Protein AF-A0A354GZF2-F1 (afdb_monomer)

Mean predicted aligned error: 6.21 Å

Nearest PDB structures (foldseek):
  7dd5-assembly1_A  TM=4.867E-01  e=7.462E-01  Gallus gallus
  7f16-assembly1_R  TM=4.535E-01  e=5.799E-01  Homo sapiens
  1y2o-assembly1_B  TM=2.645E-01  e=9.602E-01  Homo sapiens

Secondary structure (DSSP, 8-state):
------GGGHHHHHHHHHHHHHHHHHHHHHHHHH-HHHHHHHHHHHHHHHHHHHHHHHHHHHHHSEE-SEEESSSSBEEEE-GGGBSSTTSPPP-TT-EEEEETTEE--SHHHHHHHHHHGGGS--EE--HHHHHHHHH-TT----EEEETTEEEEEEEEE-TT-TT--EEEEEEE-EEPPGGGHHHHHHHHHHHHHHHHHHHHHHHH-TT-HHHHHHHHHHHHHHHHHHHHHTHHHHTT-HHHHHHHHHHHHHHHHHHHHHHHHSSS--HHHHHSHHHHHHHHHHHHHHHHHHHHHHHHHHHHHGGG----HHHHHHHHHHHHHHHHHHHHHHHHHHHHHHHHHHHHHHHHHT-SSHHHHHHHHHHHHHHHHHHHHHHHHHHHHHH-HHHIIIIITHHHHHHH-

Sequence (405 aa):
MGFGLRPWHVLPFLHKVCGPSLKRLRILAEAISRQPRARYRLLIVIAAVLVSVYAFGVLAYVIATPEIGVRCVFSQTVNHFYSEFLDPPDQEPMREGDTVVAVAGHPVKDWSQFMRKLTHLLGDPAEPADAAMLQKAVNDKTTESSHLLIDGRHVVRVDYQRAGDPENRLRSVWLKVGPTPPVTLVPSILWLLLKIGLFVVGVIVFWKRPGDSAAAHFFLLCIVSLGAFIGGYHFAHIVTQPALLIVFMTCALLLPPVTLHFYLVFPRAKRVLERHPRWVLALLYGPALIFLLLMLSAYLRLQWLYPSGASDSLYEEAVAVTLKELLWETYVYFVFAAVWYVASVVSLLHSFFTAANAAEKNQVKWILIGAAAALAPIGYTLYLARFYPEKFGGGAGTWPMFTAS

Structure (mmCIF, N/CA/C/O backbone):
data_AF-A0A354GZF2-F1
#
_entry.id   AF-A0A354GZF2-F1
#
loop_
_atom_site.group_PDB
_atom_site.id
_atom_site.type_symbol
_atom_site.label_atom_id
_atom_site.label_alt_id
_atom_site.label_comp_id
_atom_site.label_asym_id
_atom_site.label_entity_id
_atom_site.label_seq_id
_atom_site.pdbx_PDB_ins_code
_atom_site.Cartn_x
_atom_site.Cartn_y
_atom_site.Cartn_z
_atom_site.occupancy
_atom_site.B_iso_or_equiv
_atom_site.auth_seq_id
_atom_site.auth_comp_id
_atom_site.auth_asym_id
_atom_site.auth_atom_id
_atom_site.pdbx_PDB_model_num
ATOM 1 N N . MET A 1 1 ? 59.109 8.772 14.907 1.00 41.41 1 MET A N 1
ATOM 2 C CA . MET A 1 1 ? 58.165 9.676 15.600 1.00 41.41 1 MET A CA 1
ATOM 3 C C . MET A 1 1 ? 56.856 8.925 15.810 1.00 41.41 1 MET A C 1
ATOM 5 O O . MET A 1 1 ? 56.070 8.832 14.881 1.00 41.41 1 MET A O 1
ATOM 9 N N . GLY A 1 2 ? 56.675 8.288 16.970 1.00 41.28 2 GLY A N 1
ATOM 10 C CA . GLY A 1 2 ? 55.483 7.495 17.290 1.00 41.28 2 GLY A CA 1
ATOM 11 C C . GLY A 1 2 ? 54.691 8.159 18.412 1.00 41.28 2 GLY A C 1
ATOM 12 O O . GLY A 1 2 ? 55.147 8.176 19.552 1.00 41.28 2 GLY A O 1
ATOM 13 N N . PHE A 1 3 ? 53.524 8.717 18.091 1.00 45.03 3 PHE A N 1
ATOM 14 C CA . PHE A 1 3 ? 52.575 9.220 19.085 1.00 45.03 3 PHE A CA 1
ATOM 15 C C . PHE A 1 3 ? 51.846 8.037 19.737 1.00 45.03 3 PHE A C 1
ATOM 17 O O . PHE A 1 3 ? 50.824 7.563 19.249 1.00 45.03 3 PHE A O 1
ATOM 24 N N . GLY A 1 4 ? 52.393 7.543 20.848 1.00 51.31 4 GLY A N 1
ATOM 25 C CA . GLY A 1 4 ? 51.741 6.560 21.713 1.00 51.31 4 GLY A CA 1
ATOM 26 C C . GLY A 1 4 ? 50.703 7.221 22.621 1.00 51.31 4 GLY A C 1
ATOM 27 O O . GLY A 1 4 ? 51.009 7.572 23.760 1.00 51.31 4 GLY A O 1
ATOM 28 N N . LEU A 1 5 ? 49.472 7.389 22.135 1.00 52.06 5 LEU A N 1
ATOM 29 C CA . LEU A 1 5 ? 48.336 7.784 22.973 1.00 52.06 5 LEU A CA 1
ATOM 30 C C . LEU A 1 5 ? 47.899 6.590 23.839 1.00 52.06 5 LEU A C 1
ATOM 32 O O . LEU A 1 5 ? 47.406 5.581 23.342 1.00 52.06 5 LEU A O 1
ATOM 36 N N . ARG A 1 6 ? 48.112 6.700 25.157 1.00 57.53 6 ARG A N 1
ATOM 37 C CA . ARG A 1 6 ? 47.715 5.693 26.154 1.00 57.53 6 ARG A CA 1
ATOM 38 C C . ARG A 1 6 ? 46.181 5.701 26.354 1.00 57.53 6 ARG A C 1
ATOM 40 O O . ARG A 1 6 ? 45.641 6.747 26.709 1.00 57.53 6 ARG A O 1
ATOM 47 N N . PRO A 1 7 ? 45.478 4.557 26.237 1.00 56.81 7 PRO A N 1
ATOM 48 C CA . PRO A 1 7 ? 44.006 4.489 26.227 1.00 56.81 7 PRO A CA 1
ATOM 49 C C . PRO A 1 7 ? 43.316 4.558 27.610 1.00 56.81 7 PRO A C 1
ATOM 51 O O . PRO A 1 7 ? 42.101 4.414 27.706 1.00 56.81 7 PRO A O 1
ATOM 54 N N . TRP A 1 8 ? 44.045 4.799 28.704 1.00 57.12 8 TRP A N 1
ATOM 55 C CA . TRP A 1 8 ? 43.540 4.548 30.067 1.00 57.12 8 TRP A CA 1
ATOM 56 C C . TRP A 1 8 ? 42.851 5.733 30.774 1.00 57.12 8 TRP A C 1
ATOM 58 O O . TRP A 1 8 ? 42.323 5.558 31.869 1.00 57.12 8 TRP A O 1
ATOM 68 N N . HIS A 1 9 ? 42.775 6.920 30.162 1.00 55.66 9 HIS A N 1
ATOM 69 C CA . HIS A 1 9 ? 42.144 8.101 30.785 1.00 55.66 9 HIS A CA 1
ATOM 70 C C . HIS A 1 9 ? 40.692 8.382 30.350 1.00 55.66 9 HIS A C 1
ATOM 72 O O . HIS A 1 9 ? 40.062 9.291 30.887 1.00 55.66 9 HIS A O 1
ATOM 78 N N . VAL A 1 10 ? 40.120 7.601 29.426 1.00 57.78 10 VAL A N 1
ATOM 79 C CA . VAL A 1 10 ? 38.781 7.883 28.863 1.00 57.78 10 VAL A CA 1
ATOM 80 C C . VAL A 1 10 ? 37.638 7.334 29.739 1.00 57.78 10 VAL A C 1
ATOM 82 O O . VAL A 1 10 ? 36.577 7.951 29.849 1.00 57.78 10 VAL A O 1
ATOM 85 N N . LEU A 1 11 ? 37.852 6.216 30.440 1.00 60.75 11 LEU A N 1
ATOM 86 C CA . LEU A 1 11 ? 36.817 5.539 31.240 1.00 60.75 11 LEU A CA 1
ATOM 87 C C . LEU A 1 11 ? 36.283 6.340 32.452 1.00 60.75 11 LEU A C 1
ATOM 89 O O . LEU A 1 11 ? 35.062 6.393 32.629 1.00 60.75 11 LEU A O 1
ATOM 93 N N . PRO A 1 12 ? 37.117 7.006 33.278 1.00 67.12 12 PRO A N 1
ATOM 94 C CA . PRO A 1 12 ? 36.627 7.766 34.434 1.00 67.12 12 PRO A CA 1
ATOM 95 C C . PRO A 1 12 ? 35.825 9.011 34.031 1.00 67.12 12 PRO A C 1
ATOM 97 O O . PRO A 1 12 ? 34.889 9.412 34.727 1.00 67.12 12 PRO A O 1
ATOM 100 N N . PHE A 1 13 ? 36.174 9.608 32.887 1.00 64.38 13 PHE A N 1
ATOM 101 C CA . PHE A 1 13 ? 35.490 10.778 32.342 1.00 64.38 13 PHE A CA 1
ATOM 102 C C . PHE A 1 13 ? 34.084 10.419 31.845 1.00 64.38 13 PHE A C 1
ATOM 104 O O . PHE A 1 13 ? 33.115 11.079 32.220 1.00 64.38 13 PHE A O 1
ATOM 111 N N . LEU A 1 14 ? 33.944 9.311 31.107 1.00 60.81 14 LEU A N 1
ATOM 112 C CA . LEU A 1 14 ? 32.639 8.818 30.653 1.00 60.81 14 LEU A CA 1
ATOM 113 C C . LEU A 1 14 ? 31.708 8.471 31.826 1.00 60.81 14 LEU A C 1
ATOM 115 O O . LEU A 1 14 ? 30.529 8.815 31.794 1.00 60.81 14 LEU A O 1
ATOM 119 N N . HIS A 1 15 ? 32.222 7.887 32.913 1.00 68.12 15 HIS A N 1
ATOM 120 C CA . HIS A 1 15 ? 31.400 7.585 34.092 1.00 68.12 15 HIS A CA 1
ATOM 121 C C . HIS A 1 15 ? 30.904 8.854 34.818 1.00 68.12 15 HIS A C 1
ATOM 123 O O . HIS A 1 15 ? 29.751 8.917 35.256 1.00 68.12 15 HIS A O 1
ATOM 129 N N . LYS A 1 16 ? 31.743 9.897 34.910 1.00 73.38 16 LYS A N 1
ATOM 130 C CA . LYS A 1 16 ? 31.389 11.169 35.566 1.00 73.38 16 LYS A CA 1
ATOM 131 C C . LYS A 1 16 ? 30.379 11.988 34.750 1.00 73.38 16 LYS A C 1
ATOM 133 O O . LYS A 1 16 ? 29.520 12.639 35.342 1.00 73.38 16 LYS A O 1
ATOM 138 N N . VAL A 1 17 ? 30.442 11.911 33.418 1.00 70.50 17 VAL A N 1
ATOM 139 C CA . VAL A 1 17 ? 29.518 12.612 32.508 1.00 70.50 17 VAL A CA 1
ATOM 140 C C . VAL A 1 17 ? 28.198 11.846 32.325 1.00 70.50 17 VAL A C 1
ATOM 142 O O . VAL A 1 17 ? 27.131 12.459 32.343 1.00 70.50 17 VAL A O 1
ATOM 145 N N . CYS A 1 18 ? 28.218 10.512 32.219 1.00 72.69 18 CYS A N 1
ATOM 146 C CA . CYS A 1 18 ? 27.004 9.718 31.981 1.00 72.69 18 CYS A CA 1
ATOM 147 C C . CYS A 1 18 ? 26.196 9.392 33.252 1.00 72.69 18 CYS A C 1
ATOM 149 O O . CYS A 1 18 ? 24.983 9.180 33.166 1.00 72.69 18 CYS A O 1
ATOM 151 N N . GLY A 1 19 ? 26.819 9.375 34.436 1.00 77.94 19 GLY A N 1
ATOM 152 C CA . GLY A 1 19 ? 26.169 8.989 35.698 1.00 77.94 19 GLY A CA 1
ATOM 153 C C . GLY A 1 19 ? 24.912 9.802 36.074 1.00 77.94 19 GLY A C 1
ATOM 154 O O . GLY A 1 19 ? 23.886 9.201 36.413 1.00 77.94 19 GLY A O 1
ATOM 155 N N . PRO A 1 20 ? 24.926 11.148 36.001 1.00 81.25 20 PRO A N 1
ATOM 156 C CA . PRO A 1 20 ? 23.752 11.972 36.305 1.00 81.25 20 PRO A CA 1
ATOM 157 C C . PRO A 1 20 ? 22.594 11.756 35.321 1.00 81.25 20 PRO A C 1
ATOM 159 O O . PRO A 1 20 ? 21.433 11.701 35.734 1.00 81.25 20 PRO A O 1
ATOM 162 N N . SER A 1 21 ? 22.903 11.580 34.034 1.00 81.50 21 SER A N 1
ATOM 163 C CA . SER A 1 21 ? 21.917 11.324 32.977 1.00 81.50 21 SER A CA 1
ATOM 164 C C . SER A 1 21 ? 21.248 9.958 33.147 1.00 81.50 21 SER A C 1
ATOM 166 O O . SER A 1 21 ? 20.024 9.862 33.069 1.00 81.50 21 SER A O 1
ATOM 168 N N . LEU A 1 22 ? 22.020 8.920 33.489 1.00 83.06 22 LEU A N 1
ATOM 169 C CA . LEU A 1 22 ? 21.498 7.580 33.784 1.00 83.06 22 LEU A CA 1
ATOM 170 C C . LEU A 1 22 ? 20.569 7.573 35.009 1.00 83.06 22 LEU A C 1
ATOM 172 O O . LEU A 1 22 ? 19.508 6.949 34.975 1.00 83.06 22 LEU A O 1
ATOM 176 N N . LYS A 1 23 ? 20.912 8.311 36.076 1.00 85.19 23 LYS A N 1
ATOM 177 C CA . LYS A 1 23 ? 20.036 8.450 37.255 1.00 85.19 23 LYS A CA 1
ATOM 178 C C . LYS A 1 23 ? 18.715 9.147 36.912 1.00 85.19 23 LYS A C 1
ATOM 180 O O . LYS A 1 23 ? 17.663 8.682 37.344 1.00 85.19 23 LYS A O 1
ATOM 185 N N . ARG A 1 24 ? 18.748 10.218 36.108 1.00 85.88 24 ARG A N 1
ATOM 186 C CA . ARG A 1 24 ? 17.530 10.914 35.645 1.00 85.88 24 ARG A CA 1
ATOM 187 C C . ARG A 1 24 ? 16.649 10.011 34.781 1.00 85.88 24 ARG A C 1
ATOM 189 O O . ARG A 1 24 ? 15.442 9.979 35.001 1.00 85.88 24 ARG A O 1
ATOM 196 N N . LEU A 1 25 ? 17.242 9.239 33.867 1.00 85.50 25 LEU A N 1
ATOM 197 C CA . LEU A 1 25 ? 16.518 8.264 33.043 1.00 85.50 25 LEU A CA 1
ATOM 198 C C . LEU A 1 25 ? 15.829 7.194 33.894 1.00 85.50 25 LEU A C 1
ATOM 200 O O . LEU A 1 25 ? 14.666 6.885 33.650 1.00 85.50 25 LEU A O 1
ATOM 204 N N . ARG A 1 26 ? 16.503 6.674 34.926 1.00 86.88 26 ARG A N 1
ATOM 205 C CA . ARG A 1 26 ? 15.918 5.673 35.828 1.00 86.88 26 ARG A CA 1
ATOM 206 C C . ARG A 1 26 ? 14.739 6.225 36.630 1.00 86.88 26 ARG A C 1
ATOM 208 O O . ARG A 1 26 ? 13.702 5.574 36.690 1.00 86.88 26 ARG A O 1
ATOM 215 N N . ILE A 1 27 ? 14.864 7.430 37.190 1.00 86.81 27 ILE A N 1
ATOM 216 C CA . ILE A 1 27 ? 13.769 8.085 37.929 1.00 86.81 27 ILE A CA 1
ATOM 217 C C . ILE A 1 27 ? 12.573 8.339 37.002 1.00 86.81 27 ILE A C 1
ATOM 219 O O . ILE A 1 27 ? 11.433 8.071 37.379 1.00 86.81 27 ILE A O 1
ATOM 223 N N . LEU A 1 28 ? 12.824 8.804 35.773 1.00 83.94 28 LEU A N 1
ATOM 224 C CA . LEU A 1 28 ? 11.775 9.011 34.775 1.00 83.94 28 LEU A CA 1
ATOM 225 C C . LEU A 1 28 ? 11.090 7.685 34.402 1.00 83.94 28 LEU A C 1
ATOM 227 O O . LEU A 1 28 ? 9.864 7.619 34.364 1.00 83.94 28 LEU A O 1
ATOM 231 N N . ALA A 1 29 ? 11.865 6.618 34.187 1.00 82.94 29 ALA A N 1
ATOM 232 C CA . ALA A 1 29 ? 11.350 5.287 33.869 1.00 82.94 29 ALA A CA 1
ATOM 233 C C . ALA A 1 29 ? 10.509 4.699 35.014 1.00 82.94 29 ALA A C 1
ATOM 235 O O . ALA A 1 29 ? 9.430 4.155 34.773 1.00 82.94 29 ALA A O 1
ATOM 236 N N . GLU A 1 30 ? 10.946 4.853 36.266 1.00 85.62 30 GLU A N 1
ATOM 237 C CA . GLU A 1 30 ? 10.184 4.422 37.442 1.00 85.62 30 GLU A CA 1
ATOM 238 C C . GLU A 1 30 ? 8.891 5.239 37.612 1.00 85.62 30 GLU A C 1
ATOM 240 O O . GLU A 1 30 ? 7.836 4.663 37.889 1.00 85.62 30 GLU A O 1
ATOM 245 N N . ALA A 1 31 ? 8.929 6.555 37.378 1.00 79.56 31 ALA A N 1
ATOM 246 C CA . ALA A 1 31 ? 7.747 7.417 37.427 1.00 79.56 31 ALA A CA 1
ATOM 247 C C . ALA A 1 31 ? 6.725 7.074 36.328 1.00 79.56 31 ALA A C 1
ATOM 249 O O . ALA A 1 31 ? 5.529 6.951 36.608 1.00 79.56 31 ALA A O 1
ATOM 250 N N . ILE A 1 32 ? 7.196 6.851 35.095 1.00 84.69 32 ILE A N 1
ATOM 251 C CA . ILE A 1 32 ? 6.372 6.386 33.971 1.00 84.69 32 ILE A CA 1
ATOM 252 C C . ILE A 1 32 ? 5.775 5.019 34.297 1.00 84.69 32 ILE A C 1
ATOM 254 O O . ILE A 1 32 ? 4.586 4.800 34.083 1.00 84.69 32 ILE A O 1
ATOM 258 N N . SER A 1 33 ? 6.564 4.108 34.868 1.00 84.00 33 SER A N 1
ATOM 259 C CA . SER A 1 33 ? 6.069 2.796 35.261 1.00 84.00 33 SER A CA 1
ATOM 260 C C . SER A 1 33 ? 5.004 2.903 36.355 1.00 84.00 33 SER A C 1
ATOM 262 O O . SER A 1 33 ? 3.982 2.242 36.264 1.00 84.00 33 SER A O 1
ATOM 264 N N . ARG A 1 34 ? 5.137 3.755 37.368 1.00 87.12 34 ARG A N 1
ATOM 265 C CA . ARG A 1 34 ? 4.151 3.773 38.463 1.00 87.12 34 ARG A CA 1
ATOM 266 C C . ARG A 1 34 ? 2.833 4.471 38.121 1.00 87.12 34 ARG A C 1
ATOM 268 O O . ARG A 1 34 ? 1.829 4.184 38.765 1.00 87.12 34 ARG A O 1
ATOM 275 N N . GLN A 1 35 ? 2.802 5.358 37.125 1.00 87.88 35 GLN A N 1
ATOM 276 C CA . GLN A 1 35 ? 1.612 6.149 36.800 1.00 87.88 35 GLN A CA 1
ATOM 277 C C . GLN A 1 35 ? 0.943 5.675 35.497 1.00 87.88 35 GLN A C 1
ATOM 279 O O . GLN A 1 35 ? 1.448 5.972 34.413 1.00 87.88 35 GLN A O 1
ATOM 284 N N . PRO A 1 36 ? -0.247 5.038 35.545 1.00 85.38 36 PRO A N 1
ATOM 285 C CA . PRO A 1 36 ? -0.954 4.576 34.344 1.00 85.38 36 PRO A CA 1
ATOM 286 C C . PRO A 1 36 ? -1.164 5.681 33.300 1.00 85.38 36 PRO A C 1
ATOM 288 O O . PRO A 1 36 ? -0.977 5.464 32.107 1.00 85.38 36 PRO A O 1
ATOM 291 N N . ARG A 1 37 ? -1.467 6.909 33.748 1.00 82.62 37 ARG A N 1
ATOM 292 C CA . ARG A 1 37 ? -1.622 8.080 32.867 1.00 82.62 37 ARG A CA 1
ATOM 293 C C . ARG A 1 37 ? -0.331 8.449 32.132 1.00 82.62 37 ARG A C 1
ATOM 295 O O . ARG A 1 37 ? -0.397 8.828 30.967 1.00 82.62 37 ARG A O 1
ATOM 302 N N . ALA A 1 38 ? 0.823 8.340 32.791 1.00 84.31 38 ALA A N 1
ATOM 303 C CA . ALA A 1 38 ? 2.114 8.602 32.162 1.00 84.31 38 ALA A CA 1
ATOM 304 C C . ALA A 1 38 ? 2.438 7.535 31.107 1.00 84.31 38 ALA A C 1
ATOM 306 O O . ALA A 1 38 ? 2.885 7.888 30.018 1.00 84.31 38 ALA A O 1
ATOM 307 N N . ARG A 1 39 ? 2.118 6.258 31.376 1.00 86.88 39 ARG A N 1
ATOM 308 C CA . ARG A 1 39 ? 2.239 5.169 30.390 1.00 86.88 39 ARG A CA 1
ATOM 309 C C . ARG A 1 39 ? 1.399 5.436 29.143 1.00 86.88 39 ARG A C 1
ATOM 311 O O . ARG A 1 39 ? 1.930 5.362 28.043 1.00 86.88 39 ARG A O 1
ATOM 318 N N . TYR A 1 40 ? 0.123 5.801 29.298 1.00 87.19 40 TYR A N 1
ATOM 319 C CA . TYR A 1 40 ? -0.743 6.098 28.150 1.00 87.19 40 TYR A CA 1
ATOM 320 C C . TYR A 1 40 ? -0.223 7.267 27.316 1.00 87.19 40 TYR A C 1
ATOM 322 O O . TYR A 1 40 ? -0.155 7.165 26.097 1.00 87.19 40 TYR A O 1
ATOM 330 N N . ARG A 1 41 ? 0.210 8.355 27.961 1.00 87.00 41 ARG A N 1
ATOM 331 C CA . ARG A 1 41 ? 0.798 9.501 27.252 1.00 87.00 41 ARG A CA 1
ATOM 332 C C . ARG A 1 41 ? 2.072 9.123 26.509 1.00 87.00 41 ARG A C 1
ATOM 334 O O . ARG A 1 41 ? 2.236 9.527 25.364 1.00 87.00 41 ARG A O 1
ATOM 341 N N . LEU A 1 42 ? 2.941 8.327 27.129 1.00 89.19 42 LEU A N 1
ATOM 342 C CA . LEU A 1 42 ? 4.139 7.825 26.467 1.00 89.19 42 LEU A CA 1
ATOM 343 C C . LEU A 1 42 ? 3.781 6.953 25.256 1.00 89.19 42 LEU A C 1
ATOM 345 O O . LEU A 1 42 ? 4.358 7.146 24.194 1.00 89.19 42 LEU A O 1
ATOM 349 N N . LEU A 1 43 ? 2.808 6.046 25.388 1.00 89.31 43 LEU A N 1
ATOM 350 C CA . LEU A 1 43 ? 2.341 5.206 24.280 1.00 89.31 43 LEU A CA 1
ATOM 351 C C . LEU A 1 43 ? 1.790 6.042 23.120 1.00 89.31 43 LEU A C 1
ATOM 353 O O . LEU A 1 43 ? 2.111 5.753 21.973 1.00 89.31 43 LEU A O 1
ATOM 357 N N . ILE A 1 44 ? 1.021 7.096 23.409 1.00 89.69 44 ILE A N 1
ATOM 358 C CA . ILE A 1 44 ? 0.536 8.039 22.391 1.00 89.69 44 ILE A CA 1
ATOM 359 C C . ILE A 1 44 ? 1.706 8.685 21.655 1.00 89.69 44 ILE A C 1
ATOM 361 O O . ILE A 1 44 ? 1.714 8.702 20.429 1.00 89.69 44 ILE A O 1
ATOM 365 N N . VAL A 1 45 ? 2.691 9.205 22.394 1.00 91.50 45 VAL A N 1
ATOM 366 C CA . VAL A 1 45 ? 3.857 9.877 21.805 1.00 91.50 45 VAL A CA 1
ATOM 367 C C . VAL A 1 45 ? 4.669 8.904 20.953 1.00 91.50 45 VAL A C 1
ATOM 369 O O . VAL A 1 45 ? 4.989 9.229 19.815 1.00 91.50 45 VAL A O 1
ATOM 372 N N . ILE A 1 46 ? 4.950 7.699 21.457 1.00 94.94 46 ILE A N 1
ATOM 373 C CA . ILE A 1 46 ? 5.675 6.665 20.707 1.00 94.94 46 ILE A CA 1
ATOM 374 C C . ILE A 1 46 ? 4.911 6.305 19.432 1.00 94.94 46 ILE A C 1
ATOM 376 O O . ILE A 1 46 ? 5.495 6.316 18.353 1.00 94.94 46 ILE A O 1
ATOM 380 N N . ALA A 1 47 ? 3.609 6.036 19.528 1.00 92.75 47 ALA A N 1
ATOM 381 C CA . ALA A 1 47 ? 2.798 5.685 18.368 1.00 92.75 47 ALA A CA 1
ATOM 382 C C . ALA A 1 47 ? 2.728 6.826 17.340 1.00 92.75 47 ALA A C 1
ATOM 384 O O . ALA A 1 47 ? 2.847 6.571 16.145 1.00 92.75 47 ALA A O 1
ATOM 385 N N . ALA A 1 48 ? 2.597 8.078 17.793 1.00 91.94 48 ALA A N 1
ATOM 386 C CA . ALA A 1 48 ? 2.608 9.256 16.930 1.00 91.94 48 ALA A CA 1
ATOM 387 C C . ALA A 1 48 ? 3.940 9.425 16.197 1.00 91.94 48 ALA A C 1
ATOM 389 O O . ALA A 1 48 ? 3.945 9.683 14.994 1.00 91.94 48 ALA A O 1
ATOM 390 N N . VAL A 1 49 ? 5.062 9.235 16.893 1.00 95.81 49 VAL A N 1
ATOM 391 C CA . VAL A 1 49 ? 6.389 9.270 16.272 1.00 95.81 49 VAL A CA 1
ATOM 392 C C . VAL A 1 49 ? 6.528 8.137 15.260 1.00 95.81 49 VAL A C 1
ATOM 394 O O . VAL A 1 49 ? 6.874 8.405 14.116 1.00 95.81 49 VAL A O 1
ATOM 397 N N . LEU A 1 50 ? 6.205 6.896 15.633 1.00 96.69 50 LEU A N 1
ATOM 398 C CA . LEU A 1 50 ? 6.347 5.735 14.750 1.00 96.69 50 LEU A CA 1
ATOM 399 C C . LEU A 1 50 ? 5.495 5.858 13.484 1.00 96.69 50 LEU A C 1
ATOM 401 O O . LEU A 1 50 ? 6.003 5.632 12.388 1.00 96.69 50 LEU A O 1
ATOM 405 N N . VAL A 1 51 ? 4.225 6.254 13.610 1.00 95.19 51 VAL A N 1
ATOM 406 C CA . VAL A 1 51 ? 3.342 6.393 12.444 1.00 95.19 51 VAL A CA 1
ATOM 407 C C . VAL A 1 51 ? 3.751 7.572 11.557 1.00 95.19 51 VAL A C 1
ATOM 409 O O . VAL A 1 51 ? 3.649 7.476 10.338 1.00 95.19 51 VAL A O 1
ATOM 412 N N . SER A 1 52 ? 4.280 8.654 12.143 1.00 95.00 52 SER A N 1
ATOM 413 C CA . SER A 1 52 ? 4.816 9.786 11.377 1.00 95.00 52 SER A CA 1
ATOM 414 C C . SER A 1 52 ? 6.085 9.387 10.628 1.00 95.00 52 SER A C 1
ATOM 416 O O . SER A 1 52 ? 6.183 9.629 9.431 1.00 95.00 52 SER A O 1
ATOM 418 N N . VAL A 1 53 ? 7.032 8.727 11.306 1.00 97.31 53 VAL A N 1
ATOM 419 C CA . VAL A 1 53 ? 8.260 8.199 10.690 1.00 97.31 53 VAL A CA 1
ATOM 420 C C . VAL A 1 53 ? 7.916 7.250 9.548 1.00 97.31 53 VAL A C 1
ATOM 422 O O . VAL A 1 53 ? 8.509 7.356 8.482 1.00 97.31 53 VAL A O 1
ATOM 425 N N . TYR A 1 54 ? 6.927 6.375 9.734 1.00 97.38 54 TYR A N 1
ATOM 426 C CA . TYR A 1 54 ? 6.438 5.512 8.666 1.00 97.38 54 TYR A CA 1
ATOM 427 C C . TYR A 1 54 ? 5.869 6.317 7.489 1.00 97.38 54 TYR A C 1
ATOM 429 O O . TYR A 1 54 ? 6.318 6.135 6.362 1.00 97.38 54 TYR A O 1
ATOM 437 N N . ALA A 1 55 ? 4.923 7.230 7.733 1.00 96.12 55 ALA A N 1
ATOM 438 C CA . ALA A 1 55 ? 4.254 7.973 6.666 1.00 96.12 55 ALA A CA 1
ATOM 439 C C . ALA A 1 55 ? 5.230 8.846 5.857 1.00 96.12 55 ALA A C 1
ATOM 441 O O . ALA A 1 55 ? 5.229 8.802 4.627 1.00 96.12 55 ALA A O 1
ATOM 442 N N . PHE A 1 56 ? 6.102 9.595 6.539 1.00 96.44 56 PHE A N 1
ATOM 443 C CA . PHE A 1 56 ? 7.141 10.385 5.878 1.00 96.44 56 PHE A CA 1
ATOM 444 C C . PHE A 1 56 ? 8.214 9.502 5.238 1.00 96.44 56 PHE A C 1
ATOM 446 O O . PHE A 1 56 ? 8.719 9.853 4.177 1.00 96.44 56 PHE A O 1
ATOM 453 N N . GLY A 1 57 ? 8.527 8.349 5.833 1.00 96.94 57 GLY A N 1
ATOM 454 C CA . GLY A 1 57 ? 9.450 7.368 5.268 1.00 96.94 57 GLY A CA 1
ATOM 455 C C . GLY A 1 57 ? 8.952 6.790 3.945 1.00 96.94 57 GLY A C 1
ATOM 456 O O . GLY A 1 57 ? 9.721 6.734 2.993 1.00 96.94 57 GLY A O 1
ATOM 457 N N . VAL A 1 58 ? 7.665 6.436 3.852 1.00 96.69 58 VAL A N 1
ATOM 458 C CA . VAL A 1 58 ? 7.041 5.992 2.594 1.00 96.69 58 VAL A CA 1
ATOM 459 C C . VAL A 1 58 ? 7.117 7.091 1.536 1.00 96.69 58 VAL A C 1
ATOM 461 O O . VAL A 1 58 ? 7.579 6.829 0.432 1.00 96.69 58 VAL A O 1
ATOM 464 N N . LEU A 1 59 ? 6.727 8.326 1.866 1.00 95.25 59 LEU A N 1
ATOM 465 C CA . LEU A 1 59 ? 6.772 9.433 0.903 1.00 95.25 59 LEU A CA 1
ATOM 466 C C . LEU A 1 59 ? 8.193 9.757 0.438 1.00 95.25 59 LEU A C 1
ATOM 468 O O . LEU A 1 59 ? 8.423 9.918 -0.757 1.00 95.25 59 LEU A O 1
ATOM 472 N N . ALA A 1 60 ? 9.148 9.825 1.366 1.00 95.50 60 ALA A N 1
ATOM 473 C CA . ALA A 1 60 ? 10.549 10.054 1.037 1.00 95.50 60 ALA A CA 1
ATOM 474 C C . ALA A 1 60 ? 11.096 8.933 0.144 1.00 95.50 60 ALA A C 1
ATOM 476 O O . ALA A 1 60 ? 11.790 9.213 -0.829 1.00 95.50 60 ALA A O 1
ATOM 477 N N . TYR A 1 61 ? 10.738 7.680 0.436 1.00 94.38 61 TYR A N 1
ATOM 478 C CA . TYR A 1 61 ? 11.129 6.534 -0.375 1.00 94.38 61 TYR A CA 1
ATOM 479 C C . TYR A 1 61 ? 10.550 6.610 -1.792 1.00 94.38 61 TYR A C 1
ATOM 481 O O . TYR A 1 61 ? 11.290 6.446 -2.754 1.00 94.38 61 TYR A O 1
ATOM 489 N N . VAL A 1 62 ? 9.263 6.931 -1.945 1.00 93.38 62 VAL A N 1
ATOM 490 C CA . VAL A 1 62 ? 8.607 7.073 -3.260 1.00 93.38 62 VAL A CA 1
ATOM 491 C C . VAL A 1 62 ? 9.225 8.203 -4.086 1.00 93.38 62 VAL A C 1
ATOM 493 O O . VAL A 1 62 ? 9.429 8.047 -5.286 1.00 93.38 62 VAL A O 1
ATOM 496 N N . ILE A 1 63 ? 9.556 9.331 -3.453 1.00 93.50 63 ILE A N 1
ATOM 497 C CA . ILE A 1 63 ? 10.217 10.464 -4.122 1.00 93.50 63 ILE A CA 1
ATOM 498 C C . ILE A 1 63 ? 11.640 10.092 -4.563 1.00 93.50 63 ILE A C 1
ATOM 500 O O . ILE A 1 63 ? 12.086 10.533 -5.620 1.00 93.50 63 ILE A O 1
ATOM 504 N N . ALA A 1 64 ? 12.350 9.298 -3.759 1.00 92.50 64 ALA A N 1
ATOM 505 C CA . ALA A 1 64 ? 13.723 8.884 -4.037 1.00 92.50 64 ALA A CA 1
ATOM 506 C C . ALA A 1 64 ? 13.830 7.680 -4.989 1.00 92.50 64 ALA A C 1
ATOM 508 O O . ALA A 1 64 ? 14.901 7.444 -5.546 1.00 92.50 64 ALA A O 1
ATOM 509 N N . THR A 1 65 ? 12.757 6.902 -5.155 1.00 91.69 65 THR A N 1
ATOM 510 C CA . THR A 1 65 ? 12.757 5.715 -6.017 1.00 91.69 65 THR A CA 1
ATOM 511 C C . THR A 1 65 ? 12.762 6.152 -7.483 1.00 91.69 65 THR A C 1
ATOM 513 O O . THR A 1 65 ? 11.888 6.927 -7.877 1.00 91.69 65 THR A O 1
ATOM 516 N N . PRO A 1 66 ? 13.725 5.683 -8.297 1.00 92.31 66 PRO A N 1
ATOM 517 C CA . PRO A 1 66 ? 13.760 6.006 -9.715 1.00 92.31 66 PRO A CA 1
ATOM 518 C C . PRO A 1 66 ? 12.592 5.357 -10.460 1.00 92.31 66 PRO A C 1
ATOM 520 O O . PRO A 1 66 ? 12.240 4.201 -10.220 1.00 92.31 66 PRO A O 1
ATOM 523 N N . GLU A 1 67 ? 12.043 6.088 -11.421 1.00 94.31 67 GLU A N 1
ATOM 524 C CA . GLU A 1 67 ? 11.040 5.611 -12.364 1.00 94.31 67 GLU A CA 1
ATOM 525 C C . GLU A 1 67 ? 11.492 5.855 -13.808 1.00 94.31 67 GLU A C 1
ATOM 527 O O . GLU A 1 67 ? 12.366 6.678 -14.088 1.00 94.31 67 GLU A O 1
ATOM 532 N N . ILE A 1 68 ? 10.855 5.138 -14.734 1.00 96.50 68 ILE A N 1
ATOM 533 C CA . ILE A 1 68 ? 11.033 5.288 -16.188 1.00 96.50 68 ILE A CA 1
ATOM 534 C C . ILE A 1 68 ? 9.744 5.759 -16.876 1.00 96.50 68 ILE A C 1
ATOM 536 O O . ILE A 1 68 ? 9.613 5.665 -18.089 1.00 96.50 68 ILE A O 1
ATOM 540 N N . GLY A 1 69 ? 8.744 6.198 -16.106 1.00 94.62 69 GLY A N 1
ATOM 541 C CA . GLY A 1 69 ? 7.459 6.649 -16.642 1.00 94.62 69 GLY A CA 1
ATOM 542 C C . GLY A 1 69 ? 6.511 5.542 -17.107 1.00 94.62 69 GLY A C 1
ATOM 543 O O . GLY A 1 69 ? 5.449 5.843 -17.643 1.00 94.62 69 GLY A O 1
ATOM 544 N N . VAL A 1 70 ? 6.853 4.270 -16.894 1.00 95.19 70 VAL A N 1
ATOM 545 C CA . VAL A 1 70 ? 6.011 3.117 -17.244 1.00 95.19 70 VAL A CA 1
ATOM 546 C C . VAL A 1 70 ? 5.386 2.545 -15.978 1.00 95.19 70 VAL A C 1
ATOM 548 O O . VAL A 1 70 ? 6.101 2.090 -15.085 1.00 95.19 70 VAL A O 1
ATOM 551 N N . ARG A 1 71 ? 4.051 2.537 -15.901 1.00 91.69 71 ARG A N 1
ATOM 552 C CA . ARG A 1 71 ? 3.316 1.897 -14.805 1.00 91.69 71 ARG A CA 1
ATOM 553 C C . ARG A 1 71 ? 2.774 0.549 -15.240 1.00 91.69 71 ARG A C 1
ATOM 555 O O . ARG A 1 71 ? 1.878 0.488 -16.077 1.00 91.69 71 ARG A O 1
ATOM 562 N N . CYS A 1 72 ? 3.285 -0.496 -14.602 1.00 90.62 72 CYS A N 1
ATOM 563 C CA . CYS A 1 72 ? 2.774 -1.857 -14.684 1.00 90.62 72 CYS A CA 1
ATOM 564 C C . CYS A 1 72 ? 2.449 -2.326 -13.262 1.00 90.62 72 CYS A C 1
ATOM 566 O O . CYS A 1 72 ? 3.252 -2.117 -12.348 1.00 90.62 72 CYS A O 1
ATOM 568 N N . VAL A 1 73 ? 1.294 -2.952 -13.052 1.00 84.94 73 VAL A N 1
ATOM 569 C CA . VAL A 1 73 ? 0.878 -3.472 -11.744 1.00 84.94 73 VAL A CA 1
ATOM 570 C C . VAL A 1 73 ? 0.322 -4.880 -11.911 1.00 84.94 73 VAL A C 1
ATOM 572 O O . VAL A 1 73 ? -0.615 -5.096 -12.671 1.00 84.94 73 VAL A O 1
ATOM 575 N N . PHE A 1 74 ? 0.908 -5.841 -11.191 1.00 81.88 74 PHE A N 1
ATOM 576 C CA . PHE A 1 74 ? 0.562 -7.274 -11.215 1.00 81.88 74 PHE A CA 1
ATOM 577 C C . PHE A 1 74 ? 0.727 -7.992 -12.567 1.00 81.88 74 PHE A C 1
ATOM 579 O O . PHE A 1 74 ? 0.555 -9.207 -12.630 1.00 81.88 74 PHE A O 1
ATOM 586 N N . SER A 1 75 ? 1.109 -7.285 -13.628 1.00 87.88 75 SER A N 1
ATOM 587 C CA . SER A 1 75 ? 1.426 -7.841 -14.941 1.00 87.88 75 SER A CA 1
ATOM 588 C C . SER A 1 75 ? 2.561 -7.051 -15.600 1.00 87.88 75 SER A C 1
ATOM 590 O O . SER A 1 75 ? 3.099 -6.101 -15.029 1.00 87.88 75 SER A O 1
ATOM 592 N N . GLN A 1 76 ? 2.943 -7.464 -16.805 1.00 92.31 76 GLN A N 1
ATOM 593 C CA . GLN A 1 76 ? 3.880 -6.733 -17.664 1.00 92.31 76 GLN A CA 1
ATOM 594 C C . GLN A 1 76 ? 3.173 -5.704 -18.551 1.00 92.31 76 GLN A C 1
ATOM 596 O O . GLN A 1 76 ? 3.815 -5.026 -19.352 1.00 92.31 76 GLN A O 1
ATOM 601 N N . THR A 1 77 ? 1.850 -5.622 -18.440 1.00 94.00 77 THR A N 1
ATOM 602 C CA . THR A 1 77 ? 1.024 -4.765 -19.271 1.00 94.00 77 THR A CA 1
ATOM 603 C C . THR A 1 77 ? 1.088 -3.334 -18.760 1.00 94.00 77 THR A C 1
ATOM 605 O O . THR A 1 77 ? 0.850 -3.070 -17.581 1.00 94.00 77 THR A O 1
ATOM 608 N N . VAL A 1 78 ? 1.373 -2.403 -19.663 1.00 94.75 78 VAL A N 1
ATOM 609 C CA . VAL A 1 78 ? 1.380 -0.970 -19.397 1.00 94.75 78 VAL A CA 1
ATOM 610 C C . VAL A 1 78 ? -0.035 -0.535 -19.041 1.00 94.75 78 VAL A C 1
ATOM 612 O O . VAL A 1 78 ? -0.941 -0.566 -19.873 1.00 94.75 78 VAL A O 1
ATOM 615 N N . ASN A 1 79 ? -0.226 -0.119 -17.794 1.00 91.94 79 ASN A N 1
ATOM 616 C CA . ASN A 1 79 ? -1.472 0.474 -17.318 1.00 91.94 79 ASN A CA 1
ATOM 617 C C . ASN A 1 79 ? -1.520 1.969 -17.609 1.00 91.94 79 ASN A C 1
ATOM 619 O O . ASN A 1 79 ? -2.596 2.511 -17.816 1.00 91.94 79 ASN A O 1
ATOM 623 N N . HIS A 1 80 ? -0.360 2.627 -17.578 1.00 92.25 80 HIS A N 1
ATOM 624 C CA . HIS A 1 80 ? -0.225 4.047 -17.860 1.00 92.25 80 HIS A CA 1
ATOM 625 C C . HIS A 1 80 ? 1.214 4.381 -18.273 1.00 92.25 80 HIS A C 1
ATOM 627 O O . HIS A 1 80 ? 2.161 3.766 -17.771 1.00 92.25 80 HIS A O 1
ATOM 633 N N . PHE A 1 81 ? 1.376 5.366 -19.159 1.00 94.75 81 PHE A N 1
ATOM 634 C CA . PHE A 1 81 ? 2.675 5.837 -19.634 1.00 94.75 81 PHE A CA 1
ATOM 635 C C . PHE A 1 81 ? 2.779 7.364 -19.548 1.00 94.75 81 PHE A C 1
ATOM 637 O O . PHE A 1 81 ? 1.929 8.083 -20.072 1.00 94.75 81 PHE A O 1
ATOM 644 N N . TYR A 1 82 ? 3.845 7.840 -18.912 1.00 94.94 82 TYR A N 1
ATOM 645 C CA . TYR A 1 82 ? 4.190 9.250 -18.760 1.00 94.94 82 TYR A CA 1
ATOM 646 C C . TYR A 1 82 ? 5.111 9.683 -19.904 1.00 94.94 82 TYR A C 1
ATOM 648 O O . TYR A 1 82 ? 6.317 9.426 -19.879 1.00 94.94 82 TYR A O 1
ATOM 656 N N . SER A 1 83 ? 4.552 10.343 -20.921 1.00 95.00 83 SER A N 1
ATOM 657 C CA . SER A 1 83 ? 5.301 10.772 -22.113 1.00 95.00 83 SER A CA 1
ATOM 658 C C . SER A 1 83 ? 6.459 11.718 -21.799 1.00 95.00 83 SER A C 1
ATOM 660 O O . SER A 1 83 ? 7.399 11.815 -22.580 1.00 95.00 83 SER A O 1
ATOM 662 N N . GLU A 1 84 ? 6.437 12.394 -20.649 1.00 95.50 84 GLU A N 1
ATOM 663 C CA . GLU A 1 84 ? 7.547 13.226 -20.196 1.00 95.50 84 GLU A CA 1
ATOM 664 C C . GLU A 1 84 ? 8.843 12.440 -19.953 1.00 95.50 84 GLU A C 1
ATOM 666 O O . GLU A 1 84 ? 9.894 13.071 -19.861 1.00 95.50 84 GLU A O 1
ATOM 671 N N . PHE A 1 85 ? 8.804 11.104 -19.857 1.00 96.88 85 PHE A N 1
ATOM 672 C CA . PHE A 1 85 ? 9.995 10.256 -19.739 1.00 96.88 85 PHE A CA 1
ATOM 673 C C . PHE A 1 85 ? 10.642 9.895 -21.077 1.00 96.88 85 PHE A C 1
ATOM 675 O O . PHE A 1 85 ? 11.748 9.362 -21.064 1.00 96.88 85 PHE A O 1
ATOM 682 N N . LEU A 1 86 ? 10.013 10.205 -22.213 1.00 97.00 86 LEU A N 1
ATOM 683 C CA . LEU A 1 86 ? 10.622 9.987 -23.525 1.00 97.00 86 LEU A CA 1
ATOM 684 C C . LEU A 1 86 ? 11.907 10.807 -23.674 1.00 97.00 86 LEU A C 1
ATOM 686 O O . LEU A 1 86 ? 11.921 12.014 -23.414 1.00 97.00 86 LEU A O 1
ATOM 690 N N . ASP A 1 87 ? 12.976 10.145 -24.107 1.00 95.50 87 ASP A N 1
ATOM 691 C CA . ASP A 1 87 ? 14.243 10.792 -24.440 1.00 95.50 87 ASP A CA 1
ATOM 692 C C . ASP A 1 87 ? 14.909 10.032 -25.600 1.00 9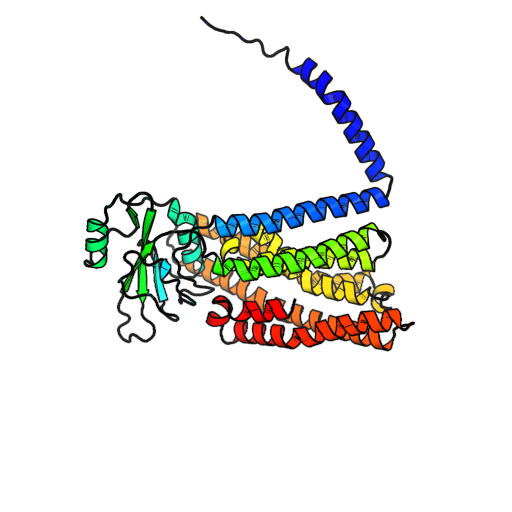5.50 87 ASP A C 1
ATOM 694 O O . ASP A 1 87 ? 15.411 8.927 -25.374 1.00 95.50 87 ASP A O 1
ATOM 698 N N . PRO A 1 88 ? 14.869 10.545 -26.848 1.00 94.75 88 PRO A N 1
ATOM 699 C CA . PRO A 1 88 ? 14.291 11.820 -27.302 1.00 94.75 88 PRO A CA 1
ATOM 700 C C . PRO A 1 88 ? 12.743 11.886 -27.262 1.00 94.75 88 PRO A C 1
ATOM 702 O O . PRO A 1 88 ? 12.087 10.841 -27.293 1.00 94.75 88 PRO A O 1
ATOM 705 N N . PRO A 1 89 ? 12.130 13.088 -27.209 1.00 93.81 89 PRO A N 1
ATOM 706 C CA . PRO A 1 89 ? 10.680 13.263 -27.028 1.00 93.81 89 PRO A CA 1
ATOM 707 C C . PRO A 1 89 ? 9.816 12.957 -28.266 1.00 93.81 89 PRO A C 1
ATOM 709 O O . PRO A 1 89 ? 8.602 12.834 -28.142 1.00 93.81 89 PRO A O 1
ATOM 712 N N . ASP A 1 90 ? 10.409 12.859 -29.454 1.00 93.12 90 ASP A N 1
ATOM 713 C CA . ASP A 1 90 ? 9.740 12.630 -30.744 1.00 93.12 90 ASP A CA 1
ATOM 714 C C . ASP A 1 90 ? 9.522 11.142 -31.081 1.00 93.12 90 ASP A C 1
ATOM 716 O O . ASP A 1 90 ? 8.914 10.811 -32.100 1.00 93.12 90 ASP A O 1
ATOM 720 N N . GLN A 1 91 ? 9.974 10.235 -30.211 1.00 94.38 91 GLN A N 1
ATOM 721 C CA . GLN A 1 91 ? 9.742 8.797 -30.338 1.00 94.38 91 GLN A CA 1
ATOM 722 C C . GLN A 1 91 ? 8.250 8.431 -30.242 1.00 94.38 91 GLN A C 1
ATOM 724 O O . GLN A 1 91 ? 7.461 9.100 -29.574 1.00 94.38 91 GLN A O 1
ATOM 729 N N . GLU A 1 92 ? 7.860 7.303 -30.850 1.00 94.38 92 GLU A N 1
ATOM 730 C CA . GLU A 1 92 ? 6.512 6.757 -30.658 1.00 94.38 92 GLU A CA 1
ATOM 731 C C . GLU A 1 92 ? 6.327 6.304 -29.191 1.00 94.38 92 GLU A C 1
ATOM 733 O O . GLU A 1 92 ? 7.048 5.406 -28.740 1.00 94.38 92 GLU A O 1
ATOM 738 N N . PRO A 1 93 ? 5.354 6.861 -28.441 1.00 96.31 93 PRO A N 1
ATOM 739 C CA . PRO A 1 93 ? 5.135 6.493 -27.047 1.00 96.31 93 PRO A CA 1
ATOM 740 C C . PRO A 1 93 ? 4.588 5.068 -26.889 1.00 96.31 93 PRO A C 1
ATOM 742 O O . PRO A 1 93 ? 3.908 4.506 -27.762 1.00 96.31 93 PRO A O 1
ATOM 745 N N . MET A 1 94 ? 4.810 4.496 -25.705 1.00 96.75 94 MET A N 1
ATOM 746 C CA . MET A 1 94 ? 4.055 3.323 -25.261 1.00 96.75 94 MET A CA 1
ATOM 747 C C . MET A 1 94 ? 2.582 3.703 -25.045 1.00 96.75 94 MET A C 1
ATOM 749 O O . MET A 1 94 ? 2.252 4.859 -24.778 1.00 96.75 94 MET A O 1
ATOM 753 N N . ARG A 1 95 ? 1.683 2.729 -25.179 1.00 95.50 95 ARG A N 1
ATOM 754 C CA . ARG A 1 95 ? 0.236 2.894 -24.985 1.00 95.50 95 ARG A CA 1
ATOM 755 C C . ARG A 1 95 ? -0.247 1.917 -23.925 1.00 95.50 95 ARG A C 1
ATOM 757 O O . ARG A 1 95 ? 0.365 0.875 -23.693 1.00 95.50 95 ARG A O 1
ATOM 764 N N . GLU A 1 96 ? -1.374 2.252 -23.310 1.00 93.75 96 GLU A N 1
ATOM 765 C CA . GLU A 1 96 ? -2.058 1.338 -22.400 1.00 93.75 96 GLU A CA 1
ATOM 766 C C . GLU A 1 96 ? -2.375 0.019 -23.120 1.00 93.75 96 GLU A C 1
ATOM 768 O O . GLU A 1 96 ? -2.877 0.018 -24.247 1.00 93.75 96 GLU A O 1
ATOM 773 N N . GLY A 1 97 ? -2.049 -1.101 -22.476 1.00 93.12 97 GLY A N 1
ATOM 774 C CA . GLY A 1 97 ? -2.187 -2.444 -23.037 1.00 93.12 97 GLY A CA 1
ATOM 775 C C . GLY A 1 97 ? -0.911 -3.031 -23.650 1.00 93.12 97 GLY A C 1
ATOM 776 O O . GLY A 1 97 ? -0.880 -4.239 -23.876 1.00 93.12 97 GLY A O 1
ATOM 777 N N . ASP A 1 98 ? 0.131 -2.235 -23.915 1.00 96.50 98 ASP A N 1
ATOM 778 C CA . ASP A 1 98 ? 1.418 -2.771 -24.383 1.00 96.50 98 ASP A CA 1
ATOM 779 C C . ASP A 1 98 ? 2.044 -3.700 -23.339 1.00 96.50 98 ASP A C 1
ATOM 781 O O . ASP A 1 98 ? 1.848 -3.504 -22.144 1.00 96.50 98 ASP A O 1
ATOM 785 N N . THR A 1 99 ? 2.853 -4.668 -23.762 1.00 96.50 99 THR A N 1
ATOM 786 C CA . THR A 1 99 ? 3.528 -5.611 -22.855 1.00 96.50 99 THR A CA 1
ATOM 787 C C . THR A 1 99 ? 5.021 -5.321 -22.800 1.00 96.50 99 THR A C 1
ATOM 789 O O . THR A 1 99 ? 5.696 -5.399 -23.823 1.00 96.50 99 THR A O 1
ATOM 792 N N . VAL A 1 100 ? 5.558 -5.020 -21.616 1.00 97.19 100 VAL A N 1
ATOM 793 C CA . VAL A 1 100 ? 7.001 -4.829 -21.393 1.00 97.19 100 VAL A CA 1
ATOM 794 C C . VAL A 1 100 ? 7.720 -6.177 -21.417 1.00 97.19 100 VAL A C 1
ATOM 796 O O . VAL A 1 100 ? 7.420 -7.057 -20.614 1.00 97.19 100 VAL A O 1
ATOM 799 N N . VAL A 1 101 ? 8.704 -6.315 -22.303 1.00 96.56 101 VAL A N 1
ATOM 800 C CA . VAL A 1 101 ? 9.483 -7.546 -22.511 1.00 96.56 101 VAL A CA 1
ATOM 801 C C . VAL A 1 101 ? 10.888 -7.432 -21.923 1.00 96.56 101 VAL A C 1
ATOM 803 O O . VAL A 1 101 ? 11.398 -8.407 -21.378 1.00 96.56 101 VAL A O 1
ATOM 806 N N . ALA A 1 102 ? 11.522 -6.261 -21.998 1.00 95.88 102 ALA A N 1
ATOM 807 C CA . ALA A 1 102 ? 12.836 -6.041 -21.399 1.00 95.88 102 ALA A CA 1
ATOM 808 C C . ALA A 1 102 ? 13.025 -4.596 -20.930 1.00 95.88 102 ALA A C 1
ATOM 810 O O . ALA A 1 102 ? 12.453 -3.664 -21.494 1.00 95.88 102 ALA A O 1
ATOM 811 N N . VAL A 1 103 ? 13.861 -4.413 -19.908 1.00 96.69 103 VAL A N 1
ATOM 812 C CA . VAL A 1 103 ? 14.249 -3.098 -19.376 1.00 96.69 103 VAL A CA 1
ATOM 813 C C . VAL A 1 103 ? 15.763 -3.044 -19.253 1.00 96.69 103 VAL A C 1
ATOM 815 O O . VAL A 1 103 ? 16.371 -3.895 -18.600 1.00 96.69 103 VAL A O 1
ATOM 818 N N . ALA A 1 104 ? 16.373 -2.044 -19.887 1.00 95.31 104 ALA A N 1
ATOM 819 C CA . ALA A 1 104 ? 17.821 -1.897 -19.986 1.00 95.31 104 ALA A CA 1
ATOM 820 C C . ALA A 1 104 ? 18.505 -3.186 -20.483 1.00 95.31 104 ALA A C 1
ATOM 822 O O . ALA A 1 104 ? 19.560 -3.578 -19.995 1.00 95.31 104 ALA A O 1
ATOM 823 N N . GLY A 1 105 ? 17.893 -3.872 -21.455 1.00 92.44 105 GLY A N 1
ATOM 824 C CA . GLY A 1 105 ? 18.430 -5.103 -22.049 1.00 92.44 105 GLY A CA 1
ATOM 825 C C . GLY A 1 105 ? 18.247 -6.359 -21.192 1.00 92.44 105 GLY A C 1
ATOM 826 O O . GLY A 1 105 ? 18.596 -7.449 -21.635 1.00 92.44 105 GLY A O 1
ATOM 827 N N . HIS A 1 106 ? 17.661 -6.245 -19.997 1.00 92.81 106 HIS A N 1
ATOM 828 C CA . HIS A 1 106 ? 17.318 -7.405 -19.181 1.00 92.81 106 HIS A CA 1
ATOM 829 C C . HIS A 1 106 ? 15.896 -7.861 -19.489 1.00 92.81 106 HIS A C 1
ATOM 831 O O . HIS A 1 106 ? 14.967 -7.067 -19.300 1.00 92.81 106 HIS A O 1
ATOM 837 N N . PRO A 1 107 ? 15.702 -9.123 -19.912 1.00 93.38 107 PRO A N 1
ATOM 838 C CA . PRO A 1 107 ? 14.377 -9.692 -20.058 1.00 93.38 107 PRO A CA 1
ATOM 839 C C . PRO A 1 107 ? 13.616 -9.621 -18.740 1.00 93.38 107 PRO A C 1
ATOM 841 O O . PRO A 1 107 ? 14.145 -9.913 -17.667 1.00 93.38 107 PRO A O 1
ATOM 844 N N . VAL A 1 108 ? 12.354 -9.247 -18.847 1.00 92.69 108 VAL A N 1
ATOM 845 C CA . VAL A 1 108 ? 11.385 -9.255 -17.766 1.00 92.69 108 VAL A CA 1
ATOM 846 C C . VAL A 1 108 ? 10.326 -10.268 -18.177 1.00 92.69 108 VAL A C 1
ATOM 848 O O . VAL A 1 108 ? 9.846 -10.222 -19.307 1.00 92.69 108 VAL A O 1
ATOM 851 N N . LYS A 1 109 ? 9.981 -11.204 -17.290 1.00 89.62 109 LYS A N 1
ATOM 852 C CA . LYS A 1 109 ? 8.899 -12.187 -17.511 1.00 89.62 109 LYS A CA 1
ATOM 853 C C . LYS A 1 109 ? 7.659 -11.923 -16.662 1.00 89.62 109 LYS A C 1
ATOM 855 O O . LYS A 1 109 ? 6.591 -12.456 -16.933 1.00 89.62 109 LYS A O 1
ATOM 860 N N . ASP A 1 110 ? 7.803 -11.127 -15.610 1.00 88.00 110 ASP A N 1
ATOM 861 C CA . ASP A 1 110 ? 6.737 -10.853 -14.660 1.00 88.00 110 ASP A CA 1
ATOM 862 C C . ASP A 1 110 ? 6.932 -9.487 -13.983 1.00 88.00 110 ASP A C 1
ATOM 864 O O . ASP A 1 110 ? 7.983 -8.845 -14.077 1.00 88.00 110 ASP A O 1
ATOM 868 N N . TRP A 1 111 ? 5.893 -9.039 -13.279 1.00 88.62 111 TRP A N 1
ATOM 869 C CA . TRP A 1 111 ? 5.882 -7.752 -12.586 1.00 88.62 111 TRP A CA 1
ATOM 870 C C . TRP A 1 111 ? 6.965 -7.632 -11.500 1.00 88.62 111 TRP A C 1
ATOM 872 O O . TRP A 1 111 ? 7.514 -6.555 -11.278 1.00 88.62 111 TRP A O 1
ATOM 882 N N . SER A 1 112 ? 7.321 -8.730 -10.831 1.00 86.31 112 SER A N 1
ATOM 883 C CA . SER A 1 112 ? 8.328 -8.702 -9.768 1.00 86.31 112 SER A CA 1
ATOM 884 C C . SER A 1 112 ? 9.737 -8.461 -10.322 1.00 86.31 112 SER A C 1
ATOM 886 O O . SER A 1 112 ? 10.508 -7.690 -9.744 1.00 86.31 112 SER A O 1
ATOM 888 N N . GLN A 1 113 ? 10.054 -9.056 -11.477 1.00 88.06 113 GLN A N 1
ATOM 889 C CA . GLN A 1 113 ? 11.307 -8.831 -12.195 1.00 88.06 113 GLN A CA 1
ATOM 890 C C . GLN A 1 113 ? 11.401 -7.387 -12.686 1.00 88.06 113 GLN A C 1
ATOM 892 O O . GLN A 1 113 ? 12.456 -6.769 -12.543 1.00 88.06 113 GLN A O 1
ATOM 897 N N . PHE A 1 114 ? 10.289 -6.832 -13.179 1.00 92.06 114 PHE A N 1
ATOM 898 C CA . PHE A 1 114 ? 10.196 -5.430 -13.583 1.00 92.06 114 PHE A CA 1
ATOM 899 C C . PHE A 1 114 ? 10.539 -4.488 -12.420 1.00 92.06 114 PHE A C 1
ATOM 901 O O . PHE A 1 114 ? 11.475 -3.694 -12.514 1.00 92.06 114 PHE A O 1
ATOM 908 N N . MET A 1 115 ? 9.839 -4.628 -11.288 1.00 90.38 115 MET A N 1
ATOM 909 C CA . MET A 1 115 ? 10.033 -3.771 -10.111 1.00 90.38 115 MET A CA 1
ATOM 910 C C . MET A 1 115 ? 11.443 -3.882 -9.525 1.00 90.38 115 MET A C 1
ATOM 912 O O . MET A 1 115 ? 12.040 -2.881 -9.116 1.00 90.38 115 MET A O 1
ATOM 916 N N . ARG A 1 116 ? 12.007 -5.095 -9.501 1.00 87.06 116 ARG A N 1
ATOM 917 C CA . ARG A 1 116 ? 13.384 -5.309 -9.050 1.00 87.06 116 ARG A CA 1
ATOM 918 C C . ARG A 1 116 ? 14.379 -4.625 -9.981 1.00 87.06 116 ARG A C 1
ATOM 920 O O . ARG A 1 116 ? 15.260 -3.920 -9.493 1.00 87.06 116 ARG A O 1
ATOM 927 N N . LYS A 1 117 ? 14.231 -4.797 -11.300 1.00 91.12 117 LYS A N 1
ATOM 928 C CA . LYS A 1 117 ? 15.124 -4.160 -12.274 1.00 91.12 117 LYS A CA 1
ATOM 929 C C . LYS A 1 117 ? 15.089 -2.639 -12.139 1.00 91.12 117 LYS A C 1
ATOM 931 O O . LYS A 1 117 ? 16.145 -2.025 -12.132 1.00 91.12 117 LYS A O 1
ATOM 936 N N . LEU A 1 118 ? 13.912 -2.048 -11.928 1.00 91.69 118 LEU A N 1
ATOM 937 C CA . LEU A 1 118 ? 13.785 -0.615 -11.647 1.00 91.69 118 LEU A CA 1
ATOM 938 C C . LEU A 1 118 ? 14.514 -0.184 -10.369 1.00 91.69 118 LEU A C 1
ATOM 940 O O . LEU A 1 118 ? 15.224 0.818 -10.374 1.00 91.69 118 LEU A O 1
ATOM 944 N N . THR A 1 119 ? 14.389 -0.960 -9.291 1.00 88.12 119 THR A N 1
ATOM 945 C CA . THR A 1 119 ? 15.018 -0.640 -7.997 1.00 88.12 119 THR A CA 1
ATOM 946 C C . THR A 1 119 ? 16.551 -0.651 -8.079 1.00 88.12 119 THR A C 1
ATOM 948 O O . THR A 1 119 ? 17.208 0.144 -7.412 1.00 88.12 119 THR A O 1
ATOM 951 N N . HIS A 1 120 ? 17.129 -1.527 -8.907 1.00 88.81 120 HIS A N 1
ATOM 952 C CA . HIS A 1 120 ? 18.581 -1.644 -9.084 1.00 88.81 120 HIS A CA 1
ATOM 953 C C . HIS A 1 120 ? 19.140 -0.833 -10.259 1.00 88.81 120 HIS A C 1
ATOM 955 O O . HIS A 1 120 ? 20.356 -0.743 -10.399 1.00 88.81 120 HIS A O 1
ATOM 961 N N . LEU A 1 121 ? 18.279 -0.182 -11.047 1.00 90.56 121 LEU A N 1
ATOM 962 C CA . LEU A 1 121 ? 18.643 0.436 -12.321 1.00 90.56 121 LEU A CA 1
ATOM 963 C C . LEU A 1 121 ? 19.771 1.468 -12.213 1.00 90.56 121 LEU A C 1
ATOM 965 O O . LEU A 1 121 ? 20.624 1.538 -13.086 1.00 90.56 121 LEU A O 1
ATOM 969 N N . LEU A 1 122 ? 19.790 2.268 -11.143 1.00 89.00 122 LEU A N 1
ATOM 970 C CA . LEU A 1 122 ? 20.838 3.276 -10.923 1.00 89.00 122 LEU A CA 1
ATOM 971 C C . LEU A 1 122 ? 22.181 2.677 -10.473 1.00 89.00 122 LEU A C 1
ATOM 973 O O . LEU A 1 122 ? 23.194 3.368 -10.515 1.00 89.00 122 LEU A O 1
ATOM 977 N N . GLY A 1 123 ? 22.192 1.427 -10.006 1.00 89.06 123 GLY A N 1
ATOM 978 C CA . GLY A 1 123 ? 23.412 0.708 -9.637 1.00 89.06 123 GLY A CA 1
ATOM 979 C C . GLY A 1 123 ? 24.035 -0.075 -10.794 1.00 89.06 123 GLY A C 1
ATOM 980 O O . GLY A 1 123 ? 25.183 -0.502 -10.676 1.00 89.06 123 GLY A O 1
ATOM 981 N N . ASP A 1 124 ? 23.297 -0.266 -11.888 1.00 89.69 124 ASP A N 1
ATOM 982 C CA . ASP A 1 124 ? 23.777 -0.987 -13.062 1.00 89.69 124 ASP A CA 1
ATOM 983 C C . ASP A 1 124 ? 24.751 -0.126 -13.889 1.00 89.69 124 ASP A C 1
ATOM 985 O O . ASP A 1 124 ? 24.608 1.101 -13.945 1.00 89.69 124 ASP A O 1
ATOM 989 N N . PRO A 1 125 ? 25.762 -0.744 -14.529 1.00 91.81 125 PRO A N 1
ATOM 990 C CA . PRO A 1 125 ? 26.724 -0.017 -15.346 1.00 91.81 125 PRO A CA 1
ATOM 991 C C . PRO A 1 125 ? 26.030 0.626 -16.553 1.00 91.81 125 PRO A C 1
ATOM 993 O O . PRO A 1 125 ? 25.421 -0.063 -17.367 1.00 91.81 125 PRO A O 1
ATOM 996 N N . ALA A 1 126 ? 26.170 1.947 -16.676 1.00 94.69 126 ALA A N 1
ATOM 997 C CA . ALA A 1 126 ? 25.680 2.725 -17.808 1.00 94.69 126 ALA A CA 1
ATOM 998 C C . ALA A 1 126 ? 26.846 3.143 -18.712 1.00 94.69 126 ALA A C 1
ATOM 1000 O O . ALA A 1 126 ? 27.888 3.590 -18.224 1.00 94.69 126 ALA A O 1
ATOM 1001 N N . GLU A 1 127 ? 26.665 3.033 -20.024 1.00 94.88 127 GLU A N 1
ATOM 1002 C CA . GLU A 1 127 ? 27.672 3.441 -21.001 1.00 94.88 127 GLU A CA 1
ATOM 1003 C C . GLU A 1 127 ? 27.672 4.970 -21.157 1.00 94.88 127 GLU A C 1
ATOM 1005 O O . GLU A 1 127 ? 26.621 5.552 -21.442 1.00 94.88 127 GLU A O 1
ATOM 1010 N N . PRO A 1 128 ? 28.815 5.658 -20.982 1.00 95.56 128 PRO A N 1
ATOM 1011 C CA . PRO A 1 128 ? 28.906 7.085 -21.266 1.00 95.56 128 PRO A CA 1
ATOM 1012 C C . PRO A 1 128 ? 28.585 7.355 -22.738 1.00 95.56 128 PRO A C 1
ATOM 1014 O O . PRO A 1 128 ? 29.197 6.759 -23.623 1.00 95.56 128 PRO A O 1
ATOM 1017 N N . ALA A 1 129 ? 27.645 8.259 -22.997 1.00 94.44 129 ALA A N 1
ATOM 1018 C CA . ALA A 1 129 ? 27.200 8.580 -24.346 1.00 94.44 129 ALA A CA 1
ATOM 1019 C C . ALA A 1 129 ? 26.839 10.062 -24.479 1.00 94.44 129 ALA A C 1
ATOM 1021 O O . ALA A 1 129 ? 26.585 10.753 -23.493 1.00 94.44 129 ALA A O 1
ATOM 1022 N N . ASP A 1 130 ? 26.800 10.544 -25.718 1.00 94.12 130 ASP A N 1
ATOM 1023 C CA . ASP A 1 130 ? 26.294 11.869 -26.064 1.00 94.12 130 ASP A CA 1
ATOM 1024 C C . ASP A 1 130 ? 24.920 11.784 -26.758 1.00 94.12 130 ASP A C 1
ATOM 1026 O O . ASP A 1 130 ? 24.378 10.705 -27.025 1.00 94.12 130 ASP A O 1
ATOM 1030 N N . ALA A 1 131 ? 24.335 12.944 -27.060 1.00 92.38 131 ALA A N 1
ATOM 1031 C CA . ALA A 1 131 ? 23.049 13.020 -27.751 1.00 92.38 131 ALA A CA 1
ATOM 1032 C C . ALA A 1 131 ? 23.080 12.384 -29.157 1.00 92.38 131 ALA A C 1
ATOM 1034 O O . ALA A 1 131 ? 22.065 11.860 -29.617 1.00 92.38 131 ALA A O 1
ATOM 1035 N N . ALA A 1 132 ? 24.231 12.393 -29.841 1.00 92.44 132 ALA A N 1
ATOM 1036 C CA . ALA A 1 132 ? 24.366 11.798 -31.168 1.00 92.44 132 ALA A CA 1
ATOM 1037 C C . ALA A 1 132 ? 24.336 10.264 -31.098 1.00 92.44 132 ALA A C 1
ATOM 1039 O O . ALA A 1 132 ? 23.693 9.619 -31.929 1.00 92.44 132 ALA A O 1
ATOM 1040 N N . MET A 1 133 ? 24.971 9.677 -30.079 1.00 91.62 133 MET A N 1
ATOM 1041 C CA . MET A 1 133 ? 24.906 8.246 -29.792 1.00 91.62 133 MET A CA 1
ATOM 1042 C C . MET A 1 133 ? 23.487 7.804 -29.436 1.00 91.62 133 MET A C 1
ATOM 1044 O O . MET A 1 133 ? 23.036 6.789 -29.963 1.00 91.62 133 MET A O 1
ATOM 1048 N N . LEU A 1 134 ? 22.754 8.578 -28.626 1.00 92.62 134 LEU A N 1
ATOM 1049 C CA . LEU A 1 134 ? 21.344 8.291 -28.341 1.00 92.62 134 LEU A CA 1
ATOM 1050 C C . LEU A 1 134 ? 20.499 8.318 -29.614 1.00 92.62 134 LEU A C 1
ATOM 1052 O O . LEU A 1 134 ? 19.762 7.373 -29.878 1.00 92.62 134 LEU A O 1
ATOM 1056 N N . GLN A 1 135 ? 20.639 9.356 -30.441 1.00 92.31 135 GLN A N 1
ATOM 1057 C CA . GLN A 1 135 ? 19.891 9.446 -31.695 1.00 92.31 135 GLN A CA 1
ATOM 1058 C C . GLN A 1 135 ? 20.205 8.270 -32.628 1.00 92.31 135 GLN A C 1
ATOM 1060 O O . GLN A 1 135 ? 19.308 7.723 -33.274 1.00 92.31 135 GLN A O 1
ATOM 1065 N N . LYS A 1 136 ? 21.474 7.847 -32.678 1.00 92.06 136 LYS A N 1
ATOM 1066 C CA . LYS A 1 136 ? 21.880 6.644 -33.406 1.00 92.06 136 LYS A CA 1
ATOM 1067 C C . LYS A 1 136 ? 21.204 5.402 -32.827 1.00 92.06 136 LYS A C 1
ATOM 1069 O O . LYS A 1 136 ? 20.648 4.635 -33.599 1.00 92.06 136 LYS A O 1
ATOM 1074 N N . ALA A 1 137 ? 21.190 5.235 -31.507 1.00 91.50 137 ALA A N 1
ATOM 1075 C CA . ALA A 1 137 ? 20.593 4.085 -30.829 1.00 91.50 137 ALA A CA 1
ATOM 1076 C C . ALA A 1 137 ? 19.056 4.026 -30.943 1.00 91.50 137 ALA A C 1
ATOM 1078 O O . ALA A 1 137 ? 18.462 2.950 -30.903 1.00 91.50 137 ALA A O 1
ATOM 1079 N N . VAL A 1 138 ? 18.397 5.175 -31.105 1.00 91.69 138 VAL A N 1
ATOM 1080 C CA . VAL A 1 138 ? 16.957 5.276 -31.396 1.00 91.69 138 VAL A CA 1
ATOM 1081 C C . VAL A 1 138 ? 16.659 4.826 -32.829 1.00 91.69 138 VAL A C 1
ATOM 1083 O O . VAL A 1 138 ? 15.695 4.099 -33.066 1.00 91.69 138 VAL A O 1
ATOM 1086 N N . ASN A 1 139 ? 17.498 5.234 -33.785 1.00 89.38 139 ASN A N 1
ATOM 1087 C CA . ASN A 1 139 ? 17.325 4.911 -35.203 1.00 89.38 139 ASN A CA 1
ATOM 1088 C C . ASN A 1 139 ? 17.782 3.482 -35.546 1.00 89.38 139 ASN A C 1
ATOM 1090 O O . ASN A 1 139 ? 17.223 2.849 -36.443 1.00 89.38 139 ASN A O 1
ATOM 1094 N N . ASP A 1 140 ? 18.791 2.974 -34.840 1.00 87.81 140 ASP A N 1
ATOM 1095 C CA . ASP A 1 140 ? 19.397 1.666 -35.055 1.00 87.81 140 ASP A CA 1
ATOM 1096 C C . ASP A 1 140 ? 18.947 0.662 -33.988 1.00 87.81 140 ASP A C 1
ATOM 1098 O O . ASP A 1 140 ? 19.513 0.555 -32.896 1.00 87.81 140 ASP A O 1
ATOM 1102 N N . LYS A 1 141 ? 17.943 -0.139 -34.356 1.00 72.94 141 LYS A N 1
ATOM 1103 C CA . LYS A 1 141 ? 17.387 -1.207 -33.514 1.00 72.94 141 LYS A CA 1
ATOM 1104 C C . LYS A 1 141 ? 18.370 -2.347 -33.220 1.00 72.94 141 LYS A C 1
ATOM 1106 O O . LYS A 1 141 ? 18.038 -3.208 -32.412 1.00 72.94 141 LYS A O 1
ATOM 1111 N N . THR A 1 142 ? 19.538 -2.387 -33.868 1.00 76.06 142 THR A N 1
ATOM 1112 C CA . THR A 1 142 ? 20.567 -3.417 -33.638 1.00 76.06 142 THR A CA 1
ATOM 1113 C C . THR A 1 142 ? 21.603 -3.015 -32.592 1.00 76.06 142 THR A C 1
ATOM 1115 O O . THR A 1 142 ? 22.478 -3.811 -32.261 1.00 76.06 142 THR A O 1
ATOM 1118 N N . THR A 1 143 ? 21.493 -1.806 -32.036 1.00 80.12 143 THR A N 1
ATOM 1119 C CA . THR A 1 143 ? 22.421 -1.310 -31.017 1.00 80.12 143 THR A CA 1
ATOM 1120 C C . THR A 1 143 ? 22.408 -2.214 -29.777 1.00 80.12 143 THR A C 1
ATOM 1122 O O . THR A 1 143 ? 21.354 -2.456 -29.182 1.00 80.12 143 THR A O 1
ATOM 1125 N N . GLU A 1 144 ? 23.581 -2.704 -29.370 1.00 85.00 144 GLU A N 1
ATOM 1126 C CA . GLU A 1 144 ? 23.729 -3.543 -28.169 1.00 85.00 144 GLU A CA 1
ATOM 1127 C C . GLU A 1 144 ? 23.522 -2.741 -26.876 1.00 85.00 144 GLU A C 1
ATOM 1129 O O . GLU A 1 144 ? 22.987 -3.272 -25.902 1.00 85.00 144 GLU A O 1
ATOM 1134 N N . SER A 1 145 ? 23.854 -1.445 -26.888 1.00 90.31 145 SER A N 1
ATOM 1135 C CA . SER A 1 145 ? 23.648 -0.540 -25.761 1.00 90.31 145 SER A CA 1
ATOM 1136 C C . SER A 1 145 ? 22.171 -0.467 -25.368 1.00 90.31 145 SER A C 1
ATOM 1138 O O . SER A 1 145 ? 21.287 -0.187 -26.184 1.00 90.31 145 SER A O 1
ATOM 1140 N N . SER A 1 146 ? 21.906 -0.680 -24.084 1.00 94.19 146 SER A N 1
ATOM 1141 C CA . SER A 1 146 ? 20.566 -0.647 -23.492 1.00 94.19 146 SER A CA 1
ATOM 1142 C C . SER A 1 146 ? 20.450 0.326 -22.313 1.00 94.19 146 SER A C 1
ATOM 1144 O O . SER A 1 146 ? 19.340 0.598 -21.847 1.00 94.19 146 SER A O 1
ATOM 1146 N N . HIS A 1 147 ? 21.580 0.863 -21.842 1.00 96.31 147 HIS A N 1
ATOM 1147 C CA . HIS A 1 147 ? 21.677 1.792 -20.719 1.00 96.31 147 HIS A CA 1
ATOM 1148 C C . HIS A 1 147 ? 22.791 2.805 -20.970 1.00 96.31 147 HIS A C 1
ATOM 1150 O O . HIS A 1 147 ? 23.968 2.457 -21.002 1.00 96.31 147 HIS A O 1
ATOM 1156 N N . LEU A 1 148 ? 22.406 4.064 -21.150 1.00 96.50 148 LEU A N 1
ATOM 1157 C CA . LEU A 1 148 ? 23.299 5.166 -21.477 1.00 96.50 148 LEU A CA 1
ATOM 1158 C C . LEU A 1 148 ? 23.334 6.190 -20.338 1.00 96.50 148 LEU A C 1
ATOM 1160 O O . LEU A 1 148 ? 22.324 6.423 -19.670 1.00 96.50 148 LEU A O 1
ATOM 1164 N N . LEU A 1 149 ? 24.488 6.824 -20.137 1.00 96.69 149 LEU A N 1
ATOM 1165 C CA . LEU A 1 149 ? 24.679 7.969 -19.251 1.00 96.69 149 LEU A CA 1
ATOM 1166 C C . LEU A 1 149 ? 25.013 9.202 -20.096 1.00 96.69 149 LEU A C 1
ATOM 1168 O O . LEU A 1 149 ? 26.121 9.313 -20.619 1.00 96.69 149 LEU A O 1
ATOM 1172 N N . ILE A 1 150 ? 24.058 10.124 -20.208 1.00 95.81 150 ILE A N 1
ATOM 1173 C CA . ILE A 1 150 ? 24.134 11.307 -21.073 1.00 95.81 150 ILE A CA 1
ATOM 1174 C C . ILE A 1 150 ? 23.999 12.548 -20.202 1.00 95.81 150 ILE A C 1
ATOM 1176 O O . ILE A 1 150 ? 22.977 12.737 -19.540 1.00 95.81 150 ILE A O 1
ATOM 1180 N N . ASP A 1 151 ? 25.036 13.383 -20.162 1.00 93.81 151 ASP A N 1
ATOM 1181 C CA . ASP A 1 151 ? 25.089 14.589 -19.319 1.00 93.81 151 ASP A CA 1
ATOM 1182 C C . ASP A 1 151 ? 24.742 14.313 -17.839 1.00 93.81 151 ASP A C 1
ATOM 1184 O O . ASP A 1 151 ? 24.059 15.093 -17.174 1.00 93.81 151 ASP A O 1
ATOM 1188 N N . GLY A 1 152 ? 25.163 13.152 -17.323 1.00 92.75 152 GLY A N 1
ATOM 1189 C CA . GLY A 1 152 ? 24.866 12.710 -15.955 1.00 92.75 152 GLY A CA 1
ATOM 1190 C C . GLY A 1 152 ? 23.438 12.190 -15.732 1.00 92.75 152 GLY A C 1
ATOM 1191 O O . GLY A 1 152 ? 23.075 11.890 -14.596 1.00 92.75 152 GLY A O 1
ATOM 1192 N N . ARG A 1 153 ? 22.625 12.060 -16.786 1.00 95.06 153 ARG A N 1
ATOM 1193 C CA . ARG A 1 153 ? 21.275 11.479 -16.745 1.00 95.06 153 ARG A CA 1
ATOM 1194 C C . ARG A 1 153 ? 21.303 10.062 -17.308 1.00 95.06 153 ARG A C 1
ATOM 1196 O O . ARG A 1 153 ? 21.880 9.826 -18.366 1.00 95.06 153 ARG A O 1
ATOM 1203 N N . HIS A 1 154 ? 20.659 9.123 -16.624 1.00 96.88 154 HIS A N 1
ATOM 1204 C CA . HIS A 1 154 ? 20.511 7.765 -17.140 1.00 96.88 154 HIS A CA 1
ATOM 1205 C C . HIS A 1 154 ? 19.359 7.712 -18.149 1.00 96.88 154 HIS A C 1
ATOM 1207 O O . HIS A 1 154 ? 18.273 8.223 -17.872 1.00 96.88 154 HIS A O 1
ATOM 1213 N N . VAL A 1 155 ? 19.583 7.063 -19.287 1.00 97.19 155 VAL A N 1
ATOM 1214 C CA . VAL A 1 155 ? 18.569 6.779 -20.308 1.00 97.19 155 VAL A CA 1
ATOM 1215 C C . VAL A 1 155 ? 18.611 5.287 -20.607 1.00 97.19 155 VAL A C 1
ATOM 1217 O O . VAL A 1 155 ? 19.684 4.712 -20.785 1.00 97.19 155 VAL A O 1
ATOM 1220 N N . VAL A 1 156 ? 17.456 4.635 -20.610 1.00 97.25 156 VAL A N 1
ATOM 1221 C CA . VAL A 1 156 ? 17.348 3.180 -20.725 1.00 97.25 156 VAL A CA 1
ATOM 1222 C C . VAL A 1 156 ? 16.416 2.788 -21.852 1.00 97.25 156 VAL A C 1
ATOM 1224 O O . VAL A 1 156 ? 15.381 3.418 -22.074 1.00 97.25 156 VAL A O 1
ATOM 1227 N N . ARG A 1 157 ? 16.773 1.710 -22.545 1.00 97.00 157 ARG A N 1
ATOM 1228 C CA . ARG A 1 157 ? 15.919 1.096 -23.555 1.00 97.00 157 ARG A CA 1
ATOM 1229 C C . ARG A 1 157 ? 14.893 0.191 -22.884 1.00 97.00 157 ARG A C 1
ATOM 1231 O O . ARG A 1 157 ? 15.250 -0.678 -22.085 1.00 97.00 157 ARG A O 1
ATOM 1238 N N . VAL A 1 158 ? 13.628 0.374 -23.234 1.00 97.38 158 VAL A N 1
ATOM 1239 C CA . VAL A 1 158 ? 12.535 -0.532 -22.882 1.00 97.38 158 VAL A CA 1
ATOM 1240 C C . VAL A 1 158 ? 12.048 -1.211 -24.145 1.00 97.38 158 VAL A C 1
ATOM 1242 O O . VAL A 1 158 ? 11.586 -0.543 -25.070 1.00 97.38 158 VAL A O 1
ATOM 1245 N N . ASP A 1 159 ? 12.133 -2.537 -24.161 1.00 96.81 159 ASP A N 1
ATOM 1246 C CA . ASP A 1 159 ? 11.626 -3.354 -25.256 1.00 96.81 159 ASP A CA 1
ATOM 1247 C C . ASP A 1 159 ? 10.219 -3.845 -24.900 1.00 96.81 159 ASP A C 1
ATOM 1249 O O . ASP A 1 159 ? 9.972 -4.313 -23.784 1.00 96.81 159 ASP A O 1
ATOM 1253 N N . TYR A 1 160 ? 9.278 -3.714 -25.830 1.00 97.31 160 TYR A N 1
ATOM 1254 C CA . TYR A 1 160 ? 7.862 -3.969 -25.593 1.00 97.31 160 TYR A CA 1
ATOM 1255 C C . TYR A 1 160 ? 7.140 -4.499 -26.837 1.00 97.31 160 TYR A C 1
ATOM 1257 O O . TYR A 1 160 ? 7.597 -4.347 -27.971 1.00 97.31 160 TYR A O 1
ATOM 1265 N N . GLN A 1 161 ? 5.984 -5.119 -26.618 1.00 97.06 161 GLN A N 1
ATOM 1266 C CA . GLN A 1 161 ? 5.072 -5.585 -27.660 1.00 97.06 161 GLN A CA 1
ATOM 1267 C C . GLN A 1 161 ? 3.810 -4.728 -27.677 1.00 97.06 161 GLN A C 1
ATOM 1269 O O . GLN A 1 161 ? 3.251 -4.390 -26.633 1.00 97.06 161 GLN A O 1
ATOM 1274 N N . ARG A 1 162 ? 3.371 -4.369 -28.883 1.00 96.62 162 ARG A N 1
ATOM 1275 C CA . ARG A 1 162 ? 2.207 -3.513 -29.106 1.00 96.62 162 ARG A CA 1
ATOM 1276 C C . ARG A 1 162 ? 0.919 -4.309 -28.910 1.00 96.62 162 ARG A C 1
ATOM 1278 O O . ARG A 1 162 ? 0.738 -5.349 -29.540 1.00 96.62 162 ARG A O 1
ATOM 1285 N N . ALA A 1 163 ? 0.001 -3.789 -28.098 1.00 93.69 163 ALA A N 1
ATOM 1286 C CA . ALA A 1 163 ? -1.314 -4.406 -27.931 1.00 93.69 163 ALA A CA 1
ATOM 1287 C C . ALA A 1 163 ? -2.038 -4.554 -29.280 1.00 93.69 163 ALA A C 1
ATOM 1289 O O . ALA A 1 163 ? -2.195 -3.576 -30.015 1.00 93.69 163 ALA A O 1
ATOM 1290 N N . GLY A 1 164 ? -2.493 -5.767 -29.597 1.00 91.75 164 GLY A N 1
ATOM 1291 C CA . GLY A 1 164 ? -3.228 -6.050 -30.833 1.00 91.75 164 GLY A CA 1
ATOM 1292 C C . GLY A 1 164 ? -2.371 -6.144 -32.100 1.00 91.75 164 GLY A C 1
ATOM 1293 O O . GLY A 1 164 ? -2.941 -6.237 -33.183 1.00 91.75 164 GLY A O 1
ATOM 1294 N N . ASP A 1 165 ? -1.039 -6.133 -31.995 1.00 93.38 165 ASP A N 1
ATOM 1295 C CA . ASP A 1 165 ? -0.153 -6.426 -33.125 1.00 93.38 165 ASP A CA 1
ATOM 1296 C C . ASP A 1 165 ? -0.113 -7.947 -33.372 1.00 93.38 165 ASP A C 1
ATOM 1298 O O . ASP A 1 165 ? 0.451 -8.677 -32.554 1.00 93.38 165 ASP A O 1
ATOM 1302 N N . PRO A 1 166 ? -0.707 -8.456 -34.470 1.00 88.50 166 PRO A N 1
ATOM 1303 C CA . PRO A 1 166 ? -0.813 -9.895 -34.713 1.00 88.50 166 PRO A CA 1
ATOM 1304 C C . PRO A 1 166 ? 0.548 -10.561 -34.931 1.00 88.50 166 PRO A C 1
ATOM 1306 O O . PRO A 1 166 ? 0.672 -11.773 -34.769 1.00 88.50 166 PRO A O 1
ATOM 1309 N N . GLU A 1 167 ? 1.571 -9.786 -35.292 1.00 90.94 167 GLU A N 1
ATOM 1310 C CA . GLU A 1 167 ? 2.916 -10.294 -35.535 1.00 90.94 167 GLU A CA 1
ATOM 1311 C C . GLU A 1 167 ? 3.794 -10.284 -34.274 1.00 90.94 167 GLU A C 1
ATOM 1313 O O . GLU A 1 167 ? 4.938 -10.732 -34.333 1.00 90.94 167 GLU A O 1
ATOM 1318 N N . ASN A 1 168 ? 3.289 -9.780 -33.136 1.00 89.31 168 ASN A N 1
ATOM 1319 C CA . ASN A 1 168 ? 4.037 -9.642 -31.878 1.00 89.31 168 ASN A CA 1
ATOM 1320 C C . ASN A 1 168 ? 5.420 -8.991 -32.072 1.00 89.31 168 A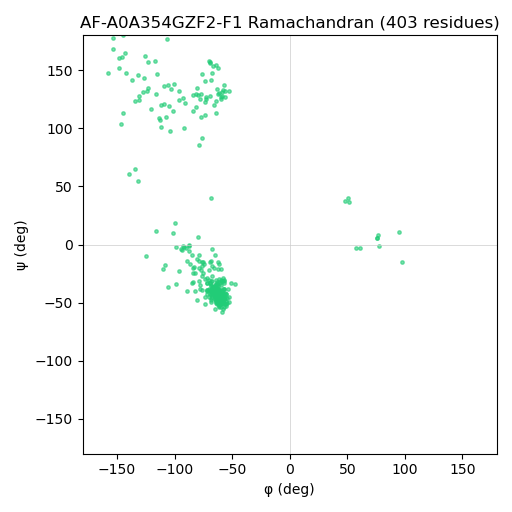SN A C 1
ATOM 1322 O O . ASN A 1 168 ? 6.405 -9.370 -31.428 1.00 89.31 168 ASN A O 1
ATOM 1326 N N . ARG A 1 169 ? 5.510 -8.008 -32.981 1.00 93.88 169 ARG A N 1
ATOM 1327 C CA . ARG A 1 169 ? 6.776 -7.348 -33.312 1.00 93.88 169 ARG A CA 1
ATOM 1328 C C . ARG A 1 169 ? 7.336 -6.649 -32.080 1.00 93.88 169 ARG A C 1
ATOM 1330 O O . ARG A 1 169 ? 6.653 -5.845 -31.442 1.00 93.88 169 ARG A O 1
ATOM 1337 N N . LEU A 1 170 ? 8.609 -6.912 -31.797 1.00 94.00 170 LEU A N 1
ATOM 1338 C CA . LEU A 1 170 ? 9.333 -6.215 -30.745 1.00 94.00 170 LEU A CA 1
ATOM 1339 C C . LEU A 1 170 ? 9.568 -4.758 -31.163 1.00 94.00 170 LEU A C 1
ATOM 1341 O O . LEU A 1 170 ? 10.068 -4.467 -32.256 1.00 94.00 170 LEU A O 1
ATOM 1345 N N . ARG A 1 171 ? 9.182 -3.839 -30.286 1.00 94.94 171 ARG A N 1
ATOM 1346 C CA . ARG A 1 171 ? 9.448 -2.406 -30.396 1.00 94.94 171 ARG A CA 1
ATOM 1347 C C . ARG A 1 171 ? 10.317 -1.981 -29.225 1.00 94.94 171 ARG A C 1
ATOM 1349 O O . ARG A 1 171 ? 10.317 -2.635 -28.190 1.00 94.94 171 ARG A O 1
ATOM 1356 N N . SER A 1 172 ? 11.015 -0.871 -29.393 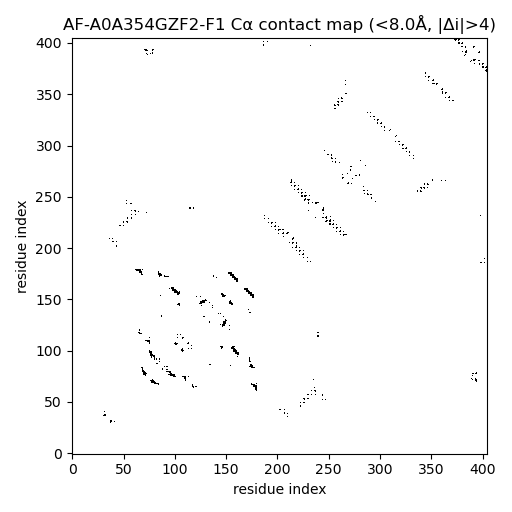1.00 95.69 172 SER A N 1
ATOM 1357 C CA . SER A 1 172 ? 11.886 -0.315 -28.365 1.00 95.69 172 SER A CA 1
ATOM 1358 C C . SER A 1 172 ? 11.597 1.167 -28.216 1.00 95.69 172 SER A C 1
ATOM 1360 O O . SER A 1 172 ? 11.264 1.834 -29.198 1.00 95.69 172 SER A O 1
ATOM 1362 N N . VAL A 1 173 ? 11.715 1.668 -26.995 1.00 96.62 173 VAL A N 1
ATOM 1363 C CA . VAL A 1 173 ? 11.639 3.094 -26.680 1.00 96.62 173 VAL A CA 1
ATOM 1364 C C . VAL A 1 173 ? 12.736 3.449 -25.686 1.00 96.62 173 VAL A C 1
ATOM 1366 O O . VAL A 1 173 ? 13.042 2.660 -24.790 1.00 96.62 173 VAL A O 1
ATOM 1369 N N . TRP A 1 174 ? 13.340 4.621 -25.850 1.00 97.50 174 TRP A N 1
ATOM 1370 C CA . TRP A 1 174 ? 14.344 5.145 -24.932 1.00 97.50 174 TRP A CA 1
ATOM 1371 C C . TRP A 1 174 ? 13.706 6.104 -23.932 1.00 97.50 174 TRP A C 1
ATOM 1373 O O . TRP A 1 174 ? 13.031 7.064 -24.314 1.00 97.50 174 TRP A O 1
ATOM 1383 N N . LEU A 1 175 ? 13.898 5.809 -22.647 1.00 97.69 175 LEU A N 1
ATOM 1384 C CA . LEU A 1 175 ? 13.273 6.512 -21.534 1.00 97.69 175 LEU A CA 1
ATOM 1385 C C . LEU A 1 175 ? 14.344 7.037 -20.587 1.00 97.69 175 LEU A C 1
ATOM 1387 O O . LEU A 1 175 ? 15.236 6.293 -20.177 1.00 97.69 175 LEU A O 1
ATOM 1391 N N . LYS A 1 176 ? 14.248 8.304 -20.188 1.00 96.94 176 LYS A N 1
ATOM 1392 C CA . LYS A 1 176 ? 15.089 8.825 -19.107 1.00 96.94 176 LYS A CA 1
ATOM 1393 C C . LYS A 1 176 ? 14.702 8.166 -17.785 1.00 96.94 176 LYS A C 1
ATOM 1395 O O . LYS A 1 176 ? 13.538 7.864 -17.555 1.00 96.94 176 LYS A O 1
ATOM 1400 N N . VAL A 1 177 ? 15.663 7.976 -16.895 1.00 96.69 177 VAL A N 1
ATOM 1401 C CA . VAL A 1 177 ? 15.415 7.557 -15.513 1.00 96.69 177 VAL A CA 1
ATOM 1402 C C . VAL A 1 177 ? 15.311 8.816 -14.663 1.00 96.69 177 VAL A C 1
ATOM 1404 O O . VAL A 1 177 ? 16.199 9.670 -14.700 1.00 96.69 177 VAL A O 1
ATOM 1407 N N . GLY A 1 178 ? 14.223 8.962 -13.913 1.00 94.56 178 GLY A N 1
ATOM 1408 C CA . GLY A 1 178 ? 13.945 10.187 -13.169 1.00 94.56 178 GLY A CA 1
ATOM 1409 C C . GLY A 1 178 ? 13.082 9.971 -11.930 1.00 94.56 178 GLY A C 1
ATOM 1410 O O . GLY A 1 178 ? 12.667 8.847 -11.654 1.00 94.56 178 GLY A O 1
ATOM 1411 N N . PRO A 1 179 ? 12.826 11.040 -11.158 1.00 92.56 179 PRO A N 1
ATOM 1412 C CA . PRO A 1 179 ? 11.945 10.970 -10.001 1.00 92.56 179 PRO A CA 1
ATOM 1413 C C . PRO A 1 179 ? 10.484 10.767 -10.418 1.00 92.56 179 PRO A C 1
ATOM 1415 O O . PRO A 1 179 ? 10.068 11.176 -11.505 1.00 92.56 179 PRO A O 1
ATOM 1418 N N . THR A 1 180 ? 9.698 10.210 -9.500 1.00 90.31 180 THR A N 1
ATOM 1419 C CA . THR A 1 180 ? 8.248 10.038 -9.639 1.00 90.31 180 THR A CA 1
ATOM 1420 C C . THR A 1 180 ? 7.544 11.362 -9.999 1.00 90.31 180 THR A C 1
ATOM 1422 O O . THR A 1 180 ? 7.774 12.372 -9.318 1.00 90.31 180 THR A O 1
ATOM 1425 N N . PRO A 1 181 ? 6.644 11.405 -11.007 1.00 90.25 181 PRO A N 1
ATOM 1426 C CA . PRO A 1 181 ? 5.962 12.636 -11.399 1.00 90.25 181 PRO A CA 1
ATOM 1427 C C . PRO A 1 181 ? 5.158 13.252 -10.247 1.00 90.25 181 PRO A C 1
ATOM 1429 O O . PRO A 1 181 ? 4.333 12.556 -9.640 1.00 90.25 181 PRO A O 1
ATOM 1432 N N . PRO A 1 182 ? 5.295 14.564 -9.968 1.00 89.25 182 PRO A N 1
ATOM 1433 C CA . PRO A 1 182 ? 4.638 15.206 -8.827 1.00 89.25 182 PRO A CA 1
ATOM 1434 C C . PRO A 1 182 ? 3.112 15.062 -8.816 1.00 89.25 182 PRO A C 1
ATOM 1436 O O . PRO A 1 182 ? 2.505 14.973 -7.749 1.00 89.25 182 PRO A O 1
ATOM 1439 N N . VAL A 1 183 ? 2.481 14.988 -9.995 1.00 88.69 183 VAL A N 1
ATOM 1440 C CA . VAL A 1 183 ? 1.024 14.815 -10.140 1.00 88.69 183 VAL A CA 1
ATOM 1441 C C . VAL A 1 183 ? 0.517 13.555 -9.431 1.00 88.69 183 VAL A C 1
ATOM 1443 O O . VAL A 1 183 ? -0.585 13.536 -8.887 1.00 88.69 183 VAL A O 1
ATOM 1446 N N . THR A 1 184 ? 1.349 12.520 -9.356 1.00 87.81 184 THR A N 1
ATOM 1447 C CA . THR A 1 184 ? 1.011 11.238 -8.728 1.00 87.81 184 THR A CA 1
ATOM 1448 C C . THR A 1 184 ? 1.044 11.294 -7.201 1.00 87.81 184 THR A C 1
ATOM 1450 O O . THR A 1 184 ? 0.414 10.468 -6.536 1.00 87.81 184 THR A O 1
ATOM 1453 N N . LEU A 1 185 ? 1.719 12.299 -6.633 1.00 91.75 185 LEU A N 1
ATOM 1454 C CA . LEU A 1 185 ? 1.782 12.540 -5.193 1.00 91.75 185 LEU A CA 1
ATOM 1455 C C . LEU A 1 185 ? 0.580 13.342 -4.691 1.00 91.75 185 LEU A C 1
ATOM 1457 O O . LEU A 1 185 ? 0.274 13.279 -3.502 1.00 91.75 185 LEU A O 1
ATOM 1461 N N . VAL A 1 186 ? -0.128 14.062 -5.570 1.00 92.69 186 VAL A N 1
ATOM 1462 C CA . VAL A 1 186 ? -1.253 14.930 -5.185 1.00 92.69 186 VAL A CA 1
ATOM 1463 C C . VAL A 1 186 ? -2.328 14.166 -4.400 1.00 92.69 186 VAL A C 1
ATOM 1465 O O . VAL A 1 186 ? -2.642 14.605 -3.288 1.00 92.69 186 VAL A O 1
ATOM 1468 N N . PRO A 1 187 ? -2.851 13.009 -4.864 1.00 92.00 187 PRO A N 1
ATOM 1469 C CA . PRO A 1 187 ? -3.839 12.262 -4.088 1.00 92.00 187 PRO A CA 1
ATOM 1470 C C . PRO A 1 187 ? -3.277 11.793 -2.744 1.00 92.00 187 PRO A C 1
ATOM 1472 O O . PRO A 1 187 ? -3.953 11.909 -1.726 1.00 92.00 187 PRO A O 1
ATOM 1475 N N . SER A 1 188 ? -2.017 11.344 -2.707 1.00 91.88 188 SER A N 1
ATOM 1476 C CA . SER A 1 188 ? -1.366 10.915 -1.464 1.00 91.88 188 SER A CA 1
ATOM 1477 C C . SER A 1 188 ? -1.235 12.043 -0.443 1.00 91.88 188 SER A C 1
ATOM 1479 O O . SER A 1 188 ? -1.415 11.793 0.746 1.00 91.88 188 SER A O 1
ATOM 1481 N N . ILE A 1 189 ? -0.897 13.261 -0.876 1.00 94.12 189 ILE A N 1
ATOM 1482 C CA . ILE A 1 189 ? -0.746 14.422 0.008 1.00 94.12 189 ILE A CA 1
ATOM 1483 C C . ILE A 1 189 ? -2.109 14.823 0.570 1.00 94.12 189 ILE A C 1
ATOM 1485 O O . 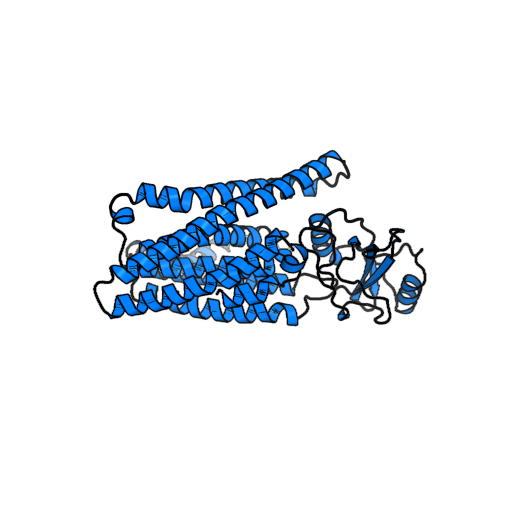ILE A 1 189 ? -2.240 15.008 1.779 1.00 94.12 189 ILE A O 1
ATOM 1489 N N . LEU A 1 190 ? -3.140 14.897 -0.278 1.00 94.19 190 LEU A N 1
ATOM 1490 C CA . LEU A 1 190 ? -4.506 15.188 0.164 1.00 94.19 190 LEU A CA 1
ATOM 1491 C C . LEU A 1 190 ? -4.994 14.149 1.180 1.00 94.19 190 LEU A C 1
ATOM 1493 O O . LEU A 1 190 ? -5.553 14.502 2.222 1.00 94.19 190 LEU A O 1
ATOM 1497 N N . TRP A 1 191 ? -4.732 12.869 0.916 1.00 92.38 191 TRP A N 1
ATOM 1498 C CA . TRP A 1 191 ? -5.111 11.787 1.817 1.00 92.38 191 TRP A CA 1
ATOM 1499 C C . TRP A 1 191 ? -4.338 11.837 3.132 1.00 92.38 191 TRP A C 1
ATOM 1501 O O . TRP A 1 191 ? -4.926 11.659 4.199 1.00 92.38 191 TRP A O 1
ATOM 1511 N N . LEU A 1 192 ? -3.038 12.137 3.076 1.00 94.06 192 LEU A N 1
ATOM 1512 C CA . LEU A 1 192 ? -2.212 12.320 4.263 1.00 94.06 192 LEU A CA 1
ATOM 1513 C C . LEU A 1 192 ? -2.759 13.452 5.137 1.00 94.06 192 LEU A C 1
ATOM 1515 O O . LEU A 1 192 ? -2.900 13.257 6.340 1.00 94.06 192 LEU A O 1
ATOM 1519 N N . LEU A 1 193 ? -3.122 14.601 4.558 1.00 95.69 193 LEU A N 1
ATOM 1520 C CA . LEU A 1 193 ? -3.704 15.721 5.306 1.00 95.69 193 LEU A CA 1
ATOM 1521 C C . LEU A 1 193 ? -5.014 15.324 6.001 1.00 95.69 193 LEU A C 1
ATOM 1523 O O . LEU A 1 193 ? -5.183 15.594 7.193 1.00 95.69 193 LEU A O 1
ATOM 1527 N N . LEU A 1 194 ? -5.903 14.619 5.291 1.00 94.12 194 LEU A N 1
ATOM 1528 C CA . LEU A 1 194 ? -7.146 14.091 5.861 1.00 94.12 194 LEU A CA 1
ATOM 1529 C C . LEU A 1 194 ? -6.865 13.157 7.052 1.00 94.12 194 LEU A C 1
ATOM 1531 O O . LEU A 1 194 ? -7.458 13.301 8.125 1.00 94.12 194 LEU A O 1
ATOM 1535 N N . LYS A 1 195 ? -5.928 12.215 6.891 1.00 93.81 195 LYS A N 1
ATOM 1536 C CA . LYS A 1 195 ? -5.592 11.240 7.938 1.00 93.81 195 LYS A CA 1
ATOM 1537 C C . LYS A 1 195 ? -4.826 11.865 9.103 1.00 93.81 195 LYS A C 1
ATOM 1539 O O . LYS A 1 195 ? -5.069 11.460 10.236 1.00 93.81 195 LYS A O 1
ATOM 1544 N N . ILE A 1 196 ? -3.983 12.875 8.874 1.00 94.31 196 ILE A N 1
ATOM 1545 C CA . ILE A 1 196 ? -3.355 13.668 9.943 1.00 94.31 196 ILE A CA 1
ATOM 1546 C C . ILE A 1 196 ? -4.433 14.377 10.764 1.00 94.31 196 ILE A C 1
ATOM 1548 O O . ILE A 1 196 ? -4.384 14.318 11.990 1.00 94.31 196 ILE A O 1
ATOM 1552 N N . GLY A 1 197 ? -5.435 14.987 10.121 1.00 95.44 197 GLY A N 1
ATOM 1553 C CA . GLY A 1 197 ? -6.558 15.616 10.820 1.00 95.44 197 GLY A CA 1
ATOM 1554 C C . GLY A 1 197 ? -7.287 14.635 11.744 1.00 95.44 197 GLY A C 1
ATOM 1555 O O . GLY A 1 197 ? -7.435 14.896 12.941 1.00 95.44 197 GLY A O 1
ATOM 1556 N N . LEU A 1 198 ? -7.664 13.466 11.216 1.00 93.88 198 LEU A N 1
ATOM 1557 C CA . LEU A 1 198 ? -8.311 12.408 11.997 1.00 93.88 198 LEU A CA 1
ATOM 1558 C C . LEU A 1 198 ? -7.412 11.899 13.139 1.00 93.88 198 LEU A C 1
ATOM 1560 O O . LEU A 1 198 ? -7.866 11.752 14.275 1.00 93.88 198 LEU A O 1
ATOM 1564 N N . PHE A 1 199 ? -6.125 11.688 12.859 1.00 95.44 199 PHE A N 1
ATOM 1565 C CA . PHE A 1 199 ? -5.139 11.235 13.833 1.00 95.44 199 PHE A CA 1
ATOM 1566 C C . PHE A 1 199 ? -4.951 12.233 14.979 1.00 95.44 199 PHE A C 1
ATOM 1568 O O . PHE A 1 199 ? -4.959 11.832 16.142 1.00 95.44 199 PHE A O 1
ATOM 1575 N N . VAL A 1 200 ? -4.855 13.533 14.683 1.00 96.06 200 VAL A N 1
ATOM 1576 C CA . VAL A 1 200 ? -4.757 14.597 15.694 1.00 96.06 200 VAL A CA 1
ATOM 1577 C C . VAL A 1 200 ? -5.996 14.611 16.588 1.00 96.06 200 VAL A C 1
ATOM 1579 O O . VAL A 1 200 ? -5.863 14.693 17.810 1.00 96.06 200 VAL A O 1
ATOM 1582 N N . VAL A 1 201 ? -7.199 14.456 16.021 1.00 96.12 201 VAL A N 1
ATOM 1583 C CA . VAL A 1 201 ? -8.426 14.307 16.822 1.00 96.12 201 VAL A CA 1
ATOM 1584 C C . VAL A 1 201 ? -8.334 13.069 17.719 1.00 96.12 201 VAL A C 1
ATOM 1586 O O . VAL A 1 201 ? -8.621 13.168 18.912 1.00 96.12 201 VAL A O 1
ATOM 1589 N N . GLY A 1 202 ? -7.865 11.931 17.195 1.00 95.44 202 GLY A N 1
ATOM 1590 C CA . GLY A 1 202 ? -7.636 10.707 17.970 1.00 95.44 202 GLY A CA 1
ATOM 1591 C C . GLY A 1 202 ? -6.676 10.906 19.144 1.00 95.44 202 GLY A C 1
ATOM 1592 O O . GLY A 1 202 ? -7.000 10.535 20.275 1.00 95.44 202 GLY A O 1
ATOM 1593 N N . VAL A 1 203 ? -5.539 11.567 18.904 1.00 94.94 203 VAL A N 1
ATOM 1594 C CA . VAL A 1 203 ? -4.563 11.947 19.936 1.00 94.94 203 VAL A CA 1
ATOM 1595 C C . VAL A 1 203 ? -5.222 12.816 21.004 1.00 94.94 203 VAL A C 1
ATOM 1597 O O . VAL A 1 203 ? -5.113 12.509 22.189 1.00 94.94 203 VAL A O 1
ATOM 1600 N N . ILE A 1 204 ? -5.934 13.878 20.612 1.00 96.12 204 ILE A N 1
ATOM 1601 C CA . ILE A 1 204 ? -6.571 14.814 21.551 1.00 96.12 204 ILE A CA 1
ATOM 1602 C C . ILE A 1 204 ? -7.620 14.100 22.408 1.00 96.12 204 ILE A C 1
ATOM 1604 O O . ILE A 1 204 ? -7.661 14.297 23.626 1.00 96.12 204 ILE A O 1
ATOM 1608 N N . VAL A 1 205 ? -8.471 13.276 21.792 1.00 94.44 205 VAL A N 1
ATOM 1609 C CA . VAL A 1 205 ? -9.544 12.552 22.483 1.00 94.44 205 VAL A CA 1
ATOM 1610 C C . VAL A 1 205 ? -8.957 11.560 23.485 1.00 94.44 205 VAL A C 1
ATOM 1612 O O . VAL A 1 205 ? -9.332 11.592 24.660 1.00 94.44 205 VAL A O 1
ATOM 1615 N N . PHE A 1 206 ? -7.988 10.744 23.068 1.00 94.19 206 PHE A N 1
ATOM 1616 C CA . PHE A 1 206 ? -7.366 9.760 23.950 1.00 94.19 206 PHE A CA 1
ATOM 1617 C C . PHE A 1 206 ? -6.511 10.412 25.048 1.00 94.19 206 PHE A C 1
ATOM 1619 O O . PHE A 1 206 ? -6.5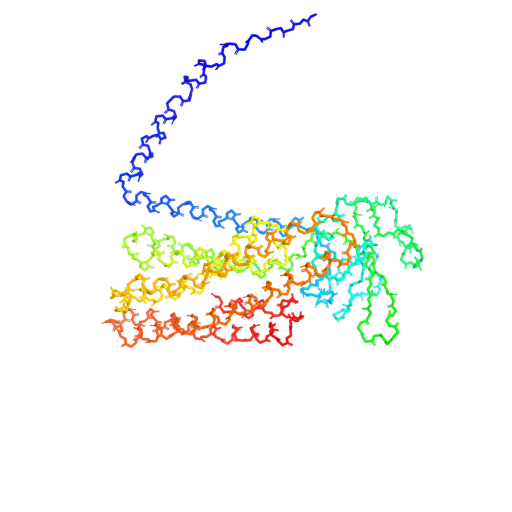38 9.975 26.197 1.00 94.19 206 PHE A O 1
ATOM 1626 N N . TRP A 1 207 ? -5.846 11.534 24.757 1.00 93.31 207 TRP A N 1
ATOM 1627 C CA . TRP A 1 207 ? -5.108 12.307 25.760 1.00 93.31 207 TRP A CA 1
ATOM 1628 C C . TRP A 1 207 ? -6.018 12.905 26.838 1.00 93.31 207 TRP A C 1
ATOM 1630 O O . TRP A 1 207 ? -5.663 12.910 28.021 1.00 93.31 207 TRP A O 1
ATOM 1640 N N . LYS A 1 208 ? -7.192 13.418 26.443 1.00 94.31 208 LYS A N 1
ATOM 1641 C CA . LYS A 1 208 ? -8.188 13.973 27.373 1.00 94.31 208 LYS A CA 1
ATOM 1642 C C . LYS A 1 208 ? -8.915 12.884 28.164 1.00 94.31 208 LYS A C 1
ATOM 1644 O O . LYS A 1 208 ? -9.330 13.147 29.291 1.00 94.31 208 LYS A O 1
ATOM 1649 N N . ARG A 1 209 ? -9.074 11.680 27.603 1.00 92.69 209 ARG A N 1
ATOM 1650 C CA . ARG A 1 209 ? -9.832 10.567 28.203 1.00 92.69 209 ARG A CA 1
ATOM 1651 C C . ARG A 1 209 ? -9.072 9.229 28.121 1.00 92.69 209 ARG A C 1
ATOM 1653 O O . ARG A 1 209 ? -9.557 8.292 27.497 1.00 92.69 209 ARG A O 1
ATOM 1660 N N . PRO A 1 210 ? -7.916 9.077 28.791 1.00 88.50 210 PRO A N 1
ATOM 1661 C CA . PRO A 1 210 ? -7.078 7.879 28.652 1.00 88.50 210 PRO A CA 1
ATOM 1662 C C . PRO A 1 210 ? -7.686 6.603 29.260 1.00 88.50 210 PRO A C 1
ATOM 1664 O O . PRO A 1 210 ? -7.199 5.512 28.993 1.00 88.50 210 PRO A O 1
ATOM 1667 N N . GLY A 1 211 ? -8.716 6.728 30.105 1.00 88.94 211 GLY A N 1
ATOM 1668 C CA . GLY A 1 211 ? -9.454 5.590 30.667 1.00 88.94 211 GLY A CA 1
ATOM 1669 C C . GLY A 1 211 ? -10.699 5.191 29.869 1.00 88.94 211 GLY A C 1
ATOM 1670 O O . GLY A 1 211 ? -11.348 4.215 30.227 1.00 88.94 211 GLY A O 1
ATOM 1671 N N . ASP A 1 212 ? -11.052 5.946 28.827 1.00 92.75 212 ASP A N 1
ATOM 1672 C CA . ASP A 1 212 ? -12.191 5.646 27.962 1.00 92.75 212 ASP A CA 1
ATOM 1673 C C . ASP A 1 212 ? -11.750 4.642 26.888 1.00 92.75 212 ASP A C 1
ATOM 1675 O O . ASP A 1 212 ? -10.887 4.933 26.053 1.00 92.75 212 ASP A O 1
ATOM 1679 N N . SER A 1 213 ? -12.324 3.438 26.921 1.00 91.44 213 SER A N 1
ATOM 1680 C CA . SER A 1 213 ? -11.978 2.382 25.972 1.00 91.44 213 SER A CA 1
ATOM 1681 C C . SER A 1 213 ? -12.316 2.786 24.539 1.00 91.44 213 SER A C 1
ATOM 1683 O O . SER A 1 213 ? -11.537 2.480 23.639 1.00 91.44 213 SER A O 1
ATOM 1685 N N . ALA A 1 214 ? -13.405 3.519 24.296 1.00 94.31 214 ALA A N 1
ATOM 1686 C CA . ALA A 1 214 ? -13.760 3.963 22.952 1.00 94.31 214 ALA A CA 1
ATOM 1687 C C . ALA A 1 214 ? -12.708 4.932 22.393 1.00 94.31 214 ALA A C 1
ATOM 1689 O O . ALA A 1 214 ? -12.323 4.819 21.230 1.00 94.31 214 ALA A O 1
ATOM 1690 N N . ALA A 1 215 ? -12.182 5.829 23.234 1.00 94.94 215 ALA A N 1
ATOM 1691 C CA . ALA A 1 215 ? -11.111 6.751 22.859 1.00 94.94 215 ALA A CA 1
ATOM 1692 C C . ALA A 1 215 ? -9.816 6.016 22.474 1.00 94.94 215 ALA A C 1
ATOM 1694 O O . ALA A 1 215 ? -9.183 6.367 21.478 1.00 94.94 215 ALA A O 1
ATOM 1695 N N . ALA A 1 216 ? -9.444 4.972 23.222 1.00 93.94 216 ALA A N 1
ATOM 1696 C CA . ALA A 1 216 ? -8.273 4.152 22.916 1.00 93.94 216 ALA A CA 1
ATOM 1697 C C . ALA A 1 216 ? -8.420 3.407 21.576 1.00 93.94 216 ALA A C 1
ATOM 1699 O O . ALA A 1 216 ? -7.501 3.419 20.758 1.00 93.94 216 ALA A O 1
ATOM 1700 N N . HIS A 1 217 ? -9.586 2.803 21.321 1.00 95.50 217 HIS A N 1
ATOM 1701 C CA . HIS A 1 217 ? -9.854 2.103 20.059 1.00 95.50 217 HIS A CA 1
ATOM 1702 C C . HIS A 1 217 ? -9.951 3.064 18.874 1.00 95.50 217 HIS A C 1
ATOM 1704 O O . HIS A 1 217 ? -9.469 2.736 17.795 1.00 95.50 217 HIS A O 1
ATOM 1710 N N . PHE A 1 218 ? -10.505 4.263 19.071 1.00 96.44 218 PHE A N 1
ATOM 1711 C CA . PHE A 1 218 ? -10.505 5.304 18.046 1.00 96.44 218 PHE A CA 1
ATOM 1712 C C . PHE A 1 218 ? -9.080 5.744 17.691 1.00 96.44 218 PHE A C 1
ATOM 1714 O O . PHE A 1 218 ? -8.736 5.842 16.515 1.00 96.44 218 PHE A O 1
ATOM 1721 N N . PHE A 1 219 ? -8.221 5.952 18.693 1.00 96.50 219 PHE A N 1
ATOM 1722 C CA . PHE A 1 219 ? -6.813 6.272 18.462 1.00 96.50 219 PHE A CA 1
ATOM 1723 C C . PHE A 1 219 ? -6.078 5.142 17.725 1.00 96.50 219 PHE A C 1
ATOM 1725 O O . PHE A 1 219 ? -5.365 5.406 16.756 1.00 96.50 219 PHE A O 1
ATOM 1732 N N . LEU A 1 220 ? -6.306 3.883 18.118 1.00 96.81 220 LEU A N 1
ATOM 1733 C CA . LEU A 1 220 ? -5.762 2.719 17.415 1.00 96.81 220 LEU A CA 1
ATOM 1734 C C . LEU A 1 220 ? -6.243 2.667 15.959 1.00 96.81 220 LEU A C 1
ATOM 1736 O O . LEU A 1 220 ? -5.424 2.506 15.058 1.00 96.81 220 LEU A O 1
ATOM 1740 N N . LEU A 1 221 ? -7.541 2.872 15.716 1.00 97.19 221 LEU A N 1
ATOM 1741 C CA . LEU A 1 221 ? -8.117 2.946 14.373 1.00 97.19 221 LEU A CA 1
ATOM 1742 C C . LEU A 1 221 ? -7.433 4.024 13.527 1.00 97.19 221 LEU A C 1
ATOM 1744 O O . LEU A 1 221 ? -7.119 3.767 12.369 1.00 97.19 221 LEU A O 1
ATOM 1748 N N . CYS A 1 222 ? -7.134 5.194 14.099 1.00 97.25 222 CYS A N 1
ATOM 1749 C CA . CYS A 1 222 ? -6.410 6.252 13.395 1.00 97.25 222 CYS A CA 1
ATOM 1750 C C . CYS A 1 222 ? -4.998 5.813 12.976 1.00 97.25 222 CYS A C 1
ATOM 1752 O O . CYS A 1 222 ? -4.605 6.062 11.838 1.00 97.25 222 CYS A O 1
ATOM 1754 N N . ILE A 1 223 ? -4.250 5.141 13.862 1.00 97.00 223 ILE A N 1
ATOM 1755 C CA . ILE A 1 223 ? -2.902 4.624 13.559 1.00 97.00 223 ILE A CA 1
ATOM 1756 C C . ILE A 1 223 ? -2.969 3.608 12.421 1.00 97.00 223 ILE A C 1
ATOM 1758 O O . ILE A 1 223 ? -2.262 3.733 11.422 1.00 97.00 223 ILE A O 1
ATOM 1762 N N . VAL A 1 224 ? -3.831 2.603 12.580 1.00 97.81 224 VAL A N 1
ATOM 1763 C CA . VAL A 1 224 ? -3.934 1.475 11.652 1.00 97.81 224 VAL A CA 1
ATOM 1764 C C . VAL A 1 224 ? -4.448 1.955 10.292 1.00 97.81 224 VAL A C 1
ATOM 1766 O O . VAL A 1 224 ? -3.912 1.566 9.260 1.00 97.81 224 VAL A O 1
ATOM 1769 N N . SER A 1 225 ? -5.417 2.874 10.284 1.00 96.25 225 SER A N 1
ATOM 1770 C CA . SER A 1 225 ? -5.896 3.544 9.075 1.00 96.25 225 SER A CA 1
ATOM 1771 C C . SER A 1 225 ? -4.762 4.300 8.383 1.00 96.25 225 SER A C 1
ATOM 1773 O O . SER A 1 225 ? -4.543 4.094 7.196 1.00 96.25 225 SER A O 1
ATOM 1775 N N . LEU A 1 226 ? -4.038 5.180 9.082 1.00 95.88 226 LEU A N 1
ATOM 1776 C CA . LEU A 1 226 ? -2.964 5.969 8.468 1.00 95.88 226 LEU A CA 1
ATOM 1777 C C . LEU A 1 226 ? -1.891 5.065 7.838 1.00 95.88 226 LEU A C 1
ATOM 1779 O O . LEU A 1 226 ? -1.514 5.285 6.689 1.00 95.88 226 LEU A O 1
ATOM 1783 N N . GLY A 1 227 ? -1.468 4.016 8.552 1.00 96.44 227 GLY A N 1
ATOM 1784 C CA . GLY A 1 227 ? -0.509 3.038 8.038 1.00 96.44 227 GLY A CA 1
ATOM 1785 C C . GLY A 1 227 ? -1.016 2.287 6.801 1.00 96.44 227 GLY A C 1
ATOM 1786 O O . GLY A 1 227 ? -0.318 2.204 5.793 1.00 96.44 227 GLY A O 1
ATOM 1787 N N . ALA A 1 228 ? -2.258 1.799 6.847 1.00 96.00 228 ALA A N 1
ATOM 1788 C CA . ALA A 1 228 ? -2.864 1.050 5.750 1.00 96.00 228 ALA A CA 1
ATOM 1789 C C . ALA A 1 228 ? -3.053 1.908 4.490 1.00 96.00 228 ALA A C 1
ATOM 1791 O O . ALA A 1 228 ? -2.767 1.445 3.392 1.00 96.00 228 ALA A O 1
ATOM 1792 N N . PHE A 1 229 ? -3.508 3.157 4.628 1.00 92.94 229 PHE A N 1
ATOM 1793 C CA . PHE A 1 229 ? -3.778 4.012 3.469 1.00 92.94 229 PHE A CA 1
ATOM 1794 C C . PHE A 1 229 ? -2.501 4.529 2.808 1.00 92.94 229 PHE A C 1
ATOM 1796 O O . PHE A 1 229 ? -2.388 4.447 1.587 1.00 92.94 229 PHE A O 1
ATOM 1803 N N . ILE A 1 230 ? -1.527 5.016 3.588 1.00 94.94 230 ILE A N 1
ATOM 1804 C CA . ILE A 1 230 ? -0.259 5.498 3.019 1.00 94.94 230 ILE A CA 1
ATOM 1805 C C . ILE A 1 230 ? 0.510 4.345 2.370 1.00 94.94 230 ILE A C 1
ATOM 1807 O O . ILE A 1 230 ? 0.991 4.489 1.248 1.00 94.94 230 ILE A O 1
ATOM 1811 N N . GLY A 1 231 ? 0.573 3.188 3.035 1.00 94.81 231 GLY A N 1
ATOM 1812 C CA . GLY A 1 231 ? 1.207 2.003 2.468 1.00 94.81 231 GLY A CA 1
ATOM 1813 C C . GLY A 1 231 ? 0.467 1.445 1.256 1.00 94.81 231 GLY A C 1
ATOM 1814 O O . GLY A 1 231 ? 1.100 1.086 0.273 1.00 94.81 231 GLY A O 1
ATOM 1815 N N . GLY A 1 232 ? -0.866 1.412 1.298 1.00 92.62 232 GLY A N 1
ATOM 1816 C CA . GLY A 1 232 ? -1.688 0.851 0.227 1.00 92.62 232 GLY A CA 1
ATOM 1817 C C . GLY A 1 232 ? -1.646 1.683 -1.046 1.00 92.62 232 GLY A C 1
ATOM 1818 O O . GLY A 1 232 ? -1.539 1.122 -2.131 1.00 92.62 232 GLY A O 1
ATOM 1819 N N . TYR A 1 233 ? -1.664 3.013 -0.920 1.00 91.81 233 TYR A N 1
ATOM 1820 C CA . TYR A 1 233 ? -1.549 3.907 -2.073 1.00 91.81 233 TYR A CA 1
ATOM 1821 C C . TYR A 1 233 ? -0.193 3.765 -2.777 1.00 91.81 233 TYR A C 1
ATOM 1823 O O . TYR A 1 233 ? -0.129 3.751 -4.002 1.00 91.81 233 TYR A O 1
ATOM 1831 N N . HIS A 1 234 ? 0.883 3.598 -2.004 1.00 92.88 234 HIS A N 1
ATOM 1832 C CA . HIS A 1 234 ? 2.251 3.465 -2.516 1.00 92.88 234 HIS A CA 1
ATOM 1833 C C . HIS A 1 234 ? 2.742 2.016 -2.585 1.00 92.88 234 HIS A C 1
ATOM 1835 O O . HIS A 1 234 ? 3.948 1.783 -2.670 1.00 92.88 234 HIS A O 1
ATOM 1841 N N . PHE A 1 235 ? 1.831 1.036 -2.550 1.00 91.81 235 PHE A N 1
ATOM 1842 C CA . PHE A 1 235 ? 2.170 -0.386 -2.438 1.00 91.81 235 PHE A CA 1
ATOM 1843 C C . PHE A 1 235 ? 3.183 -0.829 -3.499 1.00 91.81 235 PHE A C 1
ATOM 1845 O O . PHE A 1 235 ? 4.167 -1.486 -3.165 1.00 91.81 235 PHE A O 1
ATOM 1852 N N . ALA A 1 236 ? 2.974 -0.417 -4.755 1.00 88.75 236 ALA A N 1
ATOM 1853 C CA . ALA A 1 236 ? 3.848 -0.774 -5.869 1.00 88.75 236 ALA A CA 1
ATOM 1854 C C . ALA A 1 236 ? 5.301 -0.328 -5.648 1.00 88.75 236 ALA A C 1
ATOM 1856 O O . ALA A 1 236 ? 6.211 -1.032 -6.062 1.00 88.75 236 ALA A O 1
ATOM 1857 N N . HIS A 1 237 ? 5.530 0.783 -4.944 1.00 89.88 237 HIS A N 1
ATOM 1858 C CA . HIS A 1 237 ? 6.876 1.238 -4.605 1.00 89.88 237 HIS A CA 1
ATOM 1859 C C . HIS A 1 237 ? 7.433 0.481 -3.401 1.00 89.88 237 HIS A C 1
ATOM 1861 O O . HIS A 1 237 ? 8.557 -0.001 -3.433 1.00 89.88 237 HIS A O 1
ATOM 1867 N N . ILE A 1 238 ? 6.653 0.346 -2.326 1.00 94.00 238 ILE A N 1
ATOM 1868 C CA . ILE A 1 238 ? 7.168 -0.204 -1.063 1.00 94.00 238 ILE A CA 1
ATOM 1869 C C . ILE A 1 238 ? 7.281 -1.734 -1.051 1.00 94.00 238 ILE A C 1
ATOM 1871 O O . ILE A 1 238 ? 7.851 -2.280 -0.109 1.00 94.00 238 ILE A O 1
ATOM 1875 N N . VAL A 1 239 ? 6.760 -2.437 -2.065 1.00 91.25 239 VAL A N 1
ATOM 1876 C CA . VAL A 1 239 ? 6.802 -3.909 -2.159 1.00 91.25 239 VAL A CA 1
ATOM 1877 C C . VAL A 1 239 ? 8.230 -4.470 -2.136 1.00 91.25 239 VAL A C 1
ATOM 1879 O O . VAL A 1 239 ? 8.459 -5.576 -1.644 1.00 91.25 239 VAL A O 1
ATOM 1882 N N . THR A 1 240 ? 9.208 -3.695 -2.608 1.00 88.12 240 THR A N 1
ATOM 1883 C CA . THR A 1 240 ? 10.629 -4.066 -2.596 1.00 88.12 240 THR A CA 1
ATOM 1884 C C . THR A 1 240 ? 11.340 -3.683 -1.294 1.00 88.12 240 THR A C 1
ATOM 1886 O O . THR A 1 240 ? 12.481 -4.094 -1.101 1.00 88.12 240 THR A O 1
ATOM 1889 N N . GLN A 1 241 ? 10.679 -2.969 -0.371 1.00 92.94 241 GLN A N 1
ATOM 1890 C CA . GLN A 1 241 ? 11.267 -2.484 0.879 1.00 92.94 241 GLN A CA 1
ATOM 1891 C C . GLN A 1 241 ? 10.666 -3.187 2.118 1.00 92.94 241 GLN A C 1
ATOM 1893 O O . GLN A 1 241 ? 9.593 -2.789 2.591 1.00 92.94 241 GLN A O 1
ATOM 1898 N N . PRO A 1 242 ? 11.363 -4.177 2.722 1.00 93.44 242 PRO A N 1
ATOM 1899 C CA . PRO A 1 242 ? 10.799 -5.046 3.759 1.00 93.44 242 PRO A CA 1
ATOM 1900 C C . PRO A 1 242 ? 10.184 -4.312 4.951 1.00 93.44 242 PRO A C 1
ATOM 1902 O O . PRO A 1 242 ? 9.069 -4.619 5.367 1.00 93.44 242 PRO A O 1
ATOM 1905 N N . ALA A 1 243 ? 10.883 -3.314 5.496 1.00 95.81 243 ALA A N 1
ATOM 1906 C CA . ALA A 1 243 ? 10.419 -2.608 6.688 1.00 95.81 243 ALA A CA 1
ATOM 1907 C C . ALA A 1 243 ? 9.106 -1.844 6.442 1.00 95.81 243 ALA A C 1
ATOM 1909 O O . ALA A 1 243 ? 8.200 -1.884 7.274 1.00 95.81 243 ALA A O 1
ATOM 1910 N N . LEU A 1 244 ? 8.983 -1.175 5.290 1.00 96.88 244 LEU A N 1
ATOM 1911 C CA . LEU A 1 244 ? 7.780 -0.418 4.937 1.00 96.88 244 LEU A CA 1
ATOM 1912 C C . LEU A 1 244 ? 6.619 -1.355 4.598 1.00 96.88 244 LEU A C 1
ATOM 1914 O O . LEU A 1 244 ? 5.482 -1.104 5.009 1.00 96.88 244 LEU A O 1
ATOM 1918 N N . LEU A 1 245 ? 6.913 -2.455 3.902 1.00 96.06 245 LEU A N 1
ATOM 1919 C CA . LEU A 1 245 ? 5.920 -3.449 3.525 1.00 96.06 245 LEU A CA 1
ATOM 1920 C C . LEU A 1 245 ? 5.321 -4.162 4.742 1.00 96.06 245 LEU A C 1
ATOM 1922 O O . LEU A 1 245 ? 4.105 -4.306 4.817 1.00 96.06 245 LEU A O 1
ATOM 1926 N N . ILE A 1 246 ? 6.138 -4.558 5.724 1.00 97.06 246 ILE A N 1
ATOM 1927 C CA . ILE A 1 246 ? 5.657 -5.235 6.942 1.00 97.06 246 ILE A CA 1
ATOM 1928 C C . ILE A 1 246 ? 4.713 -4.329 7.739 1.00 97.06 246 ILE A C 1
ATOM 1930 O O . ILE A 1 246 ? 3.669 -4.788 8.217 1.00 97.06 246 ILE A O 1
ATOM 1934 N N . VAL A 1 247 ? 5.045 -3.040 7.869 1.00 98.06 247 VAL A N 1
ATOM 1935 C CA . VAL A 1 247 ? 4.162 -2.071 8.535 1.00 98.06 247 VAL A CA 1
ATOM 1936 C C . VAL A 1 247 ? 2.854 -1.923 7.758 1.00 98.06 247 VAL A C 1
ATOM 1938 O O . VAL A 1 247 ? 1.787 -1.999 8.367 1.00 98.06 247 VAL A O 1
ATOM 1941 N N . PHE A 1 248 ? 2.917 -1.800 6.426 1.00 97.88 248 PHE A N 1
ATOM 1942 C CA . PHE A 1 248 ? 1.721 -1.762 5.583 1.00 97.88 248 PHE A CA 1
ATOM 1943 C C . PHE A 1 248 ? 0.849 -3.010 5.767 1.00 97.88 248 PHE A C 1
ATOM 1945 O O . PHE A 1 248 ? -0.326 -2.867 6.094 1.00 97.88 248 PHE A O 1
ATOM 1952 N N . MET A 1 249 ? 1.409 -4.215 5.618 1.00 97.62 249 MET A N 1
ATOM 1953 C CA . MET A 1 249 ? 0.688 -5.487 5.764 1.00 97.62 249 MET A CA 1
ATOM 1954 C C . MET A 1 249 ? 0.009 -5.586 7.130 1.00 97.62 249 MET A C 1
ATOM 1956 O O . MET A 1 249 ? -1.180 -5.886 7.219 1.00 97.62 249 MET A O 1
ATOM 1960 N N . THR A 1 250 ? 0.744 -5.265 8.198 1.00 98.19 250 THR A N 1
ATOM 1961 C CA . THR A 1 250 ? 0.214 -5.281 9.565 1.00 98.19 250 THR A CA 1
ATOM 1962 C C . THR A 1 250 ? -0.963 -4.321 9.702 1.00 98.19 250 THR A C 1
ATOM 1964 O O . THR A 1 250 ? -2.013 -4.693 10.224 1.00 98.19 250 THR A O 1
ATOM 1967 N N . CYS A 1 251 ? -0.827 -3.090 9.208 1.00 98.31 251 CYS A N 1
ATOM 1968 C CA . CYS A 1 251 ? -1.899 -2.109 9.281 1.00 98.31 251 CYS A CA 1
ATOM 1969 C C . CYS A 1 251 ? -3.105 -2.491 8.409 1.00 98.31 251 CYS A C 1
ATOM 1971 O O . CYS A 1 251 ? -4.238 -2.430 8.877 1.00 98.31 251 CYS A O 1
ATOM 1973 N N . ALA A 1 252 ? -2.886 -2.930 7.171 1.00 97.44 252 ALA A N 1
ATOM 1974 C CA . ALA A 1 252 ? -3.948 -3.319 6.248 1.00 97.44 252 ALA A CA 1
ATOM 1975 C C . ALA A 1 252 ? -4.777 -4.495 6.790 1.00 97.44 252 ALA A C 1
ATOM 1977 O O . ALA A 1 252 ? -6.006 -4.436 6.776 1.00 97.44 252 ALA A O 1
ATOM 1978 N N . LEU A 1 253 ? -4.118 -5.516 7.348 1.00 98.12 253 LEU A N 1
ATOM 1979 C CA . LEU A 1 253 ? -4.779 -6.692 7.923 1.00 98.12 253 LEU A CA 1
ATOM 1980 C C . LEU A 1 253 ? -5.424 -6.417 9.292 1.00 98.12 253 LEU A C 1
ATOM 1982 O O . LEU A 1 253 ? -6.358 -7.110 9.696 1.00 98.12 253 LEU A O 1
ATOM 1986 N N . LEU A 1 254 ? -4.960 -5.415 10.038 1.00 98.38 254 LEU A N 1
ATOM 1987 C CA . LEU A 1 254 ? -5.600 -5.022 11.296 1.00 98.38 254 LEU A CA 1
ATOM 1988 C C . LEU A 1 254 ? -6.737 -4.014 11.100 1.00 98.38 254 LEU A C 1
ATOM 1990 O O . LEU A 1 254 ? -7.555 -3.855 12.006 1.00 98.38 254 LEU A O 1
ATOM 1994 N N . LEU A 1 255 ? -6.834 -3.343 9.950 1.00 97.94 255 LEU A N 1
ATOM 1995 C CA . LEU A 1 255 ? -7.818 -2.282 9.741 1.00 97.94 255 LEU A CA 1
ATOM 1996 C C . LEU A 1 255 ? -9.275 -2.777 9.874 1.00 97.94 255 LEU A C 1
ATOM 1998 O O . LEU A 1 255 ? -10.002 -2.193 10.686 1.00 97.94 255 LEU A O 1
ATOM 2002 N N . PRO A 1 256 ? -9.729 -3.849 9.189 1.00 97.94 256 PRO A N 1
ATOM 2003 C CA . PRO A 1 256 ? -11.091 -4.361 9.364 1.00 97.94 256 PRO A CA 1
ATOM 2004 C C . PRO A 1 256 ? -11.432 -4.784 10.807 1.00 97.94 256 PRO A C 1
ATOM 2006 O O . PRO A 1 256 ? -12.456 -4.323 11.325 1.00 97.94 256 PRO A O 1
ATOM 2009 N N . PRO A 1 257 ? -10.612 -5.592 11.519 1.00 98.44 257 PRO A N 1
ATOM 2010 C CA . PRO A 1 257 ? -10.921 -5.974 12.895 1.00 98.44 257 PRO A CA 1
ATOM 2011 C C . PRO A 1 257 ? -10.849 -4.823 13.888 1.00 98.44 257 PRO A C 1
ATOM 2013 O O . PRO A 1 257 ? -11.708 -4.747 14.761 1.00 98.44 257 PRO A O 1
ATOM 2016 N N . VAL A 1 258 ? -9.902 -3.891 13.753 1.00 98.38 258 VAL A N 1
ATOM 2017 C CA . VAL A 1 258 ? -9.849 -2.699 14.616 1.00 98.38 258 VAL A CA 1
ATOM 2018 C C . VAL A 1 258 ? -11.073 -1.807 14.397 1.00 98.38 258 VAL A C 1
ATOM 2020 O O . VAL A 1 258 ? -11.638 -1.310 15.371 1.00 98.38 258 VAL A O 1
ATOM 2023 N N . THR A 1 259 ? -11.520 -1.646 13.148 1.00 98.06 259 THR A N 1
ATOM 2024 C CA . THR A 1 259 ? -12.732 -0.879 12.812 1.00 98.06 259 THR A CA 1
ATOM 2025 C C . THR A 1 259 ? -13.969 -1.487 13.468 1.00 98.06 259 THR A C 1
ATOM 2027 O O . THR A 1 259 ? -14.695 -0.800 14.190 1.00 98.06 259 THR A O 1
ATOM 2030 N N . LEU A 1 260 ? -14.176 -2.796 13.296 1.00 98.31 260 LEU A N 1
ATOM 2031 C CA . LEU A 1 260 ? -15.298 -3.492 13.918 1.00 98.31 260 LEU A CA 1
ATOM 2032 C C . LEU A 1 260 ? -15.197 -3.461 15.450 1.00 98.31 260 LEU A C 1
ATOM 2034 O O . LEU A 1 260 ? -16.196 -3.204 16.118 1.00 98.31 260 LEU A O 1
ATOM 2038 N N . HIS A 1 261 ? -14.002 -3.636 16.023 1.00 98.31 261 HIS A N 1
ATOM 2039 C CA . HIS A 1 261 ? -13.804 -3.538 17.470 1.00 98.31 261 HIS A CA 1
ATOM 2040 C C . HIS A 1 261 ? -14.229 -2.165 17.998 1.00 98.31 261 HIS A C 1
ATOM 2042 O O . HIS A 1 261 ? -14.971 -2.083 18.977 1.00 98.31 261 HIS A O 1
ATOM 2048 N N . PHE A 1 262 ? -13.820 -1.089 17.322 1.00 97.88 262 PHE A N 1
ATOM 2049 C CA . PHE A 1 262 ? -14.221 0.262 17.692 1.00 97.88 262 PHE A CA 1
ATOM 2050 C C . PHE A 1 262 ? -15.748 0.401 17.725 1.00 97.88 262 PHE A C 1
ATOM 2052 O O . PHE A 1 262 ? -16.283 0.890 18.716 1.00 97.88 262 PHE A O 1
ATOM 2059 N N . TYR A 1 263 ? -16.475 -0.106 16.726 1.00 97.62 263 TYR A N 1
ATOM 2060 C CA . TYR A 1 263 ? -17.944 -0.039 16.704 1.00 97.62 263 TYR A CA 1
ATOM 2061 C C . TYR A 1 263 ? -18.657 -1.033 17.625 1.00 97.62 263 TYR A C 1
ATOM 2063 O O . TYR A 1 263 ? -19.854 -0.884 17.878 1.00 97.62 263 TYR A O 1
ATOM 2071 N N . LEU A 1 264 ? -17.964 -2.052 18.131 1.00 97.88 264 LEU A N 1
ATOM 2072 C CA . LEU A 1 264 ? -18.469 -2.898 19.214 1.00 97.88 264 LEU A CA 1
ATOM 2073 C C . LEU A 1 264 ? -18.317 -2.227 20.586 1.00 97.88 264 LEU A C 1
ATOM 2075 O O . LEU A 1 264 ? -19.011 -2.611 21.527 1.00 97.88 264 LEU A O 1
ATOM 2079 N N . VAL A 1 265 ? -17.431 -1.235 20.701 1.00 97.12 265 VAL A N 1
ATOM 2080 C CA . VAL A 1 265 ? -17.183 -0.462 21.926 1.00 97.12 265 VAL A CA 1
ATOM 2081 C C . VAL A 1 265 ? -17.919 0.885 21.910 1.00 97.12 265 VAL A C 1
ATOM 2083 O O . VAL A 1 265 ? -18.382 1.340 22.953 1.00 97.12 265 VAL A O 1
ATOM 2086 N N . PHE A 1 266 ? -18.062 1.519 20.745 1.00 95.88 266 PHE A N 1
ATOM 2087 C CA . PHE A 1 266 ? -18.666 2.839 20.573 1.00 95.88 266 PHE A CA 1
ATOM 2088 C C . PHE A 1 266 ? -20.122 2.758 20.066 1.00 95.88 266 PHE A C 1
ATOM 2090 O O . PHE A 1 266 ? -20.415 1.995 19.143 1.00 95.88 266 PHE A O 1
ATOM 2097 N N . PRO A 1 267 ? -21.057 3.575 20.597 1.00 94.75 267 PRO A N 1
ATOM 2098 C CA . PRO A 1 267 ? -20.897 4.538 21.695 1.00 94.75 267 PRO A CA 1
ATOM 2099 C C . PRO A 1 267 ? -20.905 3.883 23.085 1.00 94.75 267 PRO A C 1
ATOM 2101 O O . PRO A 1 267 ? -20.533 4.517 24.067 1.00 94.75 267 PRO A O 1
ATOM 2104 N N . ARG A 1 268 ? -21.336 2.619 23.168 1.00 93.88 268 ARG A N 1
ATOM 2105 C CA . ARG A 1 268 ? -21.318 1.782 24.371 1.00 93.88 268 ARG A CA 1
ATOM 2106 C C . ARG A 1 268 ? -20.974 0.353 23.981 1.00 93.88 268 ARG A C 1
ATOM 2108 O O . ARG A 1 268 ? -21.381 -0.100 22.906 1.00 93.88 268 ARG A O 1
ATOM 2115 N N . ALA A 1 269 ? -20.287 -0.352 24.877 1.00 95.50 269 ALA A N 1
ATOM 2116 C CA . ALA A 1 269 ? -19.910 -1.737 24.658 1.00 95.50 269 ALA A CA 1
ATOM 2117 C C . ALA A 1 269 ? -21.146 -2.612 24.405 1.00 95.50 269 ALA A C 1
ATOM 2119 O O . ALA A 1 269 ? -22.159 -2.531 25.104 1.00 95.50 269 ALA A O 1
ATOM 2120 N N . LYS A 1 270 ? -21.083 -3.445 23.366 1.00 95.88 270 LYS A N 1
ATOM 2121 C CA . LYS A 1 270 ? -22.141 -4.415 23.076 1.00 95.88 270 LYS A CA 1
ATOM 2122 C C . LYS A 1 270 ? -22.083 -5.564 24.083 1.00 95.88 270 LYS A C 1
ATOM 2124 O O . LYS A 1 270 ? -21.011 -6.101 24.352 1.00 95.88 270 LYS A O 1
ATOM 2129 N N . ARG A 1 271 ? -23.253 -6.039 24.528 1.00 95.25 271 ARG A N 1
ATOM 2130 C CA . ARG A 1 271 ? -23.389 -7.157 25.487 1.00 95.25 271 ARG A CA 1
ATOM 2131 C C . ARG A 1 271 ? -22.604 -8.411 25.097 1.00 95.25 271 ARG A C 1
ATOM 2133 O O . ARG A 1 271 ? -22.131 -9.132 25.964 1.00 95.25 271 ARG A O 1
ATOM 2140 N N . VAL A 1 272 ? -22.469 -8.691 23.799 1.00 95.19 272 VAL A N 1
ATOM 2141 C CA . VAL A 1 272 ? -21.709 -9.851 23.303 1.00 95.19 272 VAL A CA 1
ATOM 2142 C C . VAL A 1 272 ? -20.222 -9.728 23.655 1.00 95.19 272 VAL A C 1
ATOM 2144 O O . VAL A 1 272 ? -19.626 -10.700 24.114 1.00 95.19 272 VAL A O 1
ATOM 2147 N N . LEU A 1 273 ? -19.645 -8.529 23.510 1.00 95.50 273 LEU A N 1
ATOM 2148 C CA . LEU A 1 273 ? -18.256 -8.246 23.877 1.00 95.50 273 LEU A CA 1
ATOM 2149 C C . LEU A 1 273 ? -18.057 -8.311 25.398 1.00 95.50 273 LEU A C 1
ATOM 2151 O O . LEU A 1 273 ? -17.052 -8.841 25.856 1.00 95.50 273 LEU A O 1
ATOM 2155 N N . GLU A 1 274 ? -19.028 -7.836 26.179 1.00 95.88 274 GLU A N 1
ATOM 2156 C CA . GLU A 1 274 ? -18.982 -7.901 27.647 1.00 95.88 274 GLU A CA 1
ATOM 2157 C C . GLU A 1 274 ? -19.102 -9.340 28.170 1.00 95.88 274 GLU A C 1
ATOM 2159 O O . GLU A 1 274 ? -18.402 -9.727 29.104 1.00 95.88 274 GLU A O 1
ATOM 2164 N N . ARG A 1 275 ? -19.970 -10.152 27.553 1.00 97.31 275 ARG A N 1
ATOM 2165 C CA . ARG A 1 275 ? -20.245 -11.528 27.989 1.00 97.31 275 ARG A CA 1
ATOM 2166 C C . ARG A 1 275 ? -19.157 -12.513 27.566 1.00 97.31 275 ARG A C 1
ATOM 2168 O O . ARG A 1 275 ? -18.836 -13.427 28.323 1.00 97.31 275 ARG A O 1
ATOM 2175 N N . HIS A 1 276 ? -18.599 -12.348 26.366 1.00 97.38 276 HIS A N 1
ATOM 2176 C CA . HIS A 1 276 ? -17.635 -13.284 25.783 1.00 97.38 276 HIS A CA 1
ATOM 2177 C C . HIS A 1 276 ? -16.389 -12.581 25.213 1.00 97.38 276 HIS A C 1
ATOM 2179 O O . HIS A 1 276 ? -16.034 -12.816 24.056 1.00 97.38 276 HIS A O 1
ATOM 2185 N N . PRO A 1 277 ? -15.666 -11.764 26.006 1.00 96.19 277 PRO A N 1
ATOM 2186 C CA . PRO A 1 277 ? -14.604 -10.900 25.489 1.00 96.19 277 PRO A CA 1
ATOM 2187 C C . PRO A 1 277 ? -13.502 -11.683 24.772 1.00 96.19 277 PRO A C 1
ATOM 2189 O O . PRO A 1 277 ? -13.107 -11.328 23.669 1.00 96.19 277 PRO A O 1
ATOM 2192 N N . ARG A 1 278 ? -13.037 -12.798 25.349 1.00 97.69 278 ARG A N 1
ATOM 2193 C CA . ARG A 1 278 ? -11.946 -13.598 24.765 1.00 97.69 278 ARG A CA 1
ATOM 2194 C C . ARG A 1 278 ? -12.326 -14.221 23.424 1.00 97.69 278 ARG A C 1
ATOM 2196 O O . ARG A 1 278 ? -11.533 -14.167 22.495 1.00 97.69 278 ARG A O 1
ATOM 2203 N N . TRP A 1 279 ? -13.532 -14.778 23.322 1.00 98.00 279 TRP A N 1
ATOM 2204 C CA . TRP A 1 279 ? -14.014 -15.404 22.090 1.00 98.00 279 TRP A CA 1
ATOM 2205 C C . TRP A 1 279 ? -14.274 -14.377 20.995 1.00 98.00 279 TRP A C 1
ATOM 2207 O O . TRP A 1 279 ? -13.874 -14.598 19.857 1.00 98.00 279 TRP A O 1
ATOM 2217 N N . VAL A 1 280 ? -14.877 -13.237 21.341 1.00 97.31 280 VAL A N 1
ATOM 2218 C CA . VAL A 1 280 ? -15.097 -12.144 20.386 1.00 97.31 280 VAL A CA 1
ATOM 2219 C C . VAL A 1 280 ? -13.762 -11.616 19.872 1.00 97.31 280 VAL A C 1
ATOM 2221 O O . VAL A 1 280 ? -13.593 -11.497 18.666 1.00 97.31 280 VAL A O 1
ATOM 2224 N N . LEU A 1 281 ? -12.788 -11.366 20.753 1.00 97.31 281 LEU A N 1
ATOM 2225 C CA . LEU A 1 281 ? -11.462 -10.895 20.346 1.00 97.31 281 LEU A CA 1
ATOM 2226 C C . LEU A 1 281 ? -10.699 -11.940 19.519 1.00 97.31 281 LEU A C 1
ATOM 2228 O O . LEU A 1 281 ? -10.071 -11.575 18.529 1.00 97.31 281 LEU A O 1
ATOM 2232 N N . ALA A 1 282 ? -10.777 -13.223 19.880 1.00 98.00 282 ALA A N 1
ATOM 2233 C CA . ALA A 1 282 ? -10.158 -14.303 19.114 1.00 98.00 282 ALA A CA 1
ATOM 2234 C C . ALA A 1 282 ? -10.773 -14.434 17.714 1.00 98.00 282 ALA A C 1
ATOM 2236 O O . ALA A 1 282 ? -10.038 -14.541 16.739 1.00 98.00 282 ALA A O 1
ATOM 2237 N N . LEU A 1 283 ? -12.101 -14.362 17.594 1.00 97.31 283 LEU A N 1
ATOM 2238 C CA . LEU A 1 283 ? -12.786 -14.394 16.300 1.00 97.31 283 LEU A CA 1
ATOM 2239 C C . LEU A 1 283 ? -12.474 -13.150 15.461 1.00 97.31 283 LEU A C 1
ATOM 2241 O O . LEU A 1 283 ? -12.346 -13.238 14.245 1.00 97.31 283 LEU A O 1
ATOM 2245 N N . LEU A 1 284 ? -12.343 -11.996 16.114 1.00 97.25 284 LEU A N 1
ATOM 2246 C CA . LEU A 1 284 ? -12.122 -10.723 15.449 1.00 97.25 284 LEU A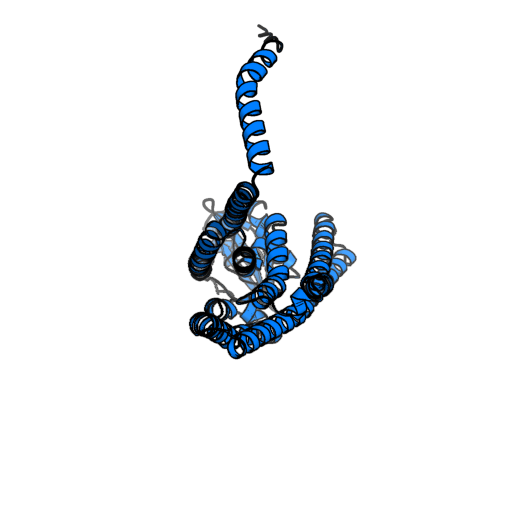 CA 1
ATOM 2247 C C . LEU A 1 284 ? -10.697 -10.600 14.904 1.00 97.25 284 LEU A C 1
ATOM 2249 O O . LEU A 1 284 ? -10.524 -10.276 13.733 1.00 97.25 284 LEU A O 1
ATOM 2253 N N . TYR A 1 285 ? -9.689 -10.863 15.739 1.00 98.31 285 TYR A N 1
ATOM 2254 C CA . TYR A 1 285 ? -8.275 -10.673 15.399 1.00 98.31 285 TYR A CA 1
ATOM 2255 C C . TYR A 1 285 ? -7.581 -11.947 14.913 1.00 98.31 285 TYR A C 1
ATOM 2257 O O . TYR A 1 285 ? -6.581 -11.848 14.209 1.00 98.31 285 TYR A O 1
ATOM 2265 N N . GLY A 1 286 ? -8.089 -13.133 15.258 1.00 98.25 286 GLY A N 1
ATOM 2266 C CA . GLY A 1 286 ? -7.489 -14.417 14.888 1.00 98.25 286 GLY A CA 1
ATOM 2267 C C . GLY A 1 286 ? -7.283 -14.570 13.382 1.00 98.25 286 GLY A C 1
ATOM 2268 O O . GLY A 1 286 ? -6.145 -14.794 12.974 1.00 98.25 286 GLY A O 1
ATOM 2269 N N . PRO A 1 287 ? -8.318 -14.370 12.541 1.00 98.12 287 PRO A N 1
ATOM 2270 C CA . PRO A 1 287 ? -8.163 -14.417 11.090 1.00 98.12 287 PRO A CA 1
ATOM 2271 C C . PRO A 1 287 ? -7.088 -13.447 10.590 1.00 98.12 287 PRO A C 1
ATOM 2273 O O . PRO A 1 287 ? -6.173 -13.866 9.894 1.00 98.12 287 PRO A O 1
ATOM 2276 N N . ALA A 1 288 ? -7.116 -12.182 11.018 1.00 98.00 288 ALA A N 1
ATOM 2277 C CA . ALA A 1 288 ? -6.109 -11.195 10.624 1.00 98.00 288 ALA A CA 1
ATOM 2278 C C . ALA A 1 288 ? -4.674 -11.601 11.003 1.00 98.00 288 ALA A C 1
ATOM 2280 O O . ALA A 1 288 ? -3.760 -11.416 10.204 1.00 98.00 288 ALA A O 1
ATOM 2281 N N . LEU A 1 289 ? -4.472 -12.183 12.190 1.00 98.38 289 LEU A N 1
ATOM 2282 C CA . LEU A 1 289 ? -3.160 -12.669 12.625 1.00 98.38 289 LEU A CA 1
ATOM 2283 C C . LEU A 1 289 ? -2.694 -13.886 11.819 1.00 98.38 289 LEU A C 1
ATOM 2285 O O . LEU A 1 289 ? -1.523 -13.951 11.459 1.00 98.38 289 LEU A O 1
ATOM 2289 N N . ILE A 1 290 ? -3.592 -14.824 11.506 1.00 98.44 290 ILE A N 1
ATOM 2290 C CA . ILE A 1 290 ? -3.271 -15.984 10.661 1.00 98.44 290 ILE A CA 1
ATOM 2291 C C . ILE A 1 290 ? -2.845 -15.510 9.269 1.00 98.44 290 ILE A C 1
ATOM 2293 O O . ILE A 1 290 ? -1.772 -15.888 8.809 1.00 98.44 290 ILE A O 1
ATOM 2297 N N . PHE A 1 291 ? -3.626 -14.632 8.634 1.00 98.25 291 PHE A N 1
ATOM 2298 C CA . PHE A 1 291 ? -3.276 -14.069 7.327 1.00 98.25 291 PHE A CA 1
ATOM 2299 C C . PHE A 1 291 ? -1.968 -13.275 7.368 1.00 98.25 291 PHE A C 1
ATOM 2301 O O . PHE A 1 291 ? -1.164 -13.401 6.453 1.00 98.25 291 PHE A O 1
ATOM 2308 N N . LEU A 1 292 ? -1.698 -12.523 8.439 1.00 98.06 292 LEU A N 1
ATOM 2309 C CA . LEU A 1 292 ? -0.429 -11.803 8.580 1.00 98.06 292 LEU A CA 1
ATOM 2310 C C . LEU A 1 292 ? 0.764 -12.763 8.624 1.00 98.06 292 LEU A C 1
ATOM 2312 O O . LEU A 1 292 ? 1.775 -12.505 7.977 1.00 98.06 292 LEU A O 1
ATOM 2316 N N . LEU A 1 293 ? 0.649 -13.871 9.360 1.00 98.31 293 LEU A N 1
ATOM 2317 C CA . LEU A 1 293 ? 1.703 -14.884 9.432 1.00 98.31 293 LEU A CA 1
ATOM 2318 C C . LEU A 1 293 ? 1.908 -15.599 8.092 1.00 98.31 293 LEU A C 1
ATOM 2320 O O . LEU A 1 293 ? 3.054 -15.819 7.702 1.00 98.31 293 LEU A O 1
ATOM 2324 N N . LEU A 1 294 ? 0.823 -15.928 7.385 1.00 97.88 294 LEU A N 1
ATOM 2325 C CA . LEU A 1 294 ? 0.877 -16.547 6.057 1.00 97.88 294 LEU A CA 1
ATOM 2326 C C . LEU A 1 294 ? 1.537 -15.614 5.032 1.00 97.88 294 LEU A C 1
ATOM 2328 O O . LEU A 1 294 ? 2.549 -15.987 4.435 1.00 97.88 294 LEU A O 1
ATOM 2332 N N . MET A 1 295 ? 1.072 -14.363 4.941 1.00 96.38 295 MET A N 1
ATOM 2333 C CA . MET A 1 295 ? 1.626 -13.372 4.016 1.00 96.38 295 MET A CA 1
ATOM 2334 C C . MET A 1 295 ? 3.092 -13.058 4.330 1.00 96.38 295 MET A C 1
ATOM 2336 O O . MET A 1 295 ? 3.912 -12.955 3.417 1.00 96.38 295 MET A O 1
ATOM 2340 N N . LEU A 1 296 ? 3.459 -12.950 5.613 1.00 96.56 296 LEU A N 1
ATOM 2341 C CA . LEU A 1 296 ? 4.851 -12.740 6.011 1.00 96.56 296 LEU A CA 1
ATOM 2342 C C . LEU A 1 296 ? 5.721 -13.955 5.662 1.00 96.56 296 LEU A C 1
ATOM 2344 O O . LEU A 1 296 ? 6.835 -13.785 5.175 1.00 96.56 296 LEU A O 1
ATOM 2348 N N . SER A 1 297 ? 5.218 -15.175 5.864 1.00 97.12 297 SER A N 1
ATOM 2349 C CA . SER A 1 297 ? 5.925 -16.402 5.486 1.00 97.12 297 SER A CA 1
ATOM 2350 C C . SER A 1 297 ? 6.154 -16.482 3.975 1.00 97.12 297 SER A C 1
ATOM 2352 O O . SER A 1 297 ? 7.277 -16.731 3.538 1.00 97.12 297 SER A O 1
ATOM 2354 N N . ALA A 1 298 ? 5.126 -16.224 3.165 1.00 94.88 298 ALA A N 1
ATOM 2355 C CA . ALA A 1 298 ? 5.241 -16.202 1.711 1.00 94.88 298 ALA A CA 1
ATOM 2356 C C . ALA A 1 298 ? 6.183 -15.088 1.221 1.00 94.88 298 ALA A C 1
ATOM 2358 O O . ALA A 1 298 ? 7.023 -15.325 0.354 1.00 94.88 298 ALA A O 1
ATOM 2359 N N . TYR A 1 299 ? 6.135 -13.906 1.838 1.00 92.94 299 TYR A N 1
ATOM 2360 C CA . TYR A 1 299 ? 7.073 -12.825 1.544 1.00 92.94 299 TYR A CA 1
ATOM 2361 C C . TYR A 1 299 ? 8.527 -13.196 1.869 1.00 92.94 299 TYR A C 1
ATOM 2363 O O . TYR A 1 299 ? 9.417 -12.981 1.047 1.00 92.94 299 TYR A O 1
ATOM 2371 N N . LEU A 1 300 ? 8.785 -13.790 3.038 1.00 93.00 300 LEU A N 1
ATOM 2372 C CA . LEU A 1 300 ? 10.128 -14.238 3.417 1.00 93.00 300 LEU A CA 1
ATOM 2373 C C . LEU A 1 300 ? 10.637 -15.358 2.498 1.00 93.00 300 LEU A C 1
ATOM 2375 O O . LEU A 1 300 ? 11.817 -15.361 2.154 1.00 93.00 300 LEU A O 1
ATOM 2379 N N . ARG A 1 301 ? 9.757 -16.265 2.044 1.00 92.44 301 ARG A N 1
ATOM 2380 C CA . ARG A 1 301 ? 10.090 -17.262 1.012 1.00 92.44 301 ARG A CA 1
ATOM 2381 C C . ARG A 1 301 ? 10.518 -16.591 -0.293 1.00 92.44 301 ARG A C 1
ATOM 2383 O O . ARG A 1 301 ? 11.556 -16.955 -0.831 1.00 92.44 301 ARG A O 1
ATOM 2390 N N . LEU A 1 302 ? 9.790 -15.575 -0.765 1.00 89.19 302 LEU A N 1
ATOM 2391 C CA . LEU A 1 302 ? 10.195 -14.808 -1.950 1.00 89.19 302 LEU A CA 1
ATOM 2392 C C . LEU A 1 302 ? 11.557 -14.136 -1.760 1.00 89.19 302 LEU A C 1
ATOM 2394 O O . LEU A 1 302 ? 12.426 -14.265 -2.617 1.00 89.19 302 LEU A O 1
ATOM 2398 N N . GLN A 1 303 ? 11.773 -13.471 -0.623 1.00 87.69 303 GLN A N 1
ATOM 2399 C CA . GLN A 1 303 ? 13.059 -12.840 -0.300 1.00 87.69 303 GLN A CA 1
ATOM 2400 C C . GLN A 1 303 ? 14.217 -13.844 -0.270 1.00 87.69 303 GLN A C 1
ATOM 2402 O O . GLN A 1 303 ? 15.337 -13.479 -0.606 1.00 87.69 303 GLN A O 1
ATOM 2407 N N . TRP A 1 304 ? 13.962 -15.100 0.100 1.00 87.25 304 TRP A N 1
ATOM 2408 C CA . TRP A 1 304 ? 14.965 -16.164 0.076 1.00 87.25 304 TRP A CA 1
ATOM 2409 C C . TRP A 1 304 ? 15.222 -16.729 -1.328 1.00 87.25 304 TRP A C 1
ATOM 2411 O O . TRP A 1 304 ? 16.354 -17.084 -1.644 1.00 87.25 304 TRP A O 1
ATOM 2421 N N . LEU A 1 305 ? 14.193 -16.815 -2.175 1.00 84.56 305 LEU A N 1
ATOM 2422 C CA . LEU A 1 305 ? 14.301 -17.363 -3.532 1.00 84.56 305 LEU A CA 1
ATOM 2423 C C . LEU A 1 305 ? 15.054 -16.429 -4.497 1.00 84.56 305 LEU A C 1
ATOM 2425 O O . LEU A 1 305 ? 15.684 -16.901 -5.439 1.00 84.56 305 LEU A O 1
ATOM 2429 N N . TYR A 1 306 ? 15.018 -15.111 -4.277 1.00 75.19 306 TYR A N 1
ATOM 2430 C CA . TYR A 1 306 ? 15.596 -14.138 -5.214 1.00 75.19 306 TYR A CA 1
ATOM 2431 C C . TYR A 1 306 ? 17.131 -13.993 -5.221 1.00 75.19 306 TYR A C 1
ATOM 2433 O O . TYR A 1 306 ? 17.683 -13.839 -6.312 1.00 75.19 306 TYR A O 1
ATOM 2441 N N . PRO A 1 307 ? 17.857 -14.034 -4.085 1.00 66.94 307 PRO A N 1
ATOM 2442 C CA . PRO A 1 307 ? 19.318 -13.935 -4.064 1.00 66.94 307 PRO A CA 1
ATOM 2443 C C . PRO A 1 307 ? 20.029 -15.064 -4.814 1.00 66.94 307 PRO A C 1
ATOM 2445 O O . PRO A 1 307 ? 21.210 -14.934 -5.121 1.00 66.94 307 PRO A O 1
ATOM 2448 N N . SER A 1 308 ? 19.337 -16.171 -5.104 1.00 59.34 308 SER A N 1
ATOM 2449 C CA . SER A 1 308 ? 19.953 -17.365 -5.676 1.00 59.34 308 SER A CA 1
ATOM 2450 C C . SER A 1 308 ? 20.442 -17.195 -7.114 1.00 59.34 308 SER A C 1
ATOM 2452 O O . SER A 1 308 ? 21.228 -18.033 -7.538 1.00 59.34 308 SER A O 1
ATOM 2454 N N . GLY A 1 309 ? 20.041 -16.142 -7.847 1.00 52.09 309 GLY A N 1
ATOM 2455 C CA . GLY A 1 309 ? 20.630 -15.725 -9.137 1.00 52.09 309 GLY A CA 1
ATOM 2456 C C . GLY A 1 309 ? 20.637 -16.767 -10.267 1.00 52.09 309 GLY A C 1
ATOM 2457 O O . GLY A 1 309 ? 21.060 -16.469 -11.380 1.00 52.09 309 GLY A O 1
ATOM 2458 N N . ALA A 1 310 ? 20.177 -17.985 -9.999 1.00 50.91 310 ALA A N 1
ATOM 2459 C CA . ALA A 1 310 ? 20.160 -19.085 -10.927 1.00 50.91 310 ALA A CA 1
ATOM 2460 C C . ALA A 1 310 ? 18.941 -18.918 -11.828 1.00 50.91 310 ALA A C 1
ATOM 2462 O O . ALA A 1 310 ? 17.801 -18.949 -11.365 1.00 50.91 310 ALA A O 1
ATOM 2463 N N . SER A 1 311 ? 19.193 -18.776 -13.127 1.00 59.69 311 SER A N 1
ATOM 2464 C CA . SER A 1 311 ? 18.205 -18.873 -14.204 1.00 59.69 311 SER A CA 1
ATOM 2465 C C . SER A 1 311 ? 17.681 -20.308 -14.366 1.00 59.69 311 SER A C 1
ATOM 2467 O O . SER A 1 311 ? 17.563 -20.809 -15.483 1.00 59.69 311 SER A O 1
ATOM 2469 N N . ASP A 1 312 ? 17.445 -21.004 -13.253 1.00 72.31 312 ASP A N 1
ATOM 2470 C CA . ASP A 1 312 ? 16.856 -22.331 -13.252 1.00 72.31 312 ASP A CA 1
ATOM 2471 C C . ASP A 1 312 ? 15.335 -22.191 -13.318 1.00 72.31 312 ASP A C 1
ATOM 2473 O O . ASP A 1 312 ? 14.713 -21.484 -12.519 1.00 72.31 312 ASP A O 1
ATOM 2477 N N . SER A 1 313 ? 14.745 -22.907 -14.268 1.00 75.50 313 SER A N 1
ATOM 2478 C CA . SER A 1 313 ? 13.301 -23.048 -14.451 1.00 75.50 313 SER A CA 1
ATOM 2479 C C . SER A 1 313 ? 12.550 -23.365 -13.150 1.00 75.50 313 SER A C 1
ATOM 2481 O O . SER A 1 313 ? 11.449 -22.860 -12.938 1.00 75.50 313 SER A O 1
ATOM 2483 N N . LEU A 1 314 ? 13.175 -24.122 -12.240 1.00 79.44 314 LEU A N 1
ATOM 2484 C CA . LEU A 1 314 ? 12.598 -24.485 -10.945 1.00 79.44 314 LEU A CA 1
ATOM 2485 C C . LEU A 1 314 ? 12.416 -23.279 -10.005 1.00 79.44 314 LEU A C 1
ATOM 2487 O O . LEU A 1 314 ? 11.424 -23.211 -9.277 1.00 79.44 314 LE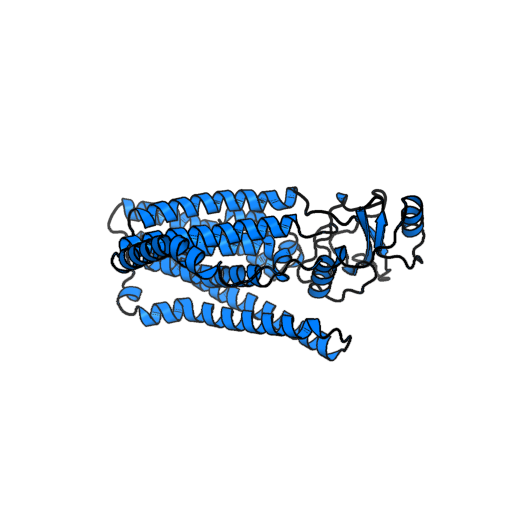U A O 1
ATOM 2491 N N . TYR A 1 315 ? 13.337 -22.307 -10.017 1.00 82.12 315 TYR A N 1
ATOM 2492 C CA . TYR A 1 315 ? 13.205 -21.094 -9.200 1.00 82.12 315 TYR A CA 1
ATOM 2493 C C . TYR A 1 315 ? 12.118 -20.170 -9.744 1.00 82.12 315 TYR A C 1
ATOM 2495 O O . TYR A 1 315 ? 11.354 -19.602 -8.962 1.00 82.12 315 TYR A O 1
ATOM 2503 N N . GLU A 1 316 ? 12.025 -20.038 -11.070 1.00 81.25 316 GLU A N 1
ATOM 2504 C CA . GLU A 1 316 ? 10.977 -19.239 -11.715 1.00 81.25 316 GLU A CA 1
ATOM 2505 C C . GLU A 1 316 ? 9.583 -19.778 -11.369 1.00 81.25 316 GLU A C 1
ATOM 2507 O O . GLU A 1 316 ? 8.699 -19.009 -10.981 1.00 81.25 316 GLU A O 1
ATOM 2512 N N . GLU A 1 317 ? 9.401 -21.100 -11.424 1.00 86.31 317 GLU A N 1
ATOM 2513 C CA . GLU A 1 317 ? 8.145 -21.743 -11.036 1.00 86.31 317 GLU A CA 1
ATOM 2514 C C . GLU A 1 317 ? 7.825 -21.516 -9.549 1.00 86.31 317 GLU A C 1
ATOM 2516 O O . GLU A 1 317 ? 6.712 -21.107 -9.212 1.00 86.31 317 GLU A O 1
ATOM 2521 N N . ALA A 1 318 ? 8.803 -21.687 -8.652 1.00 89.00 318 ALA A N 1
ATOM 2522 C CA . ALA A 1 318 ? 8.610 -21.468 -7.217 1.00 89.00 318 ALA A CA 1
ATOM 2523 C C . ALA A 1 318 ? 8.212 -20.017 -6.882 1.00 89.00 318 ALA A C 1
ATOM 2525 O O . ALA A 1 318 ? 7.338 -19.782 -6.037 1.00 89.00 318 ALA A O 1
ATOM 2526 N N . VAL A 1 319 ? 8.820 -19.036 -7.556 1.00 87.12 319 VAL A N 1
ATOM 2527 C CA . VAL A 1 319 ? 8.465 -17.616 -7.426 1.00 87.12 319 VAL A CA 1
ATOM 2528 C C . VAL A 1 319 ? 7.038 -17.371 -7.914 1.00 87.12 319 VAL A C 1
ATOM 2530 O O . VAL A 1 319 ? 6.246 -16.763 -7.190 1.00 87.12 319 VAL A O 1
ATOM 2533 N N . ALA A 1 320 ? 6.681 -17.879 -9.097 1.00 87.44 320 ALA A N 1
ATOM 2534 C CA . ALA A 1 320 ? 5.346 -17.715 -9.668 1.00 87.44 320 ALA A CA 1
ATOM 2535 C C . ALA A 1 320 ? 4.255 -18.332 -8.776 1.00 87.44 320 ALA A C 1
ATOM 2537 O O . ALA A 1 320 ? 3.220 -17.703 -8.534 1.00 87.44 320 ALA A O 1
ATOM 2538 N N . VAL A 1 321 ? 4.500 -19.529 -8.231 1.00 91.50 321 VAL A N 1
ATOM 2539 C CA . VAL A 1 321 ? 3.597 -20.188 -7.276 1.00 91.50 321 VAL A CA 1
ATOM 2540 C C . VAL A 1 321 ? 3.443 -19.347 -6.010 1.00 91.50 321 VAL A C 1
ATOM 2542 O O . VAL A 1 321 ? 2.317 -19.072 -5.603 1.00 91.50 321 VAL A O 1
ATOM 2545 N N . THR A 1 322 ? 4.541 -18.862 -5.427 1.00 92.50 322 THR A N 1
ATOM 2546 C CA . THR A 1 322 ? 4.484 -18.071 -4.185 1.00 92.50 322 THR A CA 1
ATOM 2547 C C . THR A 1 322 ? 3.775 -16.723 -4.387 1.00 92.50 322 THR A C 1
ATOM 2549 O O . THR A 1 322 ? 3.004 -16.287 -3.532 1.00 92.50 322 THR A O 1
ATOM 2552 N N . LEU A 1 323 ? 3.973 -16.061 -5.533 1.00 90.00 323 LEU A N 1
ATOM 2553 C CA . LEU A 1 323 ? 3.234 -14.842 -5.891 1.00 90.00 323 LEU A CA 1
ATOM 2554 C C . LEU A 1 323 ? 1.732 -15.117 -6.056 1.00 90.00 323 LEU A C 1
ATOM 2556 O O . LEU A 1 323 ? 0.904 -14.326 -5.601 1.00 90.00 323 LEU A O 1
ATOM 2560 N N . LYS A 1 324 ? 1.371 -16.252 -6.666 1.00 91.31 324 LYS A N 1
ATOM 2561 C CA . LYS A 1 324 ? -0.024 -16.688 -6.803 1.00 91.31 324 LYS A CA 1
ATOM 2562 C C . LYS A 1 324 ? -0.660 -17.004 -5.447 1.00 91.31 324 LYS A C 1
ATOM 2564 O O . LYS A 1 324 ? -1.820 -16.653 -5.241 1.00 91.31 324 LYS A O 1
ATOM 2569 N N . GLU A 1 325 ? 0.085 -17.617 -4.527 1.00 94.44 325 GLU A N 1
ATOM 2570 C CA . GLU A 1 325 ? -0.343 -17.843 -3.140 1.00 94.44 325 GLU A CA 1
ATOM 2571 C C . GLU A 1 325 ? -0.645 -16.512 -2.435 1.00 94.44 325 GLU A C 1
ATOM 2573 O O . GLU A 1 325 ? -1.757 -16.333 -1.946 1.00 94.44 325 GLU A O 1
ATOM 2578 N N . LEU A 1 326 ? 0.275 -15.539 -2.477 1.00 93.00 326 LEU A N 1
ATOM 2579 C CA . LEU A 1 326 ? 0.073 -14.200 -1.896 1.00 93.00 326 LEU A CA 1
ATOM 2580 C C . LEU A 1 326 ? -1.151 -13.475 -2.468 1.00 93.00 326 LEU A C 1
ATOM 2582 O O . LEU A 1 326 ? -1.918 -12.842 -1.734 1.00 93.00 326 LEU A O 1
ATOM 2586 N N . LEU A 1 327 ? -1.340 -13.552 -3.786 1.00 90.69 327 LEU A N 1
ATOM 2587 C CA . LEU A 1 327 ? -2.496 -12.961 -4.452 1.00 90.69 327 LEU A CA 1
ATOM 2588 C C . LEU A 1 327 ? -3.801 -13.628 -3.992 1.00 90.69 327 LEU A C 1
ATOM 2590 O O . LEU A 1 327 ? -4.774 -12.941 -3.679 1.00 90.69 327 LEU A O 1
ATOM 2594 N N . TRP A 1 328 ? -3.819 -14.960 -3.910 1.00 94.06 328 TRP A N 1
ATOM 2595 C CA . TRP A 1 328 ? -4.977 -15.706 -3.423 1.00 94.06 328 TRP A CA 1
ATOM 2596 C C . TRP A 1 328 ? -5.292 -15.387 -1.959 1.00 94.06 328 TRP A C 1
ATOM 2598 O O . TRP A 1 328 ? -6.441 -15.091 -1.634 1.00 94.06 328 TRP A O 1
ATOM 2608 N N . GLU A 1 329 ? -4.281 -15.364 -1.089 1.00 95.56 329 GLU A N 1
ATOM 2609 C CA . GLU A 1 329 ? -4.414 -14.963 0.316 1.00 95.56 329 GLU A CA 1
ATOM 2610 C C . GLU A 1 329 ? -5.026 -13.564 0.445 1.00 95.56 329 GLU A C 1
ATOM 2612 O O . GLU A 1 329 ? -5.944 -13.361 1.242 1.00 95.56 329 GLU A O 1
ATOM 2617 N N . THR A 1 330 ? -4.586 -12.624 -0.395 1.00 92.88 330 THR A N 1
ATOM 2618 C CA . THR A 1 330 ? -5.118 -11.255 -0.441 1.00 92.88 330 THR A CA 1
ATOM 2619 C C . THR A 1 330 ? -6.600 -11.244 -0.822 1.00 92.88 330 THR A C 1
ATOM 2621 O O . THR A 1 330 ? -7.405 -10.604 -0.143 1.00 92.88 330 THR A O 1
ATOM 2624 N N . TYR A 1 331 ? -6.999 -11.990 -1.859 1.00 92.44 331 TYR A N 1
ATOM 2625 C CA . TYR A 1 331 ? -8.406 -12.080 -2.264 1.00 92.44 331 TYR A CA 1
ATOM 2626 C C . TYR A 1 331 ? -9.288 -12.732 -1.201 1.00 92.44 331 TYR A C 1
ATOM 2628 O O . TYR A 1 331 ? -10.381 -12.234 -0.925 1.00 92.44 331 TYR A O 1
ATOM 2636 N N . VAL A 1 332 ? -8.827 -13.819 -0.580 1.00 95.81 332 VAL A N 1
ATOM 2637 C CA . VAL A 1 332 ? -9.570 -14.460 0.509 1.00 95.81 332 VAL A CA 1
ATOM 2638 C C . VAL A 1 332 ? -9.704 -13.485 1.675 1.00 95.81 332 VAL A C 1
ATOM 2640 O O . VAL A 1 332 ? -10.805 -13.302 2.198 1.00 95.81 332 VAL A O 1
ATOM 2643 N N . TYR A 1 333 ? -8.629 -12.787 2.042 1.00 96.75 333 TYR A N 1
ATOM 2644 C CA . TYR A 1 333 ? -8.683 -11.789 3.100 1.00 96.75 333 TYR A CA 1
ATOM 2645 C C . TYR A 1 333 ? -9.621 -10.622 2.762 1.00 96.75 333 TYR A C 1
ATOM 2647 O O . TYR A 1 333 ? -10.312 -10.142 3.655 1.00 96.75 333 TYR A O 1
ATOM 2655 N N . PHE A 1 334 ? -9.743 -10.195 1.500 1.00 94.31 334 PHE A N 1
ATOM 2656 C CA . PHE A 1 334 ? -10.744 -9.193 1.111 1.00 94.31 334 PHE A CA 1
ATOM 2657 C C . PHE A 1 334 ? -12.179 -9.643 1.394 1.00 94.31 334 PHE A C 1
ATOM 2659 O O . PHE A 1 334 ? -12.995 -8.817 1.803 1.00 94.31 334 PHE A O 1
ATOM 2666 N N . VAL A 1 335 ? -12.491 -10.936 1.257 1.00 94.62 335 VAL A N 1
ATOM 2667 C CA . VAL A 1 335 ? -13.803 -11.475 1.652 1.00 94.62 335 VAL A CA 1
ATOM 2668 C C . VAL A 1 335 ? -14.000 -11.347 3.163 1.00 94.62 335 VAL A C 1
ATOM 2670 O O . VAL A 1 335 ? -15.035 -10.847 3.605 1.00 94.62 335 VAL A O 1
ATOM 2673 N N . PHE A 1 336 ? -12.996 -11.725 3.961 1.00 96.31 336 PHE A N 1
ATOM 2674 C CA . PHE A 1 336 ? -13.025 -11.519 5.412 1.00 96.31 336 PHE A CA 1
ATOM 2675 C C . PHE A 1 336 ? -13.181 -10.021 5.749 1.00 96.31 336 PHE A C 1
ATOM 2677 O O . PHE A 1 336 ? -14.109 -9.636 6.451 1.00 96.31 336 PHE A O 1
ATOM 2684 N N . ALA A 1 337 ? -12.372 -9.135 5.174 1.00 96.38 337 ALA A N 1
ATOM 2685 C CA . ALA A 1 337 ? -12.472 -7.692 5.376 1.00 96.38 337 ALA A CA 1
ATOM 2686 C C . ALA A 1 337 ? -13.873 -7.141 5.045 1.00 96.38 337 ALA A C 1
ATOM 2688 O O . ALA A 1 337 ? -14.422 -6.356 5.821 1.00 96.38 337 ALA A O 1
ATOM 2689 N N . ALA A 1 338 ? -14.485 -7.595 3.946 1.00 94.44 338 ALA A N 1
ATOM 2690 C CA . ALA A 1 338 ? -15.842 -7.218 3.562 1.00 94.44 338 ALA A CA 1
ATOM 2691 C C . ALA A 1 338 ? -16.884 -7.685 4.592 1.00 94.44 338 ALA A C 1
ATOM 2693 O O . ALA A 1 338 ? -17.746 -6.901 4.987 1.00 94.44 338 ALA A O 1
ATOM 2694 N N . VAL A 1 339 ? -16.779 -8.920 5.096 1.00 96.62 339 VAL A N 1
ATOM 2695 C CA . VAL A 1 339 ? -17.660 -9.433 6.161 1.00 96.62 339 VAL A CA 1
ATOM 2696 C C . VAL A 1 339 ? -17.532 -8.593 7.439 1.00 96.62 339 VAL A C 1
ATOM 2698 O O . VAL A 1 339 ? -18.543 -8.230 8.043 1.00 96.62 339 VAL A O 1
ATOM 2701 N N . TRP A 1 340 ? -16.312 -8.213 7.831 1.00 97.81 340 TRP A N 1
ATOM 2702 C CA . TRP A 1 340 ? -16.067 -7.364 9.005 1.00 97.81 340 TRP A CA 1
ATOM 2703 C C . TRP A 1 340 ? -16.620 -5.952 8.808 1.00 97.81 340 TRP A C 1
ATOM 2705 O O . TRP A 1 340 ? -17.133 -5.341 9.750 1.00 97.81 340 TRP A O 1
ATOM 2715 N N . TYR A 1 341 ? -16.538 -5.432 7.585 1.00 96.31 341 TYR A N 1
ATOM 2716 C CA . TYR A 1 341 ? -17.105 -4.138 7.238 1.00 96.31 341 TYR A CA 1
ATOM 2717 C C . TYR A 1 341 ? -18.638 -4.162 7.280 1.00 96.31 341 TYR A C 1
ATOM 2719 O O . TYR A 1 341 ? -19.256 -3.291 7.888 1.00 96.31 341 TYR A O 1
ATOM 2727 N N . VAL A 1 342 ? -19.279 -5.202 6.743 1.00 96.12 342 VAL A N 1
ATOM 2728 C CA . VAL A 1 342 ? -20.736 -5.380 6.866 1.00 96.12 342 VAL A CA 1
ATOM 2729 C C . VAL A 1 342 ? -21.144 -5.493 8.337 1.00 96.12 342 VAL A C 1
ATOM 2731 O O . VAL A 1 342 ? -22.060 -4.798 8.777 1.00 96.12 342 VAL A O 1
ATOM 2734 N N . ALA A 1 343 ? -20.424 -6.285 9.137 1.00 97.50 343 ALA A N 1
ATOM 2735 C CA . ALA A 1 343 ? -20.658 -6.379 10.577 1.00 97.50 343 ALA A CA 1
ATOM 2736 C C . ALA A 1 343 ? -20.476 -5.025 11.296 1.00 97.50 343 ALA A C 1
ATOM 2738 O O . ALA A 1 343 ? -21.203 -4.727 12.244 1.00 97.50 343 ALA A O 1
ATOM 2739 N N . SER A 1 344 ? -19.560 -4.178 10.818 1.00 97.62 344 SER A N 1
ATOM 2740 C CA . SER A 1 344 ? -19.357 -2.811 11.314 1.00 97.62 344 SER A CA 1
ATOM 2741 C C . SER A 1 344 ? -20.591 -1.939 11.076 1.00 97.62 344 SER A C 1
ATOM 2743 O O . SER A 1 344 ? -21.091 -1.311 12.014 1.00 97.62 344 SER A O 1
ATOM 2745 N N . VAL A 1 345 ? -21.144 -1.966 9.858 1.00 96.94 345 VAL A N 1
ATOM 2746 C CA . VAL A 1 345 ? -22.387 -1.252 9.515 1.00 96.94 345 VAL A CA 1
ATOM 2747 C C . VAL A 1 345 ? -23.568 -1.771 10.340 1.00 96.94 345 VAL A C 1
ATOM 2749 O O . VAL A 1 345 ? -24.328 -0.977 10.894 1.00 96.94 345 VAL A O 1
ATOM 2752 N N . VAL A 1 346 ? -23.696 -3.092 10.503 1.00 97.31 346 VAL A N 1
ATOM 2753 C CA . VAL A 1 346 ? -24.742 -3.704 11.341 1.00 97.31 346 VAL A CA 1
ATOM 2754 C C . VAL A 1 346 ? -24.600 -3.286 12.810 1.00 97.31 346 VAL A C 1
ATOM 2756 O O . VAL A 1 346 ? -25.600 -2.954 13.451 1.00 97.31 346 VAL A O 1
ATOM 2759 N N . SER A 1 347 ? -23.376 -3.230 13.349 1.00 97.56 347 SER A N 1
ATOM 2760 C CA . SER A 1 347 ? -23.137 -2.761 14.721 1.00 97.56 347 SER A CA 1
ATOM 2761 C C . SER A 1 347 ? -23.560 -1.302 14.905 1.00 97.56 347 SER A C 1
ATOM 2763 O O . SER A 1 347 ? -24.201 -0.967 15.908 1.00 97.56 347 SER A O 1
ATOM 2765 N N . LEU A 1 348 ? -23.262 -0.441 13.926 1.00 97.50 348 LEU A N 1
ATOM 2766 C CA . LEU A 1 348 ? -23.672 0.965 13.919 1.00 97.50 348 LEU A CA 1
ATOM 2767 C C . LEU A 1 348 ? -25.191 1.129 13.809 1.00 97.50 348 LEU A C 1
ATOM 2769 O O . LEU A 1 348 ? -25.762 1.920 14.558 1.00 97.50 348 LEU A O 1
ATOM 2773 N N . LEU A 1 349 ? -25.859 0.358 12.946 1.00 97.69 349 LEU A N 1
ATOM 2774 C CA . LEU A 1 349 ? -27.323 0.332 12.856 1.00 97.69 349 LEU A CA 1
ATOM 2775 C C . LEU A 1 349 ? -27.942 -0.047 14.199 1.00 97.69 349 LEU A C 1
ATOM 2777 O O . LEU A 1 349 ? -28.790 0.675 14.720 1.00 97.69 349 LEU A O 1
ATOM 2781 N N . HIS A 1 350 ? -27.458 -1.128 14.812 1.00 97.75 350 HIS A N 1
ATOM 2782 C CA . HIS A 1 350 ? -27.892 -1.521 16.145 1.00 97.75 350 HIS A CA 1
ATOM 2783 C C . HIS A 1 350 ? -27.641 -0.398 17.168 1.00 97.75 350 HIS A C 1
ATOM 2785 O O . HIS A 1 350 ? -28.553 -0.042 17.906 1.00 97.75 350 HIS A O 1
ATOM 2791 N N . SER A 1 351 ? -26.454 0.229 17.174 1.00 96.81 351 SER A N 1
ATOM 2792 C CA . SER A 1 351 ? -26.149 1.393 18.029 1.00 96.81 351 SER A CA 1
ATOM 2793 C C . SER A 1 351 ? -27.111 2.564 17.827 1.00 96.81 351 SER A C 1
ATOM 2795 O O . SER A 1 351 ? -27.470 3.214 18.803 1.00 96.81 351 SER A O 1
ATOM 2797 N N . PHE A 1 352 ? -27.533 2.840 16.592 1.00 97.25 352 PHE A N 1
ATOM 2798 C CA . PHE A 1 352 ? -28.451 3.935 16.279 1.00 97.25 352 PHE A CA 1
ATOM 2799 C C . PHE A 1 352 ? -29.846 3.692 16.865 1.00 97.25 352 PHE A C 1
ATOM 2801 O O . PHE A 1 352 ? -30.455 4.614 17.415 1.00 97.25 352 PHE A O 1
ATOM 2808 N N . PHE A 1 353 ? -30.336 2.452 16.783 1.00 97.06 353 PHE A N 1
ATOM 2809 C CA . PHE A 1 353 ? -31.637 2.073 17.334 1.00 97.06 353 PHE A CA 1
ATOM 2810 C C . PHE A 1 353 ? -31.625 1.914 18.859 1.00 97.06 353 PHE A C 1
ATOM 2812 O O . PHE A 1 353 ? -32.653 2.139 19.490 1.00 97.06 353 PHE A O 1
ATOM 2819 N N . THR A 1 354 ? -30.479 1.586 19.464 1.00 95.94 354 THR A N 1
ATOM 2820 C CA . THR A 1 354 ? -30.345 1.408 20.922 1.00 95.94 354 THR A CA 1
ATOM 2821 C C . THR A 1 354 ? -29.713 2.600 21.649 1.00 95.94 354 THR A C 1
ATOM 2823 O O . THR A 1 354 ? -29.319 2.459 22.807 1.00 95.94 354 THR A O 1
ATOM 2826 N N . ALA A 1 355 ? -29.529 3.745 20.986 1.00 94.81 355 ALA A N 1
ATOM 2827 C CA . ALA A 1 355 ? -28.900 4.922 21.587 1.00 94.81 355 ALA A CA 1
ATOM 2828 C C . ALA A 1 355 ? -29.730 5.451 22.769 1.00 94.81 355 ALA A C 1
ATOM 2830 O O . ALA A 1 355 ? -30.946 5.604 22.659 1.00 94.81 355 ALA A O 1
ATOM 2831 N N . ALA A 1 356 ? -29.077 5.762 23.893 1.00 93.69 356 ALA A N 1
ATOM 2832 C CA . ALA A 1 356 ? -29.784 6.138 25.120 1.00 93.69 356 ALA A CA 1
ATOM 2833 C C . ALA A 1 356 ? -30.208 7.614 25.148 1.00 93.69 356 ALA A C 1
ATOM 2835 O O . ALA A 1 356 ? -31.121 7.986 25.880 1.00 93.69 356 ALA A O 1
ATOM 2836 N N . ASN A 1 357 ? -29.518 8.469 24.390 1.00 96.25 357 ASN A N 1
ATOM 2837 C CA . ASN A 1 357 ? -29.784 9.902 24.334 1.00 96.25 357 ASN A CA 1
ATOM 2838 C C . ASN A 1 357 ? -29.598 10.461 22.913 1.00 96.25 357 ASN A C 1
ATOM 2840 O O . ASN A 1 357 ? -29.006 9.827 22.034 1.00 96.25 357 ASN A O 1
ATOM 2844 N N . ALA A 1 358 ? -30.110 11.674 22.689 1.00 95.75 358 ALA A N 1
ATOM 2845 C CA . ALA A 1 358 ? -30.082 12.327 21.381 1.00 95.75 358 ALA A CA 1
ATOM 2846 C C . ALA A 1 358 ? -28.657 12.619 20.876 1.00 95.75 358 ALA A C 1
ATOM 2848 O O . ALA A 1 358 ? -28.413 12.562 19.672 1.00 95.75 358 ALA A O 1
ATOM 2849 N N . ALA A 1 359 ? -27.707 12.892 21.777 1.00 94.81 359 ALA A N 1
ATOM 2850 C CA . ALA A 1 359 ? -26.321 13.170 21.408 1.00 94.81 359 ALA A CA 1
ATOM 2851 C C . ALA A 1 359 ? -25.619 11.918 20.853 1.00 94.81 359 ALA A C 1
ATOM 2853 O O . ALA A 1 359 ? -25.060 11.975 19.758 1.00 94.81 359 ALA A O 1
ATOM 2854 N N . GLU A 1 360 ? -25.716 10.779 21.549 1.00 94.44 360 GLU A N 1
ATOM 2855 C CA . GLU A 1 360 ? -25.224 9.476 21.076 1.00 94.44 360 GLU A CA 1
ATOM 2856 C C . GLU A 1 360 ? -25.864 9.116 19.731 1.00 94.44 360 GLU A C 1
ATOM 2858 O O . GLU A 1 360 ? -25.167 8.750 18.783 1.00 94.44 360 GLU A O 1
ATOM 2863 N N . LYS A 1 361 ? -27.188 9.284 19.612 1.00 96.00 361 LYS A N 1
ATOM 2864 C CA . LYS A 1 361 ? -27.917 8.983 18.376 1.00 96.00 361 LYS A CA 1
ATOM 2865 C C . LYS A 1 361 ? -27.432 9.833 17.202 1.00 96.00 361 LYS A C 1
ATOM 2867 O O . LYS A 1 361 ? -27.233 9.301 16.113 1.00 96.00 361 LYS A O 1
ATOM 2872 N N . ASN A 1 362 ? -27.204 11.129 17.419 1.00 96.31 362 ASN A N 1
ATOM 2873 C CA . ASN A 1 362 ? -26.691 12.031 16.388 1.00 96.31 362 ASN A CA 1
ATOM 2874 C C . ASN A 1 362 ? -25.253 11.690 15.981 1.00 96.31 362 ASN A C 1
ATOM 2876 O O . ASN A 1 362 ? -24.949 11.708 14.792 1.00 96.31 362 ASN A O 1
ATOM 2880 N N . GLN A 1 363 ? -24.383 11.333 16.929 1.00 94.69 363 GLN A N 1
ATOM 2881 C CA . GLN A 1 363 ? -23.018 10.895 16.618 1.00 94.69 363 GLN A CA 1
ATOM 2882 C C . GLN A 1 363 ? -23.018 9.616 15.773 1.00 94.69 363 GLN A C 1
ATOM 2884 O O . GLN A 1 363 ? -22.397 9.577 14.713 1.00 94.69 363 GLN A O 1
ATOM 2889 N N . VAL A 1 364 ? -23.764 8.591 16.198 1.00 97.06 364 VAL A N 1
ATOM 2890 C CA . VAL A 1 364 ? -23.863 7.324 15.458 1.00 97.06 364 VAL A CA 1
ATOM 2891 C C . VAL A 1 364 ? -24.504 7.531 14.089 1.00 97.06 364 VAL A C 1
ATOM 2893 O O . VAL A 1 364 ? -24.048 6.928 13.125 1.00 97.06 364 VAL A O 1
ATOM 2896 N N . LYS A 1 365 ? -25.510 8.409 13.973 1.00 97.62 365 LYS A N 1
ATOM 2897 C CA . LYS A 1 365 ? -26.160 8.738 12.695 1.00 97.62 365 LYS A CA 1
ATOM 2898 C C . LYS A 1 365 ? -25.147 9.196 11.647 1.00 97.62 365 LYS A C 1
ATOM 2900 O O . LYS A 1 365 ? -25.156 8.669 10.541 1.00 97.62 365 LYS A O 1
ATOM 2905 N N . TRP A 1 366 ? -24.283 10.154 11.981 1.00 97.31 366 TRP A N 1
ATOM 2906 C CA . TRP A 1 366 ? -23.305 10.679 11.024 1.00 97.31 366 TRP A CA 1
ATOM 2907 C C . TRP A 1 366 ? -22.249 9.643 10.640 1.00 97.31 366 TRP A C 1
ATOM 2909 O O . TRP A 1 366 ? -21.930 9.512 9.461 1.00 97.31 366 TRP A O 1
ATOM 2919 N N . ILE A 1 367 ? -21.771 8.857 11.609 1.00 95.94 367 ILE A N 1
ATOM 2920 C CA . ILE A 1 367 ? -20.819 7.769 11.346 1.00 95.94 367 ILE A CA 1
ATOM 2921 C C . ILE A 1 367 ? -21.456 6.702 10.448 1.00 95.94 367 ILE A C 1
ATOM 2923 O O . ILE A 1 367 ? -20.830 6.247 9.496 1.00 95.94 367 ILE A O 1
ATOM 2927 N N . LEU A 1 368 ? -22.707 6.327 10.719 1.00 97.50 368 LEU A N 1
ATOM 2928 C CA . LEU A 1 368 ? -23.451 5.353 9.928 1.00 97.50 368 LEU A CA 1
ATOM 2929 C C . LEU A 1 368 ? -23.687 5.842 8.497 1.00 97.50 368 LEU A C 1
ATOM 2931 O O . LEU A 1 368 ? -23.502 5.063 7.570 1.00 97.50 368 LEU A O 1
ATOM 2935 N N . ILE A 1 369 ? -24.067 7.111 8.309 1.00 97.56 369 ILE A N 1
ATOM 2936 C CA . ILE A 1 369 ? -24.231 7.697 6.970 1.00 97.56 369 ILE A CA 1
ATOM 2937 C C . ILE A 1 369 ? -22.905 7.640 6.208 1.00 97.56 369 ILE A C 1
ATOM 2939 O O . ILE A 1 369 ? -22.898 7.194 5.066 1.00 97.56 369 ILE A O 1
ATOM 2943 N N . GLY A 1 370 ? -21.792 8.025 6.841 1.00 95.75 370 GLY A N 1
ATOM 2944 C CA . GLY A 1 370 ? -20.465 7.943 6.227 1.00 95.75 370 GLY A CA 1
ATOM 2945 C C . GLY A 1 370 ? -20.081 6.512 5.842 1.00 95.75 370 GLY A C 1
ATOM 2946 O O . GLY A 1 370 ? -19.718 6.260 4.697 1.00 95.75 370 GLY A O 1
ATOM 2947 N N . ALA A 1 371 ? -20.237 5.552 6.759 1.00 95.88 371 ALA A N 1
ATOM 2948 C CA . ALA A 1 371 ? -19.938 4.143 6.499 1.00 95.88 371 ALA A CA 1
ATOM 2949 C C . ALA A 1 371 ? -20.839 3.540 5.404 1.00 95.88 371 ALA A C 1
ATOM 2951 O O . ALA A 1 371 ? -20.372 2.803 4.542 1.00 95.88 371 ALA A O 1
ATOM 2952 N N . ALA A 1 372 ? -22.130 3.875 5.390 1.00 95.50 372 ALA A N 1
ATOM 2953 C CA . ALA A 1 372 ? -23.040 3.424 4.343 1.00 95.50 372 ALA A CA 1
ATOM 2954 C C . ALA A 1 372 ? -22.696 4.051 2.983 1.00 95.50 372 ALA A C 1
ATOM 2956 O O . ALA A 1 372 ? -22.686 3.349 1.975 1.00 95.50 372 ALA A O 1
ATOM 2957 N N . ALA A 1 373 ? -22.368 5.347 2.947 1.00 96.06 373 ALA A N 1
ATOM 2958 C CA . ALA A 1 373 ? -21.963 6.035 1.723 1.00 96.06 373 ALA A CA 1
ATOM 2959 C C . ALA A 1 373 ? -20.657 5.465 1.147 1.00 96.06 373 ALA A C 1
ATOM 2961 O O . ALA A 1 373 ? -20.539 5.334 -0.069 1.00 96.06 373 ALA A O 1
ATOM 2962 N N . ALA A 1 374 ? -19.716 5.058 2.004 1.00 95.50 374 ALA A N 1
ATOM 2963 C CA . ALA A 1 374 ? -18.448 4.457 1.600 1.00 95.50 374 ALA A CA 1
ATOM 2964 C C . ALA A 1 374 ? -18.591 3.065 0.946 1.00 95.50 374 ALA A C 1
ATOM 2966 O O . ALA A 1 374 ? -17.694 2.651 0.210 1.00 95.50 374 ALA A O 1
ATOM 2967 N N . LEU A 1 375 ? -19.719 2.358 1.119 1.00 93.56 375 LEU A N 1
ATOM 2968 C CA . LEU A 1 375 ? -19.963 1.072 0.444 1.00 93.56 375 LEU A CA 1
ATOM 2969 C C . LEU A 1 375 ? -19.900 1.190 -1.083 1.00 93.56 375 LEU A C 1
ATOM 2971 O O . LEU A 1 375 ? -19.383 0.287 -1.735 1.00 93.56 375 LEU A O 1
ATOM 2975 N N . ALA A 1 376 ? -20.407 2.286 -1.653 1.00 95.62 376 ALA A N 1
ATOM 2976 C CA . ALA A 1 376 ? -20.421 2.490 -3.100 1.00 95.62 376 ALA A CA 1
ATOM 2977 C C . ALA A 1 376 ? -19.001 2.607 -3.699 1.00 95.62 376 ALA A C 1
ATOM 2979 O O . ALA A 1 376 ? -18.669 1.801 -4.572 1.00 95.62 376 ALA A O 1
ATOM 2980 N N . PRO A 1 377 ? -18.125 3.526 -3.242 1.00 96.38 377 PRO A N 1
ATOM 2981 C CA . PRO A 1 377 ? -16.756 3.598 -3.745 1.00 96.38 377 PRO A CA 1
ATOM 2982 C C . PRO A 1 377 ? -15.909 2.363 -3.410 1.00 96.38 377 PRO A C 1
ATOM 2984 O O . PRO A 1 377 ? -15.101 1.951 -4.245 1.00 96.38 377 PRO A O 1
ATOM 2987 N N . ILE A 1 378 ? -16.096 1.735 -2.241 1.00 93.50 378 ILE A N 1
ATOM 2988 C CA . ILE A 1 378 ? -15.407 0.477 -1.902 1.00 93.50 378 ILE A CA 1
ATOM 2989 C C . ILE A 1 378 ? -15.847 -0.634 -2.861 1.00 93.50 378 ILE A C 1
ATOM 2991 O O . ILE A 1 378 ? -15.005 -1.319 -3.437 1.00 93.50 378 ILE A O 1
ATOM 2995 N N . GLY A 1 379 ? -17.154 -0.783 -3.085 1.00 93.94 379 GLY A N 1
ATOM 2996 C CA . GLY A 1 379 ? -17.715 -1.767 -4.009 1.00 93.94 379 GLY A CA 1
ATOM 2997 C C . GLY A 1 379 ? -17.232 -1.560 -5.443 1.00 93.94 379 GLY A C 1
ATOM 2998 O O . GLY A 1 379 ? -16.821 -2.520 -6.091 1.00 93.94 379 GLY A O 1
ATOM 2999 N N . TYR A 1 380 ? -17.191 -0.311 -5.915 1.00 95.25 380 TYR A N 1
ATOM 3000 C CA . TYR A 1 380 ? -16.620 0.032 -7.220 1.00 95.25 380 TYR A CA 1
ATOM 3001 C C . TYR A 1 380 ? -15.133 -0.332 -7.313 1.00 95.25 380 TYR A C 1
ATOM 3003 O O . TYR A 1 380 ? -14.687 -0.903 -8.305 1.00 95.25 380 TYR A O 1
ATOM 3011 N N . THR A 1 381 ? -14.362 -0.062 -6.261 1.00 93.19 381 THR A N 1
ATOM 3012 C CA . THR A 1 381 ? -12.933 -0.387 -6.228 1.00 93.19 381 THR A CA 1
ATOM 3013 C C . THR A 1 381 ? -12.694 -1.899 -6.225 1.00 93.19 381 THR A C 1
ATOM 3015 O O . THR A 1 381 ? -11.832 -2.381 -6.956 1.00 93.19 381 THR A O 1
ATOM 3018 N N . LEU A 1 382 ? -13.489 -2.666 -5.472 1.00 91.56 382 LEU A N 1
ATOM 3019 C CA . LEU A 1 382 ? -13.451 -4.133 -5.485 1.00 91.56 382 LEU A CA 1
ATOM 3020 C C . LEU A 1 382 ? -13.865 -4.704 -6.848 1.00 91.56 382 LEU A C 1
ATOM 3022 O O . LEU A 1 382 ? -13.258 -5.663 -7.323 1.00 91.56 382 LEU A O 1
ATOM 3026 N N . TYR A 1 383 ? -14.858 -4.094 -7.499 1.00 93.94 383 TYR A N 1
ATOM 3027 C CA . TYR A 1 383 ? -15.251 -4.434 -8.865 1.00 93.94 383 TYR A CA 1
ATOM 3028 C C . TYR A 1 383 ? -14.089 -4.221 -9.844 1.00 93.94 383 TYR A C 1
ATOM 3030 O O . TYR A 1 383 ? -13.750 -5.135 -10.596 1.00 93.94 383 TYR A O 1
ATOM 3038 N N . LEU A 1 384 ? -13.415 -3.067 -9.787 1.00 93.00 384 LEU A N 1
ATOM 3039 C CA . LEU A 1 384 ? -12.217 -2.823 -10.592 1.00 93.00 384 LEU A CA 1
ATOM 3040 C C . LEU A 1 384 ? -11.122 -3.852 -10.295 1.00 93.00 384 LEU A C 1
ATOM 3042 O O . LEU A 1 384 ? -10.610 -4.465 -11.222 1.00 93.00 384 LEU A O 1
ATOM 3046 N N . ALA A 1 385 ? -10.808 -4.104 -9.025 1.00 88.88 385 ALA A N 1
ATOM 3047 C CA . ALA A 1 385 ? -9.765 -5.056 -8.644 1.00 88.88 385 ALA A CA 1
ATOM 3048 C C . ALA A 1 385 ? -10.038 -6.489 -9.140 1.00 88.88 385 ALA A C 1
ATOM 3050 O O . ALA A 1 385 ? -9.097 -7.240 -9.399 1.00 88.88 385 ALA A O 1
ATOM 3051 N N . ARG A 1 386 ? -11.313 -6.885 -9.273 1.00 89.50 386 ARG A N 1
ATOM 3052 C CA . ARG A 1 386 ? -11.699 -8.234 -9.713 1.00 89.50 386 ARG A CA 1
ATOM 3053 C C . ARG A 1 386 ? -11.833 -8.383 -11.227 1.00 89.50 386 ARG A C 1
ATOM 3055 O O . ARG A 1 386 ? -11.500 -9.454 -11.739 1.00 89.50 386 ARG A O 1
ATOM 3062 N N . PHE A 1 387 ? -12.388 -7.379 -11.904 1.00 92.75 387 PHE A N 1
ATOM 3063 C CA . PHE A 1 387 ? -12.780 -7.464 -13.317 1.00 92.75 387 PHE A CA 1
ATOM 3064 C C . PHE A 1 387 ? -11.905 -6.624 -14.252 1.00 92.75 387 PHE A C 1
ATOM 3066 O O . PHE A 1 387 ? -11.863 -6.906 -15.444 1.00 92.75 387 PHE A O 1
ATOM 3073 N N . TYR A 1 388 ? -11.202 -5.617 -13.727 1.00 91.00 388 TYR A N 1
ATOM 3074 C CA . TYR A 1 388 ? -10.316 -4.726 -14.482 1.00 91.00 388 TYR A CA 1
ATOM 3075 C C . TYR A 1 388 ? -9.031 -4.433 -13.690 1.00 91.00 388 TYR A C 1
ATOM 3077 O O . TYR A 1 388 ? -8.774 -3.268 -13.353 1.00 91.00 388 TYR A O 1
ATOM 3085 N N . PRO A 1 389 ? -8.232 -5.466 -13.358 1.00 85.00 389 PRO A N 1
ATOM 3086 C CA . PRO A 1 389 ? -7.041 -5.308 -12.525 1.00 85.00 389 PRO A CA 1
ATOM 3087 C C . PRO A 1 389 ? -6.058 -4.293 -13.119 1.00 85.00 389 PRO A C 1
ATOM 3089 O O . PRO A 1 389 ? -5.476 -3.510 -12.374 1.00 85.00 389 PRO A O 1
ATOM 3092 N N . GLU A 1 390 ? -5.977 -4.205 -14.448 1.00 84.12 390 GLU A N 1
ATOM 3093 C CA . GLU A 1 390 ? -5.166 -3.205 -15.153 1.00 84.12 390 GLU A CA 1
ATOM 3094 C C . GLU A 1 390 ? -5.601 -1.765 -14.836 1.00 84.12 390 GLU A C 1
ATOM 3096 O O . GLU A 1 390 ? -4.774 -0.904 -14.539 1.00 84.12 390 GLU A O 1
ATOM 3101 N N . LYS A 1 391 ? -6.912 -1.486 -14.844 1.00 88.31 391 LYS A N 1
ATOM 3102 C CA . LYS A 1 391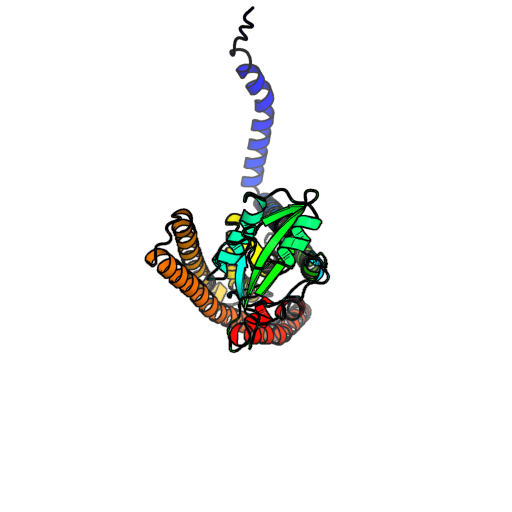 ? -7.436 -0.152 -14.500 1.00 88.31 391 LYS A CA 1
ATOM 3103 C C . LYS A 1 391 ? -7.266 0.144 -13.017 1.00 88.31 391 LYS A C 1
ATOM 3105 O O . LYS A 1 391 ? -6.957 1.274 -12.642 1.00 88.31 391 LYS A O 1
ATOM 3110 N N . PHE A 1 392 ? -7.481 -0.864 -12.171 1.00 88.44 392 PHE A N 1
ATOM 3111 C CA . PHE A 1 392 ? -7.263 -0.748 -10.733 1.00 88.44 392 PHE A CA 1
ATOM 3112 C C . PHE A 1 392 ? -5.803 -0.378 -10.430 1.00 88.44 392 PHE A C 1
ATOM 3114 O O . PHE A 1 392 ? -5.561 0.620 -9.753 1.00 88.44 392 PHE A O 1
ATOM 3121 N N . GLY A 1 393 ? -4.850 -1.113 -11.011 1.00 81.06 393 GLY A N 1
ATOM 3122 C CA . GLY A 1 393 ? -3.414 -0.855 -10.912 1.00 81.06 393 GLY A CA 1
ATOM 3123 C C . GLY A 1 393 ? -2.980 0.478 -11.526 1.00 81.06 393 GLY A C 1
ATOM 3124 O O . GLY A 1 393 ? -2.132 1.166 -10.967 1.00 81.06 393 GLY A O 1
ATOM 3125 N N . GLY A 1 394 ? -3.634 0.909 -12.608 1.00 80.94 394 GLY A N 1
ATOM 3126 C CA . GLY A 1 394 ? -3.452 2.235 -13.209 1.00 80.94 394 GLY A CA 1
ATOM 3127 C C . GLY A 1 394 ? -3.954 3.406 -12.352 1.00 80.94 394 GLY A C 1
ATOM 3128 O O . GLY A 1 394 ? -3.778 4.562 -12.726 1.00 80.94 394 GLY A O 1
ATOM 3129 N N . GLY A 1 395 ? -4.568 3.139 -11.194 1.00 86.44 395 GLY A N 1
ATOM 3130 C CA . GLY A 1 395 ? -5.018 4.167 -10.256 1.00 86.44 395 GLY A CA 1
ATOM 3131 C C . GLY A 1 395 ? -6.481 4.581 -10.416 1.00 86.44 395 GLY A C 1
ATOM 3132 O O . GLY A 1 395 ? -6.912 5.527 -9.756 1.00 86.44 395 GLY A O 1
ATOM 3133 N N . ALA A 1 396 ? -7.291 3.870 -11.212 1.00 90.31 396 ALA A N 1
ATOM 3134 C CA . ALA A 1 396 ? -8.726 4.162 -11.330 1.00 90.31 396 ALA A CA 1
ATOM 3135 C C . ALA A 1 396 ? -9.488 3.986 -9.998 1.00 90.31 396 ALA A C 1
ATOM 3137 O O . ALA A 1 396 ? -10.558 4.565 -9.812 1.00 90.31 396 ALA A O 1
ATOM 3138 N N . GLY A 1 397 ? -8.931 3.215 -9.056 1.00 91.19 397 GLY A N 1
ATOM 3139 C CA . GLY A 1 397 ? -9.450 3.069 -7.692 1.00 91.19 397 GLY A CA 1
ATOM 3140 C C . GLY A 1 397 ? -9.075 4.208 -6.733 1.00 91.19 397 GLY A C 1
ATOM 3141 O O . GLY A 1 397 ? -9.667 4.306 -5.661 1.00 91.19 397 GLY A O 1
ATOM 3142 N N . THR A 1 398 ? -8.137 5.089 -7.101 1.00 91.38 398 THR A N 1
ATOM 3143 C CA . THR A 1 398 ? -7.587 6.130 -6.213 1.00 91.38 398 THR A CA 1
ATOM 3144 C C . THR A 1 398 ? -8.655 7.082 -5.692 1.00 91.38 398 THR A C 1
ATOM 3146 O O . THR A 1 398 ? -8.839 7.212 -4.484 1.00 91.38 398 THR A O 1
ATOM 3149 N N . TRP A 1 399 ? -9.373 7.752 -6.595 1.00 93.69 399 TRP A N 1
ATOM 3150 C CA . TRP A 1 399 ? -10.373 8.748 -6.218 1.00 93.69 399 TRP A CA 1
ATOM 3151 C C . TRP A 1 399 ? -11.601 8.144 -5.533 1.00 93.69 399 TRP A C 1
ATOM 3153 O O . TRP A 1 399 ? -11.998 8.687 -4.506 1.00 93.69 399 TRP A O 1
ATOM 3163 N N . PRO 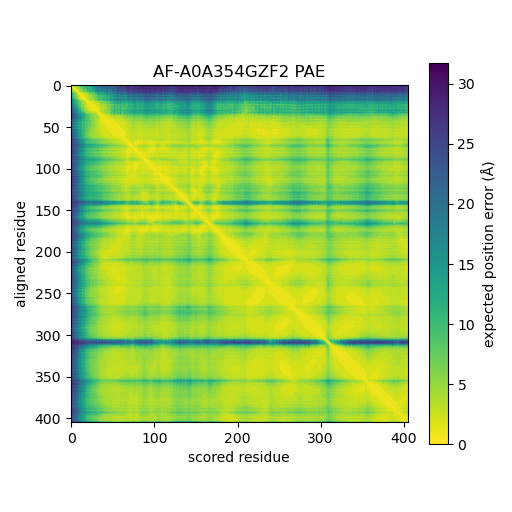A 1 400 ? -12.162 7.009 -5.996 1.00 94.75 400 PRO A N 1
ATOM 3164 C CA . PRO A 1 400 ? -13.191 6.303 -5.242 1.00 94.75 400 PRO A CA 1
ATOM 3165 C C . PRO A 1 400 ? -12.758 6.002 -3.803 1.00 94.75 400 PRO A C 1
ATOM 3167 O O . PRO A 1 400 ? -13.472 6.349 -2.865 1.00 94.75 400 PRO A O 1
ATOM 3170 N N . MET A 1 401 ? -11.568 5.432 -3.594 1.00 92.50 401 MET A N 1
ATOM 3171 C CA . MET A 1 401 ? -11.093 5.117 -2.243 1.00 92.50 401 MET A CA 1
ATOM 3172 C C . MET A 1 401 ? -10.793 6.359 -1.398 1.00 92.50 401 MET A C 1
ATOM 3174 O O . MET A 1 401 ? -10.996 6.328 -0.181 1.00 92.50 401 MET A O 1
ATOM 3178 N N . PHE A 1 402 ? -10.362 7.456 -2.026 1.00 91.81 402 PHE A N 1
ATOM 3179 C CA . PHE A 1 402 ? -10.258 8.755 -1.367 1.00 91.81 402 PHE A CA 1
ATOM 3180 C C . PHE A 1 402 ? -11.636 9.255 -0.913 1.00 91.81 402 PHE A C 1
ATOM 3182 O O . PHE A 1 402 ? -11.776 9.653 0.234 1.00 91.81 402 PHE A O 1
ATOM 3189 N N . THR A 1 403 ? -12.670 9.167 -1.757 1.00 91.69 403 THR A N 1
ATOM 3190 C CA . THR A 1 403 ? -14.056 9.526 -1.398 1.00 91.69 403 THR A CA 1
ATOM 3191 C C . THR A 1 403 ? -14.640 8.628 -0.304 1.00 91.69 403 THR A C 1
ATOM 3193 O O . THR A 1 403 ? -15.483 9.074 0.467 1.00 91.69 403 THR A O 1
ATOM 3196 N N . ALA A 1 404 ? -14.214 7.365 -0.229 1.00 91.31 404 ALA A N 1
ATOM 3197 C CA . ALA A 1 404 ? -14.617 6.446 0.835 1.00 91.31 404 ALA A CA 1
ATOM 3198 C C . ALA A 1 404 ? -14.011 6.792 2.210 1.00 91.31 404 ALA A C 1
ATOM 3200 O O . ALA A 1 404 ? -14.519 6.320 3.229 1.00 91.31 404 ALA A O 1
ATOM 3201 N N . SER A 1 405 ? -12.894 7.531 2.228 1.00 85.12 405 SER A N 1
ATOM 3202 C CA . SER A 1 405 ? -12.128 7.892 3.431 1.00 85.12 405 SER A CA 1
ATOM 3203 C C . SER A 1 405 ? -12.599 9.178 4.074 1.00 85.12 405 SER A C 1
ATOM 3205 O O . SER A 1 405 ? -12.394 9.261 5.309 1.00 85.12 405 SER A O 1
#

Radius of gyration: 26.51 Å; Cα contacts (8 Å, |Δi|>4): 475; chains: 1; bounding box: 90×40×74 Å

Foldseek 3Di:
DDDPDDPPPPVVVCCVVCVVVVVVVVVLVVVCVVDPLSVLLVVLVVLVVVLVCLLVVLVVLQQPQKDQQFFDDFFQFGLGGDLVFFVVSPDDTADGGKGWQDKQPHGDDTLVSVLVCSRCVVVDDAAEDESVVVVVCQVDVPDPGAWHQYPNWIKGKIWIFHHPPPVSDIDITIGIIHGDDVVLCVLVVVLLVVLVVQLVVLSVQCSVPVPQPLSVLSNVLSSLVSLQVSCVSSVSSCLPPVVSVLSNLLSVLCNLLSLLVSLCPPPHHDPCCVVCVPVSNCVSCVLSVVLSVLLVVLSVVLVVLPVPPDPDPVSVVSNVVSVVSNVVSVVVSVVVSVVSLVSSLVSLVVQLVPPPDPVSNVVSVVVNVLSVVLCVLVVVLVVCVVPPVSNNSSCVSSVSVSSSD

pLDDT: mean 91.06, std 9.48, range [41.28, 98.44]

Solvent-accessible surface area (backbone atoms only — not comparable to full-atom values): 21562 Å² total; per-residue (Å²): 141,80,88,80,80,76,83,81,72,57,66,67,53,51,51,67,65,46,48,65,57,53,54,52,51,50,53,50,51,52,51,34,68,74,31,69,69,47,42,52,52,48,51,51,51,52,51,53,50,53,54,47,53,49,54,53,47,53,52,52,47,48,54,67,40,60,36,53,40,71,39,54,49,93,33,42,38,26,38,40,63,46,70,86,23,39,49,67,73,85,59,82,75,80,52,68,55,19,34,52,41,25,54,50,76,41,80,32,91,42,36,67,52,45,55,51,51,46,74,46,50,87,77,50,88,53,45,81,44,52,74,67,54,50,54,46,49,71,74,35,85,81,53,84,79,22,35,33,29,42,94,89,40,45,34,32,31,37,30,29,30,56,62,90,47,92,79,60,56,80,43,74,43,41,21,31,56,40,65,54,64,69,78,72,47,49,64,55,53,56,49,47,53,54,43,50,54,53,32,52,52,21,50,54,47,22,71,77,33,74,84,39,67,47,31,50,36,45,29,49,38,34,52,26,44,46,38,20,53,56,33,58,76,44,34,87,65,34,69,83,37,68,73,60,35,53,50,18,53,54,16,50,48,40,33,37,40,40,49,28,51,28,36,43,32,39,96,55,67,38,67,65,50,73,74,37,46,68,60,50,50,45,66,48,46,43,61,35,52,51,51,50,53,51,48,50,51,46,49,52,49,51,65,60,62,60,80,64,78,61,93,44,71,68,54,56,51,53,48,53,50,43,53,50,48,48,53,50,53,50,56,53,46,48,54,52,38,50,54,36,47,51,50,28,53,52,38,36,53,51,44,41,76,65,41,90,46,73,67,56,27,53,55,38,46,55,55,42,50,50,58,58,59,22,48,56,30,48,51,51,34,53,47,29,54,73,78,34,43,52,49,30,56,52,44,69,34,49,61,37,48,57,74,42,102